Protein 4RDZ (pdb70)

InterPro domains:
  IPR001559 Phosphotriesterase [PF02126] (11-312)
  IPR001559 Phosphotriesterase [PS51347] (3-315)
  IPR001559 Phosphotriesterase [PTHR10819] (11-313)
  IPR017947 Aryldialkylphosphatase, zinc-binding site [PS01322] (18-26)
  IPR032466 Metal-dependent hydrolase [SSF51556] (11-313)

Structure (mmCIF, N/CA/C/O backbone):
data_4RDZ
#
_entry.id   4RDZ
#
_cell.length_a   174.960
_cell.length_b   174.960
_cell.length_c   62.070
_cell.angle_alpha   90.00
_cell.angle_beta   90.00
_cell.angle_gamma   120.00
#
_symmetry.space_group_name_H-M   'P 64'
#
loop_
_entity.id
_entity.type
_entity.pdbx_description
1 polymer 'Parathion hydrolase'
2 non-polymer 'COBALT (II) ION'
3 non-polymer GLYCEROL
4 non-polymer 'MYRISTIC ACID'
5 water water
#
loop_
_atom_site.group_PDB
_atom_site.id
_atom_site.type_symbol
_atom_site.label_atom_id
_atom_site.label_alt_id
_atom_site.label_comp_id
_atom_site.label_asym_id
_atom_site.label_entity_id
_atom_site.label_seq_id
_atom_site.pdbx_PDB_ins_code
_atom_site.Cartn_x
_atom_site.Cartn_y
_atom_site.Cartn_z
_atom_site.occupancy
_atom_site.B_iso_or_equiv
_atom_site.auth_seq_id
_atom_site.auth_comp_id
_atom_site.auth_asym_id
_atom_site.auth_atom_id
_atom_site.pdbx_PDB_model_num
ATOM 1 N N . GLY A 1 1 ? 226.919 100.318 4.881 1.00 38.18 0 GLY A N 1
ATOM 2 C CA . GLY A 1 1 ? 226.054 99.216 4.322 1.00 37.16 0 GLY A CA 1
ATOM 3 C C . GLY A 1 1 ? 226.759 98.168 3.430 1.00 42.72 0 GLY A C 1
ATOM 4 O O . GLY A 1 1 ? 226.185 97.127 3.072 1.00 39.75 0 GLY A O 1
ATOM 5 N N . MET A 1 2 ? 228.021 98.439 3.077 1.00 35.03 1 MET A N 1
ATOM 6 C CA . MET A 1 2 ? 228.767 97.574 2.195 1.00 31.31 1 MET A CA 1
ATOM 7 C C . MET A 1 2 ? 230.127 97.291 2.857 1.00 28.85 1 MET A C 1
ATOM 8 O O . MET A 1 2 ? 230.596 98.090 3.698 1.00 26.37 1 MET A O 1
ATOM 13 N N . VAL A 1 3 ? 230.810 96.289 2.325 1.00 25.91 2 VAL A N 1
ATOM 14 C CA . VAL A 1 3 ? 232.185 96.038 2.712 1.00 25.41 2 VAL A CA 1
ATOM 15 C C . VAL A 1 3 ? 233.014 97.234 2.374 1.00 24.11 2 VAL A C 1
ATOM 16 O O . VAL A 1 3 ? 232.832 97.930 1.339 1.00 25.87 2 VAL A O 1
ATOM 20 N N . ARG A 1 4 ? 233.942 97.557 3.269 1.00 22.82 3 ARG A N 1
ATOM 21 C CA A ARG A 1 4 ? 234.854 98.659 3.066 0.50 23.74 3 ARG A CA 1
ATOM 22 C CA B ARG A 1 4 ? 234.841 98.665 3.024 0.50 22.95 3 ARG A CA 1
ATOM 23 C C . ARG A 1 4 ? 236.228 98.074 2.849 1.00 23.52 3 ARG A C 1
ATOM 24 O O . ARG A 1 4 ? 236.685 97.329 3.706 1.00 21.07 3 ARG A O 1
ATOM 39 N N . ILE A 1 5 ? 236.883 98.432 1.758 1.00 22.12 4 ILE A N 1
ATOM 40 C CA . ILE A 1 5 ? 238.217 97.929 1.440 1.00 22.42 4 ILE A CA 1
ATOM 41 C C . ILE A 1 5 ? 239.165 99.066 1.486 1.00 20.47 4 ILE A C 1
ATOM 42 O O . ILE A 1 5 ? 239.143 99.982 0.650 1.00 19.30 4 ILE A O 1
ATOM 47 N N . SER A 1 6 ? 240.135 99.092 2.467 1.00 20.27 5 SER A N 1
ATOM 48 C CA . SER A 1 6 ? 241.173 100.130 2.295 1.00 19.99 5 SER A CA 1
ATOM 49 C C . SER A 1 6 ? 242.039 99.929 1.142 1.00 19.56 5 SER A C 1
ATOM 50 O O . SER A 1 6 ? 242.350 98.770 0.820 1.00 19.72 5 SER A O 1
ATOM 53 N N . ILE A 1 7 ? 242.543 100.993 0.582 1.00 20.74 6 ILE A N 1
ATOM 54 C CA . ILE A 1 7 ? 243.484 100.977 -0.499 1.00 19.69 6 ILE A CA 1
ATOM 55 C C . ILE A 1 7 ? 244.680 101.848 -0.088 1.00 25.22 6 ILE A C 1
ATOM 56 O O . ILE A 1 7 ? 244.540 102.730 0.781 1.00 27.97 6 ILE A O 1
ATOM 61 N N . ALA A 1 8 ? 245.842 101.536 -0.645 1.00 21.37 7 ALA A N 1
ATOM 62 C CA . ALA A 1 8 ? 247.055 102.297 -0.353 1.00 24.40 7 ALA A CA 1
ATOM 63 C C . ALA A 1 8 ? 246.818 103.781 -0.570 1.00 26.30 7 ALA A C 1
ATOM 64 O O . ALA A 1 8 ? 246.275 104.212 -1.608 1.00 27.73 7 ALA A O 1
ATOM 66 N N . GLY A 1 9 ? 247.237 104.575 0.434 1.00 31.49 8 GLY A N 1
ATOM 67 C CA . GLY A 1 9 ? 247.176 106.014 0.327 1.00 34.75 8 GLY A CA 1
ATOM 68 C C . GLY A 1 9 ? 246.077 106.623 1.198 1.00 38.99 8 GLY A C 1
ATOM 69 O O . GLY A 1 9 ? 245.857 107.858 1.093 1.00 43.63 8 GLY A O 1
ATOM 70 N N . GLY A 1 10 ? 245.416 105.804 2.031 1.00 34.88 9 GLY A N 1
ATOM 71 C CA . GLY A 1 10 ? 244.448 106.301 3.001 1.00 37.68 9 GLY A CA 1
ATOM 72 C C . GLY A 1 10 ? 242.941 106.057 2.712 1.00 39.37 9 GLY A C 1
ATOM 73 O O . GLY A 1 10 ? 242.132 105.965 3.619 1.00 42.49 9 GLY A O 1
ATOM 74 N N . ASN A 1 11 ? 242.568 105.900 1.455 1.00 34.34 10 ASN A N 1
ATOM 75 C CA . ASN A 1 11 ? 241.125 105.843 1.098 1.00 32.49 10 ASN A CA 1
ATOM 76 C C . ASN A 1 11 ? 240.532 104.475 1.275 1.00 31.33 10 ASN A C 1
ATOM 77 O O . ASN A 1 11 ? 241.245 103.533 1.627 1.00 27.92 10 ASN A O 1
ATOM 82 N N . GLU A 1 12 ? 239.203 104.365 1.157 1.00 27.36 11 GLU A N 1
ATOM 83 C CA . GLU A 1 12 ? 238.464 103.091 1.180 1.00 25.57 11 GLU A CA 1
ATOM 84 C C . GLU A 1 12 ? 237.604 103.019 -0.108 1.00 28.40 11 GLU A C 1
ATOM 85 O O . GLU A 1 12 ? 237.194 104.051 -0.587 1.00 24.30 11 GLU A O 1
ATOM 91 N N . ILE A 1 13 ? 237.409 101.846 -0.664 1.00 21.79 12 ILE A N 1
ATOM 92 C CA . ILE A 1 13 ? 236.475 101.646 -1.772 1.00 21.46 12 ILE A CA 1
ATOM 93 C C . ILE A 1 13 ? 235.505 100.590 -1.388 1.00 22.02 12 ILE A C 1
ATOM 94 O O . ILE A 1 13 ? 235.718 99.866 -0.402 1.00 21.72 12 ILE A O 1
ATOM 99 N N . ASP A 1 14 ? 234.371 100.467 -2.121 1.00 22.69 13 ASP A N 1
ATOM 100 C CA . ASP A 1 14 ? 233.495 99.304 -1.949 1.00 24.62 13 ASP A CA 1
ATOM 101 C C . ASP A 1 14 ? 233.839 98.284 -3.062 1.00 21.33 13 ASP A C 1
ATOM 102 O O . ASP A 1 14 ? 234.408 98.657 -4.066 1.00 22.19 13 ASP A O 1
ATOM 107 N N . PRO A 1 15 ? 233.519 97.019 -2.889 1.00 21.71 14 PRO A N 1
ATOM 108 C CA . PRO A 1 15 ? 233.824 95.939 -3.867 1.00 21.91 14 PRO A CA 1
ATOM 109 C C . PRO A 1 15 ? 233.291 96.235 -5.286 1.00 21.68 14 PRO A C 1
ATOM 110 O O . PRO A 1 15 ? 234.001 96.050 -6.247 1.00 19.39 14 PRO A O 1
ATOM 114 N N . GLY A 1 16 ? 232.131 96.888 -5.352 1.00 22.51 15 GLY A N 1
ATOM 115 C CA . GLY A 1 16 ? 231.595 97.257 -6.640 1.00 22.83 15 GLY A CA 1
ATOM 116 C C . GLY A 1 16 ? 232.401 98.223 -7.400 1.00 21.93 15 GLY A C 1
ATOM 117 O O . GLY A 1 16 ? 232.232 98.325 -8.605 1.00 23.24 15 GLY A O 1
ATOM 118 N N . SER A 1 17 ? 233.264 99.023 -6.730 1.00 19.22 16 SER A N 1
ATOM 119 C CA . SER A 1 17 ? 234.138 99.928 -7.447 1.00 19.09 16 SER A CA 1
ATOM 120 C C . SER A 1 17 ? 235.574 99.395 -7.785 1.00 19.07 16 SER A C 1
ATOM 121 O O . SER A 1 17 ? 236.368 100.085 -8.364 1.00 17.99 16 SER A O 1
ATOM 124 N N . MET A 1 18 ? 235.839 98.140 -7.484 1.00 17.90 17 MET A N 1
ATOM 125 C CA . MET A 1 18 ? 237.139 97.535 -7.909 1.00 18.30 17 MET A CA 1
ATOM 126 C C . MET A 1 18 ? 237.313 97.520 -9.375 1.00 17.03 17 MET A C 1
ATOM 127 O O . MET A 1 18 ? 238.398 97.745 -9.892 1.00 17.76 17 MET A O 1
ATOM 132 N N . GLY A 1 19 ? 236.216 97.216 -10.117 1.00 18.17 18 GLY A N 1
ATOM 133 C CA . GLY A 1 19 ? 236.370 97.165 -11.558 1.00 16.57 18 GLY A CA 1
ATOM 134 C C . GLY A 1 19 ? 237.278 96.027 -12.033 1.00 15.36 18 GLY A C 1
ATOM 135 O O . GLY A 1 19 ? 237.442 95.049 -11.272 1.00 16.20 18 GLY A O 1
ATOM 136 N N . LEU A 1 20 ? 237.870 96.194 -13.193 1.00 16.72 19 LEU A N 1
ATOM 137 C CA . LEU A 1 20 ? 238.755 95.213 -13.791 1.00 16.77 19 LEU A CA 1
ATOM 138 C C . LEU A 1 20 ? 239.974 95.105 -12.841 1.00 16.53 19 LEU A C 1
ATOM 139 O O . LEU A 1 20 ? 240.617 96.129 -12.542 1.00 14.51 19 LEU A O 1
ATOM 144 N N . THR A 1 21 ? 240.193 93.912 -12.313 1.00 16.04 20 THR A N 1
ATOM 145 C CA . THR A 1 21 ? 241.125 93.701 -11.143 1.00 15.34 20 THR A CA 1
ATOM 146 C C . THR A 1 21 ? 242.145 92.631 -11.555 1.00 14.16 20 THR A C 1
ATOM 147 O O . THR A 1 21 ? 241.778 91.606 -12.136 1.00 14.66 20 THR A O 1
ATOM 151 N N . LEU A 1 22 ? 243.439 92.884 -11.258 1.00 13.06 21 LEU A N 1
ATOM 152 C CA . LEU A 1 22 ? 244.458 91.812 -11.255 1.00 13.42 21 LEU A CA 1
ATOM 153 C C . LEU A 1 22 ? 244.602 91.344 -9.770 1.00 15.39 21 LEU A C 1
ATOM 154 O O . LEU A 1 22 ? 245.086 92.130 -8.912 1.00 12.61 21 LEU A O 1
ATOM 159 N N . PHE A 1 23 ? 244.081 90.156 -9.445 1.00 12.42 22 PHE A N 1
ATOM 160 C CA . PHE A 1 23 ? 243.962 89.758 -8.070 1.00 12.30 22 PHE A CA 1
ATOM 161 C C . PHE A 1 23 ? 245.263 89.257 -7.383 1.00 12.40 22 PHE A C 1
ATOM 162 O O . PHE A 1 23 ? 245.240 89.108 -6.126 1.00 12.18 22 PHE A O 1
ATOM 170 N N . HIS A 1 24 ? 246.285 89.033 -8.166 1.00 12.55 23 HIS A N 1
ATOM 171 C CA . HIS A 1 24 ? 247.554 88.487 -7.547 1.00 11.60 23 HIS A CA 1
ATOM 172 C C . HIS A 1 24 ? 248.736 89.037 -8.365 1.00 11.69 23 HIS A C 1
ATOM 173 O O . HIS A 1 24 ? 249.178 88.455 -9.378 1.00 12.99 23 HIS A O 1
ATOM 180 N N . GLU A 1 25 ? 249.242 90.170 -7.878 1.00 12.34 24 GLU A N 1
ATOM 181 C CA . GLU A 1 25 ? 250.418 90.783 -8.396 1.00 12.69 24 GLU A CA 1
ATOM 182 C C . GLU A 1 25 ? 251.321 91.228 -7.222 1.00 12.36 24 GLU A C 1
ATOM 183 O O . GLU A 1 25 ? 250.921 91.163 -6.087 1.00 13.15 24 GLU A O 1
ATOM 189 N N . HIS A 1 26 ? 252.492 91.748 -7.561 1.00 13.18 25 HIS A N 1
ATOM 190 C CA . HIS A 1 26 ? 253.422 92.327 -6.580 1.00 12.80 25 HIS A CA 1
ATOM 191 C C . HIS A 1 26 ? 253.886 93.673 -7.107 1.00 14.60 25 HIS A C 1
ATOM 192 O O . HIS A 1 26 ? 253.871 93.908 -8.340 1.00 15.74 25 HIS A O 1
ATOM 199 N N . LEU A 1 27 ? 254.230 94.592 -6.198 1.00 15.15 26 LEU A N 1
ATOM 200 C CA . LEU A 1 27 ? 254.905 95.835 -6.613 1.00 14.13 26 LEU A CA 1
ATOM 201 C C . LEU A 1 27 ? 256.459 95.806 -6.384 1.00 14.58 26 LEU A C 1
ATOM 202 O O . LEU A 1 27 ? 257.238 96.266 -7.226 1.00 16.09 26 LEU A O 1
ATOM 207 N N . ARG A 1 28 ? 256.896 95.188 -5.276 1.00 14.60 27 ARG A N 1
ATOM 208 C CA . ARG A 1 28 ? 258.293 94.945 -5.013 1.00 14.08 27 ARG A CA 1
ATOM 209 C C . ARG A 1 28 ? 258.365 93.700 -4.104 1.00 15.27 27 ARG A C 1
ATOM 210 O O . ARG A 1 28 ? 257.704 93.703 -3.051 1.00 16.86 27 ARG A O 1
ATOM 218 N N . LEU A 1 29 ? 259.161 92.719 -4.494 1.00 13.56 28 LEU A N 1
ATOM 219 C CA . LEU A 1 29 ? 259.257 91.518 -3.674 1.00 15.58 28 LEU A CA 1
ATOM 220 C C . LEU A 1 29 ? 260.694 91.492 -3.154 1.00 16.13 28 LEU A C 1
ATOM 221 O O . LEU A 1 29 ? 261.617 91.416 -3.940 1.00 15.31 28 LEU A O 1
ATOM 226 N N . ILE A 1 30 ? 260.847 91.748 -1.842 1.00 16.09 29 ILE A N 1
ATOM 227 C CA . ILE A 1 30 ? 262.190 91.895 -1.248 1.00 17.04 29 ILE A CA 1
ATOM 228 C C . ILE A 1 30 ? 262.243 91.200 0.135 1.00 17.89 29 ILE A C 1
ATOM 229 O O . ILE A 1 30 ? 261.213 90.954 0.737 1.00 19.07 29 ILE A O 1
ATOM 234 N N . THR A 1 31 ? 263.448 90.874 0.582 1.00 14.24 30 THR A N 1
ATOM 235 C CA . THR A 1 31 ? 263.636 90.082 1.758 1.00 14.07 30 THR A CA 1
ATOM 236 C C . THR A 1 31 ? 264.063 90.960 2.896 1.00 13.12 30 THR A C 1
ATOM 237 O O . THR A 1 31 ? 265.120 91.591 2.821 1.00 14.66 30 THR A O 1
ATOM 241 N N . GLU A 1 32 ? 263.230 91.051 3.948 1.00 13.31 31 GLU A N 1
ATOM 242 C CA . GLU A 1 32 ? 263.379 92.069 5.038 1.00 12.69 31 GLU A CA 1
ATOM 243 C C . GLU A 1 32 ? 264.802 91.969 5.601 1.00 13.45 31 GLU A C 1
ATOM 244 O O . GLU A 1 32 ? 265.447 92.988 5.782 1.00 14.28 31 GLU A O 1
ATOM 250 N N . VAL A 1 33 ? 265.209 90.766 5.935 1.00 13.15 32 VAL A N 1
ATOM 251 C CA . VAL A 1 33 ? 266.512 90.665 6.668 1.00 14.60 32 VAL A CA 1
ATOM 252 C C . VAL A 1 33 ? 267.670 91.148 5.788 1.00 16.25 32 VAL A C 1
ATOM 253 O O . VAL A 1 33 ? 268.659 91.734 6.266 1.00 15.29 32 VAL A O 1
ATOM 257 N N . VAL A 1 34 ? 267.593 90.914 4.491 1.00 13.95 33 VAL A N 1
ATOM 258 C CA . VAL A 1 34 ? 268.633 91.371 3.601 1.00 13.65 33 VAL A CA 1
ATOM 259 C C . VAL A 1 34 ? 268.626 92.874 3.415 1.00 15.40 33 VAL A C 1
ATOM 260 O O . VAL A 1 34 ? 269.659 93.594 3.432 1.00 16.02 33 VAL A O 1
ATOM 264 N N . ARG A 1 35 ? 267.434 93.462 3.133 1.00 14.49 34 ARG A N 1
ATOM 265 C CA A ARG A 1 35 ? 267.356 94.895 2.901 0.50 15.40 34 ARG A CA 1
ATOM 266 C CA B ARG A 1 35 ? 267.331 94.899 2.919 0.50 16.35 34 ARG A CA 1
ATOM 267 C C . ARG A 1 35 ? 267.702 95.683 4.171 1.00 16.21 34 ARG A C 1
ATOM 268 O O . ARG A 1 35 ? 268.294 96.788 4.089 1.00 16.26 34 ARG A O 1
ATOM 283 N N . TRP A 1 36 ? 267.359 95.141 5.329 1.00 15.04 35 TRP A N 1
ATOM 284 C CA . TRP A 1 36 ? 267.627 95.825 6.590 1.00 14.98 35 TRP A CA 1
ATOM 285 C C . TRP A 1 36 ? 269.148 95.913 6.734 1.00 15.03 35 TRP A C 1
ATOM 286 O O . TRP A 1 36 ? 269.675 96.956 7.186 1.00 15.84 35 TRP A O 1
ATOM 297 N N . ASN A 1 37 ? 269.796 94.782 6.551 1.00 15.55 36 ASN A N 1
ATOM 298 C CA . ASN A 1 37 ? 271.234 94.689 6.896 1.00 14.90 36 ASN A CA 1
ATOM 299 C C . ASN A 1 37 ? 272.173 95.161 5.833 1.00 17.02 36 ASN A C 1
ATOM 300 O O . ASN A 1 37 ? 273.299 95.598 6.169 1.00 16.40 36 ASN A O 1
ATOM 305 N N . TRP A 1 38 ? 271.778 95.003 4.561 1.00 15.95 37 TRP A N 1
ATOM 306 C CA . TRP A 1 38 ? 272.586 95.304 3.380 1.00 14.37 37 TRP A CA 1
ATOM 307 C C . TRP A 1 38 ? 271.868 96.254 2.365 1.00 14.05 37 TRP A C 1
ATOM 308 O O . TRP A 1 38 ? 271.598 95.839 1.226 1.00 14.61 37 TRP A O 1
ATOM 319 N N . PRO A 1 39 ? 271.638 97.460 2.757 1.00 15.91 38 PRO A N 1
ATOM 320 C CA . PRO A 1 39 ? 270.976 98.441 1.883 1.00 17.13 38 PRO A CA 1
ATOM 321 C C . PRO A 1 39 ? 271.743 98.754 0.625 1.00 19.64 38 PRO A C 1
ATOM 322 O O . PRO A 1 39 ? 271.147 99.133 -0.393 1.00 19.06 38 PRO A O 1
ATOM 326 N N . HIS A 1 40 ? 273.038 98.500 0.629 1.00 17.01 39 HIS A N 1
ATOM 327 C CA . HIS A 1 40 ? 273.820 98.715 -0.562 1.00 18.13 39 HIS A CA 1
ATOM 328 C C . HIS A 1 40 ? 273.458 97.829 -1.708 1.00 18.64 39 HIS A C 1
ATOM 329 O O . HIS A 1 40 ? 273.818 98.124 -2.865 1.00 17.87 39 HIS A O 1
ATOM 336 N N . LEU A 1 41 ? 272.782 96.716 -1.459 1.00 15.04 40 LEU A N 1
ATOM 337 C CA . LEU A 1 41 ? 272.340 95.844 -2.486 1.00 16.00 40 LEU A CA 1
ATOM 338 C C . LEU A 1 41 ? 271.019 96.273 -3.248 1.00 16.93 40 LEU A C 1
ATOM 339 O O . LEU A 1 41 ? 270.548 95.488 -4.090 1.00 19.55 40 LEU A O 1
ATOM 344 N N . TYR A 1 42 ? 270.462 97.390 -2.860 1.00 17.74 41 TYR A N 1
ATOM 345 C CA . TYR A 1 42 ? 269.202 97.849 -3.345 1.00 19.16 41 TYR A CA 1
ATOM 346 C C . TYR A 1 42 ? 269.241 99.247 -3.869 1.00 23.07 41 TYR A C 1
ATOM 347 O O . TYR A 1 42 ? 270.151 100.006 -3.555 1.00 21.50 41 TYR A O 1
ATOM 356 N N . ASN A 1 43 ? 268.192 99.618 -4.619 1.00 21.47 42 ASN A N 1
ATOM 357 C CA . ASN A 1 43 ? 268.042 101.008 -5.148 1.00 22.10 42 ASN A CA 1
ATOM 358 C C . ASN A 1 43 ? 266.578 101.343 -5.192 1.00 22.40 42 ASN A C 1
ATOM 359 O O . ASN A 1 43 ? 265.849 100.852 -6.097 1.00 20.88 42 ASN A O 1
ATOM 364 N N . GLU A 1 44 ? 266.144 102.061 -4.167 1.00 20.36 43 GLU A N 1
ATOM 365 C CA . GLU A 1 44 ? 264.759 102.367 -4.017 1.00 26.57 43 GLU A CA 1
ATOM 366 C C . GLU A 1 44 ? 264.219 103.142 -5.241 1.00 24.32 43 GLU A C 1
ATOM 367 O O . GLU A 1 44 ? 263.100 102.899 -5.651 1.00 20.56 43 GLU A O 1
ATOM 373 N N . ASP A 1 45 ? 264.984 104.072 -5.813 1.00 23.37 44 ASP A N 1
ATOM 374 C CA . ASP A 1 45 ? 264.449 104.795 -6.974 1.00 25.30 44 ASP A CA 1
ATOM 375 C C . ASP A 1 45 ? 264.177 103.905 -8.157 1.00 21.81 44 ASP A C 1
ATOM 376 O O . ASP A 1 45 ? 263.156 104.088 -8.800 1.00 23.01 44 ASP A O 1
ATOM 381 N N . GLU A 1 46 ? 265.025 102.962 -8.463 1.00 18.89 45 GLU A N 1
ATOM 382 C CA . GLU A 1 46 ? 264.841 102.050 -9.506 1.00 23.91 45 GLU A CA 1
ATOM 383 C C . GLU A 1 46 ? 263.631 101.082 -9.225 1.00 22.94 45 GLU A C 1
ATOM 384 O O . GLU A 1 46 ? 262.853 100.767 -10.126 1.00 20.19 45 GLU A O 1
ATOM 390 N N . GLU A 1 47 ? 263.517 100.618 -7.980 1.00 20.09 46 GLU A N 1
ATOM 391 C CA . GLU A 1 47 ? 262.408 99.747 -7.560 1.00 18.17 46 GLU A CA 1
ATOM 392 C C . GLU A 1 47 ? 261.084 100.479 -7.778 1.00 18.69 46 GLU A C 1
ATOM 393 O O . GLU A 1 47 ? 260.143 99.897 -8.368 1.00 19.53 46 GLU A O 1
ATOM 399 N N . LEU A 1 48 ? 261.021 101.722 -7.373 1.00 18.21 47 LEU A N 1
ATOM 400 C CA A LEU A 1 48 ? 259.816 102.522 -7.547 0.50 20.26 47 LEU A CA 1
ATOM 401 C CA B LEU A 1 48 ? 259.800 102.550 -7.565 0.50 22.19 47 LEU A CA 1
ATOM 402 C C . LEU A 1 48 ? 259.478 102.728 -9.026 1.00 21.36 47 LEU A C 1
ATOM 403 O O . LEU A 1 48 ? 258.307 102.542 -9.453 1.00 19.80 47 LEU A O 1
ATOM 412 N N . LYS A 1 49 ? 260.470 103.058 -9.832 1.00 21.45 48 LYS A N 1
ATOM 413 C CA . LYS A 1 49 ? 260.237 103.276 -11.268 1.00 22.40 48 LYS A CA 1
ATOM 414 C C . LYS A 1 49 ? 259.705 102.018 -11.919 1.00 23.22 48 LYS A C 1
ATOM 415 O O . LYS A 1 49 ? 258.764 102.092 -12.734 1.00 22.59 48 LYS A O 1
ATOM 421 N N . ARG A 1 50 ? 260.299 100.849 -11.619 1.00 21.19 49 ARG A N 1
ATOM 422 C CA . ARG A 1 50 ? 259.852 99.597 -12.190 1.00 20.21 49 ARG A CA 1
ATOM 423 C C . ARG A 1 50 ? 258.405 99.278 -11.773 1.00 18.18 49 ARG A C 1
ATOM 424 O O . ARG A 1 50 ? 257.662 98.765 -12.637 1.00 19.95 49 ARG A O 1
ATOM 432 N N . ALA A 1 51 ? 258.045 99.550 -10.533 1.00 18.43 50 ALA A N 1
ATOM 433 C CA . ALA A 1 51 ? 256.677 99.229 -10.039 1.00 17.59 50 ALA A CA 1
ATOM 434 C C . ALA A 1 51 ? 255.687 100.177 -10.757 1.00 20.51 50 ALA A C 1
ATOM 435 O O . ALA A 1 51 ? 254.647 99.747 -11.304 1.00 18.95 50 ALA A O 1
ATOM 437 N N . ILE A 1 52 ? 256.070 101.450 -10.829 1.00 18.23 51 ILE A N 1
ATOM 438 C CA . ILE A 1 52 ? 255.183 102.449 -11.503 1.00 18.77 51 ILE A CA 1
ATOM 439 C C . ILE A 1 52 ? 254.991 102.082 -12.967 1.00 16.76 51 ILE A C 1
ATOM 440 O O . ILE A 1 52 ? 253.822 102.175 -13.497 1.00 20.64 51 ILE A O 1
ATOM 445 N N . ASP A 1 53 ? 256.043 101.749 -13.674 1.00 19.36 52 ASP A N 1
ATOM 446 C CA . ASP A 1 53 ? 256.002 101.422 -15.044 1.00 22.14 52 ASP A CA 1
ATOM 447 C C . ASP A 1 53 ? 255.101 100.204 -15.278 1.00 24.68 52 ASP A C 1
ATOM 448 O O . ASP A 1 53 ? 254.265 100.176 -16.205 1.00 20.01 52 ASP A O 1
ATOM 453 N N . ALA A 1 54 ? 255.215 99.182 -14.423 1.00 20.36 53 ALA A N 1
ATOM 454 C CA . ALA A 1 54 ? 254.405 98.021 -14.640 1.00 19.26 53 ALA A CA 1
ATOM 455 C C . ALA A 1 54 ? 252.927 98.318 -14.388 1.00 17.65 53 ALA A C 1
ATOM 456 O O . ALA A 1 54 ? 252.057 97.864 -15.181 1.00 20.22 53 ALA A O 1
ATOM 458 N N . VAL A 1 55 ? 252.626 99.042 -13.335 1.00 17.13 54 VAL A N 1
ATOM 459 C CA . VAL A 1 55 ? 251.255 99.337 -12.968 1.00 18.95 54 VAL A CA 1
ATOM 460 C C . VAL A 1 55 ? 250.680 100.231 -14.064 1.00 20.11 54 VAL A C 1
ATOM 461 O O . VAL A 1 55 ? 249.504 100.027 -14.491 1.00 20.13 54 VAL A O 1
ATOM 465 N N . ASN A 1 56 ? 251.450 101.192 -14.497 1.00 18.86 55 ASN A N 1
ATOM 466 C CA . ASN A 1 56 ? 250.930 102.054 -15.661 1.00 21.02 55 ASN A CA 1
ATOM 467 C C . ASN A 1 56 ? 250.646 101.255 -16.922 1.00 23.35 55 ASN A C 1
ATOM 468 O O . ASN A 1 56 ? 249.671 101.577 -17.658 1.00 22.78 55 ASN A O 1
ATOM 473 N N . ALA A 1 57 ? 251.474 100.234 -17.212 1.00 18.87 56 ALA A N 1
ATOM 474 C CA . ALA A 1 57 ? 251.288 99.387 -18.330 1.00 19.79 56 ALA A CA 1
ATOM 475 C C . ALA A 1 57 ? 249.926 98.671 -18.225 1.00 22.69 56 ALA A C 1
ATOM 476 O O . ALA A 1 57 ? 249.218 98.543 -19.228 1.00 20.42 56 ALA A O 1
ATOM 478 N N . ALA A 1 58 ? 249.607 98.177 -17.044 1.00 18.70 57 ALA A N 1
ATOM 479 C CA . ALA A 1 58 ? 248.347 97.433 -16.829 1.00 20.97 57 ALA A CA 1
ATOM 480 C C . ALA A 1 58 ? 247.183 98.405 -16.977 1.00 20.17 57 ALA A C 1
ATOM 481 O O . ALA A 1 58 ? 246.089 98.032 -17.528 1.00 20.37 57 ALA A O 1
ATOM 483 N N . LYS A 1 59 ? 247.390 99.608 -16.456 1.00 21.79 58 LYS A N 1
ATOM 484 C CA . LYS A 1 59 ? 246.356 100.680 -16.458 1.00 20.96 58 LYS A CA 1
ATOM 485 C C . LYS A 1 59 ? 245.938 101.034 -17.893 1.00 20.96 58 LYS A C 1
ATOM 486 O O . LYS A 1 59 ? 244.749 101.201 -18.138 1.00 21.97 58 LYS A O 1
ATOM 492 N N . LYS A 1 60 ? 246.855 100.944 -18.820 1.00 21.86 59 LYS A N 1
ATOM 493 C CA . LYS A 1 60 ? 246.562 101.136 -20.263 1.00 27.87 59 LYS A CA 1
ATOM 494 C C . LYS A 1 60 ? 245.580 100.136 -20.841 1.00 29.88 59 LYS A C 1
ATOM 495 O O . LYS A 1 60 ? 244.868 100.486 -21.771 1.00 25.63 59 LYS A O 1
ATOM 501 N N . TYR A 1 61 ? 245.483 98.937 -20.254 1.00 22.48 60 TYR A N 1
ATOM 502 C CA . TYR A 1 61 ? 244.495 97.924 -20.637 1.00 21.44 60 TYR A CA 1
ATOM 503 C C . TYR A 1 61 ? 243.221 97.971 -19.887 1.00 23.86 60 TYR A C 1
ATOM 504 O O . TYR A 1 61 ? 242.394 97.065 -20.042 1.00 27.22 60 TYR A O 1
ATOM 513 N N . GLY A 1 62 ? 243.025 98.987 -19.080 1.00 20.57 61 GLY A N 1
ATOM 514 C CA . GLY A 1 62 ? 241.818 99.213 -18.342 1.00 21.34 61 GLY A CA 1
ATOM 515 C C . GLY A 1 62 ? 241.813 98.670 -16.908 1.00 22.05 61 GLY A C 1
ATOM 516 O O . GLY A 1 62 ? 240.816 98.719 -16.208 1.00 20.44 61 GLY A O 1
ATOM 517 N N . VAL A 1 63 ? 242.982 98.206 -16.437 1.00 20.95 62 VAL A N 1
ATOM 518 C CA . VAL A 1 63 ? 243.013 97.754 -15.004 1.00 19.07 62 VAL A CA 1
ATOM 519 C C . VAL A 1 63 ? 242.775 98.904 -14.057 1.00 17.59 62 VAL A C 1
ATOM 520 O O . VAL A 1 63 ? 243.432 99.949 -14.128 1.00 19.65 62 VAL A O 1
ATOM 524 N N . LYS A 1 64 ? 241.856 98.718 -13.136 1.00 17.41 63 LYS A N 1
ATOM 525 C CA . LYS A 1 64 ? 241.467 99.695 -12.166 1.00 18.15 63 LYS A CA 1
ATOM 526 C C . LYS A 1 64 ? 242.030 99.444 -10.768 1.00 16.78 63 LYS A C 1
ATOM 527 O O . LYS A 1 64 ? 242.261 100.394 -9.984 1.00 16.91 63 LYS A O 1
ATOM 533 N N . THR A 1 65 ? 242.225 98.145 -10.487 1.00 16.78 64 THR A N 1
ATOM 534 C CA . THR A 1 65 ? 242.569 97.694 -9.150 1.00 14.99 64 THR A CA 1
ATOM 535 C C . THR A 1 65 ? 243.579 96.539 -9.229 1.00 14.99 64 THR A C 1
ATOM 536 O O . THR A 1 65 ? 243.457 95.625 -10.067 1.00 13.05 64 THR A O 1
ATOM 540 N N . ILE A 1 66 ? 244.629 96.619 -8.381 1.00 14.37 65 ILE A N 1
ATOM 541 C CA . ILE A 1 66 ? 245.607 95.492 -8.281 1.00 14.21 65 ILE A CA 1
ATOM 542 C C . ILE A 1 66 ? 245.640 95.100 -6.833 1.00 12.59 65 ILE A C 1
ATOM 543 O O . ILE A 1 66 ? 245.697 96.000 -5.950 1.00 14.02 65 ILE A O 1
ATOM 548 N N . ILE A 1 67 ? 245.646 93.776 -6.550 1.00 13.23 66 ILE A N 1
ATOM 549 C CA . ILE A 1 67 ? 245.774 93.288 -5.222 1.00 13.03 66 ILE A CA 1
ATOM 550 C C . ILE A 1 67 ? 247.272 92.858 -5.085 1.00 12.81 66 ILE A C 1
ATOM 551 O O . ILE A 1 67 ? 247.771 91.997 -5.828 1.00 13.83 66 ILE A O 1
ATOM 556 N N . ASP A 1 68 ? 247.954 93.516 -4.163 1.00 14.64 67 ASP A N 1
ATOM 557 C CA . ASP A 1 68 ? 249.392 93.210 -3.904 1.00 14.06 67 ASP A CA 1
ATOM 558 C C . ASP A 1 68 ? 249.472 92.086 -2.894 1.00 12.44 67 ASP A C 1
ATOM 559 O O . ASP A 1 68 ? 249.000 92.207 -1.753 1.00 13.98 67 ASP A O 1
ATOM 564 N N . LEU A 1 69 ? 250.002 90.967 -3.327 1.00 11.85 68 LEU A N 1
ATOM 565 C CA . LEU A 1 69 ? 250.091 89.757 -2.497 1.00 11.38 68 LEU A CA 1
ATOM 566 C C . LEU A 1 69 ? 251.391 89.697 -1.667 1.00 13.37 68 LEU A C 1
ATOM 567 O O . LEU A 1 69 ? 251.719 88.663 -1.093 1.00 13.87 68 LEU A O 1
ATOM 572 N N . THR A 1 70 ? 252.064 90.832 -1.607 1.00 12.23 69 THR A N 1
ATOM 573 C CA . THR A 1 70 ? 253.277 90.989 -0.786 1.00 13.52 69 THR A CA 1
ATOM 574 C C . THR A 1 70 ? 252.896 91.183 0.663 1.00 13.46 69 THR A C 1
ATOM 575 O O . THR A 1 70 ? 252.256 92.159 1.035 1.00 14.62 69 THR A O 1
ATOM 579 N N . VAL A 1 71 ? 253.274 90.232 1.503 1.00 12.36 70 VAL A N 1
ATOM 580 C CA . VAL A 1 71 ? 253.019 90.247 2.935 1.00 13.44 70 VAL A CA 1
ATOM 581 C C . VAL A 1 71 ? 254.348 90.030 3.702 1.00 14.22 70 VAL A C 1
ATOM 582 O O . VAL A 1 71 ? 255.400 90.031 3.111 1.00 12.51 70 VAL A O 1
ATOM 586 N N . ALA A 1 72 ? 254.264 89.994 5.009 1.00 13.50 71 ALA A N 1
ATOM 587 C CA . ALA A 1 72 ? 255.495 89.762 5.819 1.00 13.26 71 ALA A CA 1
ATOM 588 C C . ALA A 1 72 ? 256.178 88.529 5.336 1.00 14.39 71 ALA A C 1
ATOM 589 O O . ALA A 1 72 ? 255.571 87.484 5.140 1.00 16.01 71 ALA A O 1
ATOM 591 N N . GLY A 1 73 ? 257.509 88.613 5.222 1.00 15.42 72 GLY A N 1
ATOM 592 C CA . GLY A 1 73 ? 258.323 87.562 4.661 1.00 13.76 72 GLY A CA 1
ATOM 593 C C . GLY A 1 73 ? 258.791 87.771 3.271 1.00 15.73 72 GLY A C 1
ATOM 594 O O . GLY A 1 73 ? 259.851 87.268 2.850 1.00 14.51 72 GLY A O 1
ATOM 595 N N . ILE A 1 74 ? 258.062 88.619 2.570 1.00 13.11 73 ILE A N 1
ATOM 596 C CA . ILE A 1 74 ? 258.437 89.023 1.193 1.00 12.30 73 ILE A CA 1
ATOM 597 C C . ILE A 1 74 ? 258.398 90.505 0.988 1.00 14.07 73 ILE A C 1
ATOM 598 O O . ILE A 1 74 ? 258.375 91.008 -0.136 1.00 14.41 73 ILE A O 1
ATOM 603 N N . GLY A 1 75 ? 258.432 91.237 2.063 1.00 13.63 74 GLY A N 1
ATOM 604 C CA . GLY A 1 75 ? 258.808 92.612 2.064 1.00 14.79 74 GLY A CA 1
ATOM 605 C C . GLY A 1 75 ? 257.780 93.713 1.923 1.00 15.03 74 GLY A C 1
ATOM 606 O O . GLY A 1 75 ? 258.111 94.834 1.510 1.00 17.16 74 GLY A O 1
ATOM 607 N N . CYS A 1 76 ? 256.572 93.388 2.382 1.00 16.38 75 CYS A N 1
ATOM 608 C CA . CYS A 1 76 ? 255.467 94.344 2.373 1.00 15.86 75 CYS A CA 1
ATOM 609 C C . CYS A 1 76 ? 255.896 95.720 2.915 1.00 18.08 75 CYS A C 1
ATOM 610 O O . CYS A 1 76 ? 256.453 95.828 4.015 1.00 16.38 75 CYS A O 1
ATOM 613 N N . ASP A 1 77 ? 255.551 96.795 2.178 1.00 15.76 76 ASP A N 1
ATOM 614 C CA . ASP A 1 77 ? 255.919 98.175 2.584 1.00 16.83 76 ASP A CA 1
ATOM 615 C C . ASP A 1 77 ? 254.787 99.108 2.148 1.00 15.83 76 ASP A C 1
ATOM 616 O O . ASP A 1 77 ? 254.687 99.462 0.974 1.00 17.87 76 ASP A O 1
ATOM 621 N N . VAL A 1 78 ? 253.928 99.482 3.099 1.00 17.16 77 VAL A N 1
ATOM 622 C CA . VAL A 1 78 ? 252.751 100.334 2.780 1.00 18.22 77 VAL A CA 1
ATOM 623 C C . VAL A 1 78 ? 253.202 101.654 2.188 1.00 18.39 77 VAL A C 1
ATOM 624 O O . VAL A 1 78 ? 252.589 102.124 1.232 1.00 19.17 77 VAL A O 1
ATOM 628 N N . ARG A 1 79 ? 254.241 102.272 2.736 1.00 18.52 78 ARG A N 1
ATOM 629 C CA . ARG A 1 79 ? 254.743 103.566 2.235 1.00 20.62 78 ARG A CA 1
ATOM 630 C C . ARG A 1 79 ? 255.240 103.550 0.822 1.00 21.15 78 ARG A C 1
ATOM 631 O O . ARG A 1 79 ? 255.012 104.490 0.044 1.00 20.23 78 ARG A O 1
ATOM 639 N N . PHE A 1 80 ? 255.905 102.478 0.449 1.00 18.01 79 PHE A N 1
ATOM 640 C CA . PHE A 1 80 ? 256.285 102.263 -0.884 1.00 16.91 79 PHE A CA 1
ATOM 641 C C . PHE A 1 80 ? 255.028 102.215 -1.810 1.00 17.26 79 PHE A C 1
ATOM 642 O O . PHE A 1 80 ? 254.990 102.813 -2.896 1.00 19.51 79 PHE A O 1
ATOM 650 N N . ASN A 1 81 ? 254.072 101.386 -1.402 1.00 17.69 80 ASN A N 1
ATOM 651 C CA . ASN A 1 81 ? 252.882 101.198 -2.247 1.00 16.34 80 ASN A CA 1
ATOM 652 C C . ASN A 1 81 ? 252.071 102.494 -2.353 1.00 19.18 80 ASN A C 1
ATOM 653 O O . ASN A 1 81 ? 251.497 102.737 -3.413 1.00 20.33 80 ASN A O 1
ATOM 658 N N . GLU A 1 82 ? 252.065 103.324 -1.312 1.00 20.89 81 GLU A N 1
ATOM 659 C CA . GLU A 1 82 ? 251.462 104.673 -1.407 1.00 21.66 81 GLU A CA 1
ATOM 660 C C . GLU A 1 82 ? 252.060 105.480 -2.518 1.00 21.91 81 GLU A C 1
ATOM 661 O O . GLU A 1 82 ? 251.309 106.173 -3.218 1.00 23.07 81 GLU A O 1
ATOM 667 N N . LYS A 1 83 ? 253.390 105.405 -2.739 1.00 21.93 82 LYS A N 1
ATOM 668 C CA . LYS A 1 83 ? 254.043 106.160 -3.804 1.00 21.44 82 LYS A CA 1
ATOM 669 C C . LYS A 1 83 ? 253.574 105.669 -5.137 1.00 23.72 82 LYS A C 1
ATOM 670 O O . LYS A 1 83 ? 253.320 106.427 -6.074 1.00 21.24 82 LYS A O 1
ATOM 676 N N . VAL A 1 84 ? 253.508 104.343 -5.268 1.00 20.38 83 VAL A N 1
ATOM 677 C CA . VAL A 1 84 ? 253.057 103.741 -6.525 1.00 20.72 83 VAL A CA 1
ATOM 678 C C . VAL A 1 84 ? 251.595 104.158 -6.790 1.00 19.83 83 VAL A C 1
ATOM 679 O O . VAL A 1 84 ? 251.278 104.548 -7.939 1.00 22.28 83 VAL A O 1
ATOM 683 N N . ALA A 1 85 ? 250.736 104.027 -5.805 1.00 18.38 84 ALA A N 1
ATOM 684 C CA . ALA A 1 85 ? 249.320 104.391 -5.928 1.00 21.14 84 ALA A CA 1
ATOM 685 C C . ALA A 1 85 ? 249.165 105.866 -6.374 1.00 25.72 84 ALA A C 1
ATOM 686 O O . ALA A 1 85 ? 248.370 106.175 -7.250 1.00 23.72 84 ALA A O 1
ATOM 688 N N . LYS A 1 86 ? 249.895 106.750 -5.725 1.00 25.38 85 LYS A N 1
ATOM 689 C CA . LYS A 1 86 ? 249.843 108.203 -6.083 1.00 27.13 85 LYS A CA 1
ATOM 690 C C . LYS A 1 86 ? 250.296 108.469 -7.481 1.00 26.40 85 LYS A C 1
ATOM 691 O O . LYS A 1 86 ? 249.671 109.279 -8.180 1.00 29.10 85 LYS A O 1
ATOM 697 N N . ALA A 1 87 ? 251.340 107.812 -7.966 1.00 23.63 86 ALA A N 1
ATOM 698 C CA . ALA A 1 87 ? 251.846 108.047 -9.261 1.00 24.09 86 ALA A CA 1
ATOM 699 C C . ALA A 1 87 ? 250.907 107.561 -10.379 1.00 28.69 86 ALA A C 1
ATOM 700 O O . ALA A 1 87 ? 250.916 108.059 -11.500 1.00 25.95 86 ALA A O 1
ATOM 702 N N . THR A 1 88 ? 250.156 106.498 -10.090 1.00 23.49 87 THR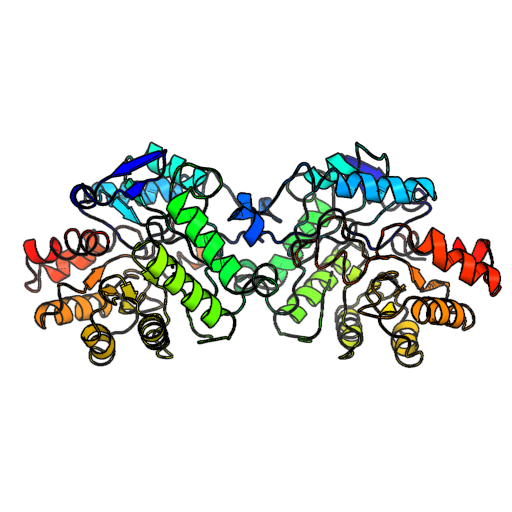 A N 1
ATOM 703 C CA . THR A 1 88 ? 249.431 105.753 -11.156 1.00 22.08 87 THR A CA 1
ATOM 704 C C . THR A 1 88 ? 247.948 105.946 -11.084 1.00 19.55 87 THR A C 1
ATOM 705 O O . THR A 1 88 ? 247.285 105.747 -12.095 1.00 24.72 87 THR A O 1
ATOM 709 N N . GLY A 1 89 ? 247.400 106.218 -9.927 1.00 20.52 88 GLY A N 1
ATOM 710 C CA . GLY A 1 89 ? 245.947 106.283 -9.733 1.00 25.19 88 GLY A CA 1
ATOM 711 C C . GLY A 1 89 ? 245.239 104.957 -9.773 1.00 26.63 88 GLY A C 1
ATOM 712 O O . GLY A 1 89 ? 244.049 104.923 -9.819 1.00 26.56 88 GLY A O 1
ATOM 713 N N . VAL A 1 90 ? 245.977 103.865 -9.679 1.00 21.95 89 VAL A N 1
ATOM 714 C CA . VAL A 1 90 ? 245.371 102.512 -9.633 1.00 20.23 89 VAL A CA 1
ATOM 715 C C . VAL A 1 90 ? 245.139 102.174 -8.162 1.00 20.31 89 VAL A C 1
ATOM 716 O O . VAL A 1 90 ? 245.987 102.481 -7.319 1.00 19.94 89 VAL A O 1
ATOM 720 N N . ASN A 1 91 ? 244.002 101.580 -7.817 1.00 18.18 90 ASN A N 1
ATOM 721 C CA . ASN A 1 91 ? 243.700 101.176 -6.503 1.00 17.90 90 ASN A CA 1
ATOM 722 C C . ASN A 1 91 ? 244.606 99.957 -6.108 1.00 18.27 90 ASN A C 1
ATOM 723 O O . ASN A 1 91 ? 244.627 98.979 -6.838 1.00 16.79 90 ASN A O 1
ATOM 728 N N . ILE A 1 92 ? 245.344 100.118 -5.015 1.00 16.86 91 ILE A N 1
ATOM 729 C CA . ILE A 1 92 ? 246.195 98.981 -4.535 1.00 16.15 91 ILE A CA 1
ATOM 730 C C . ILE A 1 92 ? 245.655 98.446 -3.249 1.00 14.10 91 ILE A C 1
ATOM 731 O O . ILE A 1 92 ? 245.631 99.155 -2.226 1.00 16.80 91 ILE A O 1
ATOM 736 N N . ILE A 1 93 ? 245.198 97.180 -3.209 1.00 13.56 92 ILE A N 1
ATOM 737 C CA . ILE A 1 93 ? 244.658 96.510 -2.054 1.00 13.26 92 ILE A CA 1
ATOM 738 C C . ILE A 1 93 ? 245.833 95.745 -1.421 1.00 13.81 92 ILE A C 1
ATOM 739 O O . ILE A 1 93 ? 246.543 95.048 -2.158 1.00 14.67 92 ILE A O 1
ATOM 744 N N . MET A 1 94 ? 245.908 95.784 -0.119 1.00 14.40 93 MET A N 1
ATOM 745 C CA . MET A 1 94 ? 246.973 95.064 0.622 1.00 15.07 93 MET A CA 1
ATOM 746 C C . MET A 1 94 ? 246.368 94.092 1.593 1.00 16.39 93 MET A C 1
ATOM 747 O O . MET A 1 94 ? 245.180 94.155 1.951 1.00 15.49 93 MET A O 1
ATOM 752 N N . GLY A 1 95 ? 247.233 93.162 2.049 1.00 15.25 94 GLY A N 1
ATOM 753 C CA . GLY A 1 95 ? 246.832 92.151 2.987 1.00 13.01 94 GLY A CA 1
ATOM 754 C C . GLY A 1 95 ? 247.823 91.898 4.132 1.00 12.95 94 GLY A C 1
ATOM 755 O O . GLY A 1 95 ? 248.742 92.679 4.332 1.00 13.23 94 GLY A O 1
ATOM 756 N N . THR A 1 96 ? 247.621 90.815 4.811 1.00 14.56 95 THR A N 1
ATOM 757 C CA . THR A 1 96 ? 248.472 90.403 5.914 1.00 14.61 95 THR A CA 1
ATOM 758 C C . THR A 1 96 ? 248.630 88.939 5.842 1.00 15.47 95 THR A C 1
ATOM 759 O O . THR A 1 96 ? 248.033 88.221 5.069 1.00 14.59 95 THR A O 1
ATOM 763 N N . GLY A 1 97 ? 249.515 88.395 6.674 1.00 15.72 96 GLY A N 1
ATOM 764 C CA . GLY A 1 97 ? 249.851 86.959 6.651 1.00 14.12 96 GLY A CA 1
ATOM 765 C C . GLY A 1 97 ? 251.341 86.809 6.927 1.00 15.04 96 GLY A C 1
ATOM 766 O O . GLY A 1 97 ? 252.046 87.819 7.129 1.00 16.36 96 GLY A O 1
ATOM 767 N N . PHE A 1 98 ? 251.823 85.591 6.885 1.00 13.87 97 PHE A N 1
ATOM 768 C CA . PHE A 1 98 ? 253.254 85.311 7.032 1.00 15.18 97 PHE A CA 1
ATOM 769 C C . PHE A 1 98 ? 253.713 84.369 5.927 1.00 13.88 97 PHE A C 1
ATOM 770 O O . PHE A 1 98 ? 253.281 83.220 5.880 1.00 15.21 97 PHE A O 1
ATOM 778 N N . TYR A 1 99 ? 254.556 84.858 5.026 1.00 12.73 98 TYR A N 1
ATOM 779 C CA . TYR A 1 99 ? 255.016 84.097 3.898 1.00 13.44 98 TYR A CA 1
ATOM 780 C C . TYR A 1 99 ? 256.253 83.290 4.312 1.00 13.80 98 TYR A C 1
ATOM 781 O O . TYR A 1 99 ? 257.330 83.868 4.585 1.00 13.93 98 TYR A O 1
ATOM 790 N N . THR A 1 100 ? 256.070 81.993 4.281 1.00 14.73 99 THR A N 1
ATOM 791 C CA . THR A 1 100 ? 257.151 81.026 4.532 1.00 15.61 99 THR A CA 1
ATOM 792 C C . THR A 1 100 ? 256.854 79.703 3.917 1.00 16.41 99 THR A C 1
ATOM 793 O O . THR A 1 100 ? 255.672 79.295 3.849 1.00 14.62 99 THR A O 1
ATOM 797 N N . TYR A 1 101 ? 257.906 79.017 3.523 1.00 15.11 100 TYR A N 1
ATOM 798 C CA . TYR A 1 101 ? 257.762 77.617 3.090 1.00 14.84 100 TYR A CA 1
ATOM 799 C C . TYR A 1 101 ? 258.212 76.571 4.144 1.00 15.07 100 TYR A 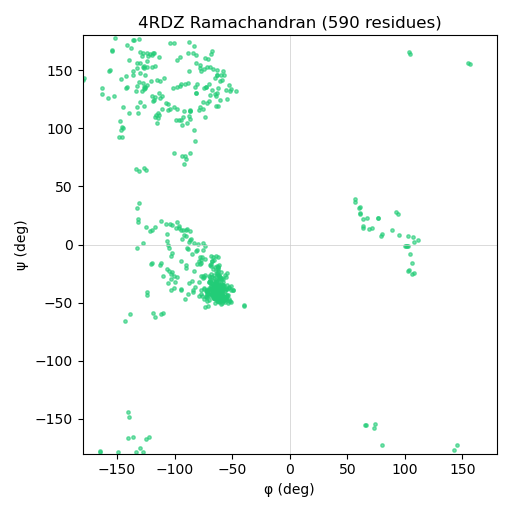C 1
ATOM 800 O O . TYR A 1 101 ? 257.969 75.379 3.952 1.00 14.94 100 TYR A O 1
ATOM 809 N N . THR A 1 102 ? 258.804 77.024 5.254 1.00 16.06 101 THR A N 1
ATOM 810 C CA . THR A 1 102 ? 259.409 76.128 6.221 1.00 14.74 101 THR A CA 1
ATOM 811 C C . THR A 1 102 ? 259.235 76.545 7.648 1.00 15.54 101 THR A C 1
ATOM 812 O O . THR A 1 102 ? 258.581 75.829 8.391 1.00 16.33 101 THR A O 1
ATOM 816 N N . GLU A 1 103 ? 259.826 77.673 8.064 1.00 15.52 102 GLU A N 1
ATOM 817 C CA . GLU A 1 103 ? 259.891 78.131 9.464 1.00 16.37 102 GLU A CA 1
ATOM 818 C C . GLU A 1 103 ? 259.186 79.429 9.675 1.00 16.22 102 GLU A C 1
ATOM 819 O O . GLU A 1 103 ? 259.154 80.294 8.783 1.00 16.85 102 GLU A O 1
ATOM 825 N N . ILE A 1 104 ? 258.726 79.629 10.903 1.00 15.34 103 ILE A N 1
ATOM 826 C CA A ILE A 1 104 ? 258.318 80.956 11.301 0.50 15.55 103 ILE A CA 1
ATOM 827 C CA B ILE A 1 104 ? 258.172 80.871 11.414 0.50 17.46 103 ILE A CA 1
ATOM 828 C C . ILE A 1 104 ? 259.183 81.467 12.454 1.00 16.76 103 ILE A C 1
ATOM 829 O O . ILE A 1 104 ? 259.882 80.680 13.112 1.00 18.03 103 ILE A O 1
ATOM 838 N N . PRO A 1 105 ? 259.138 82.760 12.702 1.00 16.58 104 PRO A N 1
ATOM 839 C CA . PRO A 1 105 ? 260.098 83.344 13.688 1.00 17.54 104 PRO A CA 1
ATOM 840 C C . PRO A 1 105 ? 259.885 82.786 15.115 1.00 16.67 104 PRO A C 1
ATOM 841 O O . PRO A 1 105 ? 258.763 82.510 15.565 1.00 15.80 104 PRO A O 1
ATOM 845 N N . PHE A 1 106 ? 260.988 82.658 15.840 1.00 16.32 105 PHE A N 1
ATOM 846 C CA . PHE A 1 106 ? 260.917 82.325 17.260 1.00 15.22 105 PHE A CA 1
ATOM 847 C C . PHE A 1 106 ? 259.936 83.218 18.015 1.00 14.48 105 PHE A C 1
ATOM 848 O O . PHE A 1 106 ? 259.310 82.741 18.957 1.00 15.42 105 PHE A O 1
ATOM 856 N N . TYR A 1 107 ? 259.886 84.510 17.681 1.00 14.83 106 TYR A N 1
ATOM 857 C CA . TYR A 1 107 ? 258.990 85.468 18.234 1.00 14.21 106 TYR A CA 1
ATOM 858 C C . TYR A 1 107 ? 257.571 84.850 18.444 1.00 16.24 106 TYR A C 1
ATOM 859 O O . TYR A 1 107 ? 256.944 84.919 19.542 1.00 15.96 106 TYR A O 1
ATOM 868 N N . PHE A 1 108 ? 257.060 84.266 17.375 1.00 17.32 107 PHE A N 1
ATOM 869 C CA . PHE A 1 108 ? 255.726 83.702 17.414 1.00 17.67 107 PHE A CA 1
ATOM 870 C C . PHE A 1 108 ? 255.688 82.268 17.984 1.00 18.12 107 PHE A C 1
ATOM 871 O O . PHE A 1 108 ? 254.784 81.939 18.718 1.00 20.33 107 PHE A O 1
ATOM 879 N N . LYS A 1 109 ? 256.630 81.432 17.628 1.00 18.48 108 LYS A N 1
ATOM 880 C CA A LYS A 1 109 ? 256.712 80.059 18.120 0.50 21.12 108 LYS A CA 1
ATOM 881 C CA B LYS A 1 109 ? 256.632 80.072 18.139 0.50 21.72 108 LYS A CA 1
ATOM 882 C C . LYS A 1 109 ? 256.707 80.045 19.642 1.00 22.64 108 LYS A C 1
ATOM 883 O O . LYS A 1 109 ? 256.077 79.204 20.263 1.00 21.61 108 LYS A O 1
ATOM 894 N N . ASN A 1 110 ? 257.435 80.975 20.244 1.00 22.21 109 ASN A N 1
ATOM 895 C CA . ASN A 1 110 ? 257.567 81.021 21.724 1.00 20.62 109 ASN A CA 1
ATOM 896 C C . ASN A 1 110 ? 256.380 81.598 22.446 1.00 24.06 109 ASN A C 1
ATOM 897 O O . ASN A 1 110 ? 256.276 81.516 23.658 1.00 25.66 109 ASN A O 1
ATOM 902 N N . ARG A 1 111 ? 255.515 82.301 21.710 1.00 20.07 110 ARG A N 1
ATOM 903 C CA . ARG A 1 111 ? 254.337 82.924 22.263 1.00 21.32 110 ARG A CA 1
ATOM 904 C C . ARG A 1 111 ? 253.061 82.134 21.939 1.00 23.57 110 ARG A C 1
ATOM 905 O O . ARG A 1 111 ? 252.138 82.226 22.673 1.00 26.39 110 ARG A O 1
ATOM 913 N N . GLY A 1 112 ? 253.064 81.376 20.870 1.00 19.85 111 GLY A N 1
ATOM 914 C CA . GLY A 1 112 ? 251.883 80.544 20.499 1.00 20.67 111 GLY A CA 1
ATOM 915 C C . GLY A 1 112 ? 251.105 81.151 19.345 1.00 17.68 111 GLY A C 1
ATOM 916 O O . GLY A 1 112 ? 251.247 82.319 19.010 1.00 19.27 111 GLY A O 1
ATOM 917 N N . ILE A 1 113 ? 250.267 80.313 18.751 1.00 17.89 112 ILE A N 1
ATOM 918 C CA . ILE A 1 113 ? 249.486 80.723 17.583 1.00 18.19 112 ILE A CA 1
ATOM 919 C C . ILE A 1 113 ? 248.707 81.969 17.781 1.00 16.30 112 ILE A C 1
ATOM 920 O O . ILE A 1 113 ? 248.592 82.800 16.859 1.00 15.99 112 ILE A O 1
ATOM 925 N N . ASP A 1 114 ? 248.145 82.199 18.967 1.00 17.34 113 ASP A N 1
ATOM 926 C CA . ASP A 1 114 ? 247.359 83.372 19.135 1.00 21.25 113 ASP A CA 1
ATOM 927 C C . ASP A 1 114 ? 248.106 84.680 18.958 1.00 19.24 113 ASP A C 1
ATOM 928 O O . ASP A 1 114 ? 247.544 85.680 18.544 1.00 17.50 113 ASP A O 1
ATOM 933 N N . SER A 1 115 ? 249.406 84.673 19.203 1.00 19.07 114 SER A N 1
ATOM 934 C CA . SER A 1 115 ? 250.204 85.869 18.905 1.00 18.39 114 SER A CA 1
ATOM 935 C C . SER A 1 115 ? 250.270 86.221 17.449 1.00 15.89 114 SER A C 1
ATOM 936 O O . SER A 1 115 ? 250.338 87.408 17.124 1.00 16.59 114 SER A O 1
ATOM 939 N N . LEU A 1 116 ? 250.297 85.222 16.598 1.00 16.87 115 LEU A N 1
ATOM 940 C CA . LEU A 1 116 ? 250.365 85.421 15.147 1.00 15.85 115 LEU A CA 1
ATOM 941 C C . LEU A 1 116 ? 248.946 85.902 14.660 1.00 15.43 115 LEU A C 1
ATOM 942 O O . LEU A 1 116 ? 248.817 86.870 13.900 1.00 16.19 115 LEU A O 1
ATOM 947 N N . VAL A 1 117 ? 247.925 85.207 15.138 1.00 15.72 116 VAL A N 1
ATOM 948 C CA . VAL A 1 117 ? 246.498 85.629 14.862 1.00 16.11 116 VAL A CA 1
ATOM 949 C C . VAL A 1 117 ? 246.270 87.036 15.218 1.00 15.89 116 VAL A C 1
ATOM 950 O O . VAL A 1 117 ? 245.828 87.889 14.433 1.00 15.56 116 VAL A O 1
ATOM 954 N N . ASP A 1 118 ? 246.731 87.440 16.412 1.00 15.98 117 ASP A N 1
ATOM 955 C CA . ASP A 1 118 ? 246.532 88.782 16.836 1.00 16.02 117 ASP A CA 1
ATOM 956 C C . ASP A 1 118 ? 247.251 89.818 15.997 1.00 16.27 117 ASP A C 1
ATOM 957 O O . ASP A 1 118 ? 246.752 90.929 15.823 1.00 16.22 117 ASP A O 1
ATOM 962 N N . ALA A 1 119 ? 248.475 89.508 15.505 1.00 15.01 118 ALA A N 1
ATOM 963 C CA . ALA A 1 119 ? 249.157 90.415 14.667 1.00 13.03 118 ALA A CA 1
ATOM 964 C C . ALA A 1 119 ? 248.375 90.623 13.317 1.00 13.13 118 ALA A C 1
ATOM 965 O O . ALA A 1 119 ? 248.230 91.766 12.838 1.00 13.52 118 ALA A O 1
ATOM 967 N N . PHE A 1 120 ? 247.868 89.535 12.793 1.00 15.46 119 PHE A N 1
ATOM 968 C CA . PHE A 1 120 ? 247.086 89.629 11.520 1.00 14.76 119 PHE A CA 1
ATOM 969 C C . PHE A 1 120 ? 245.811 90.503 11.791 1.00 15.63 119 PHE A C 1
ATOM 970 O O . PHE A 1 120 ? 245.449 91.363 11.003 1.00 15.02 119 PHE A O 1
ATOM 978 N N . VAL A 1 121 ? 245.154 90.185 12.892 1.00 16.79 120 VAL A N 1
ATOM 979 C CA . VAL A 1 121 ? 243.916 90.938 13.281 1.00 16.97 120 VAL A CA 1
ATOM 980 C C . VAL A 1 121 ? 244.179 92.391 13.484 1.00 17.36 120 VAL A C 1
ATOM 981 O O . VAL A 1 121 ? 243.404 93.282 13.081 1.00 15.51 120 VAL A O 1
ATOM 985 N N . HIS A 1 122 ? 245.312 92.745 14.114 1.00 16.07 121 HIS A N 1
ATOM 986 C CA . HIS A 1 122 ? 245.739 94.116 14.135 1.00 17.73 121 HIS A CA 1
ATOM 987 C C . HIS A 1 122 ? 245.806 94.774 12.772 1.00 17.35 121 HIS A C 1
ATOM 988 O O . HIS A 1 122 ? 245.366 95.896 12.588 1.00 16.86 121 HIS A O 1
ATOM 995 N N . ASP A 1 123 ? 246.439 94.107 11.801 1.00 14.76 122 ASP A N 1
ATOM 996 C CA . ASP A 1 123 ? 246.563 94.703 10.501 1.00 14.63 122 ASP A CA 1
ATOM 997 C C . ASP A 1 123 ? 245.180 94.923 9.804 1.00 14.99 122 ASP A C 1
ATOM 998 O O . ASP A 1 123 ? 245.035 95.890 9.082 1.00 15.98 122 ASP A O 1
ATOM 1003 N N . ILE A 1 124 ? 244.307 93.974 10.024 1.00 14.90 123 ILE A N 1
ATOM 1004 C CA . ILE A 1 124 ? 242.931 93.955 9.401 1.00 16.21 123 ILE A CA 1
ATOM 1005 C C . ILE A 1 124 ? 242.031 95.015 10.030 1.00 19.74 123 ILE A C 1
ATOM 1006 O O . ILE A 1 124 ? 241.317 95.696 9.320 1.00 20.00 123 ILE A O 1
ATOM 1011 N N . THR A 1 125 ? 242.131 95.174 11.357 1.00 18.69 124 THR A N 1
ATOM 1012 C CA . THR A 1 125 ? 241.205 96.061 12.130 1.00 21.56 124 THR A CA 1
ATOM 1013 C C . THR A 1 125 ? 241.710 97.456 12.457 1.00 24.39 124 THR A C 1
ATOM 1014 O O . THR A 1 125 ? 240.922 98.375 12.581 1.00 22.35 124 THR A O 1
ATOM 1018 N N . ILE A 1 126 ? 243.016 97.658 12.582 1.00 19.49 125 ILE A N 1
ATOM 1019 C CA . ILE A 1 126 ? 243.635 98.924 12.905 1.00 21.33 125 ILE A CA 1
ATOM 1020 C C . ILE A 1 126 ? 244.374 99.503 11.745 1.00 20.11 125 ILE A C 1
ATOM 1021 O O . ILE A 1 126 ? 244.046 100.593 11.184 1.00 21.28 125 ILE A O 1
ATOM 1026 N N . GLY A 1 127 ? 245.361 98.771 11.226 1.00 17.70 126 GLY A N 1
ATOM 1027 C CA . GLY A 1 127 ? 246.074 99.183 10.114 1.00 16.01 126 GLY A CA 1
ATOM 1028 C C . GLY A 1 127 ? 247.505 98.578 10.034 1.00 18.97 126 GLY A C 1
ATOM 1029 O O . GLY A 1 127 ? 248.016 98.124 11.014 1.00 19.08 126 GLY A O 1
ATOM 1030 N N . ILE A 1 128 ? 248.022 98.520 8.841 1.00 19.83 127 ILE A N 1
ATOM 1031 C CA . ILE A 1 128 ? 249.380 97.980 8.552 1.00 18.56 127 ILE A CA 1
ATOM 1032 C C . ILE A 1 128 ? 250.449 99.029 8.823 1.00 17.69 127 ILE A C 1
ATOM 1033 O O . ILE A 1 128 ? 250.417 100.158 8.336 1.00 19.86 127 ILE A O 1
ATOM 1038 N N . GLN A 1 129 ? 251.476 98.607 9.584 1.00 18.45 128 GLN A N 1
ATOM 1039 C CA . GLN A 1 129 ? 252.739 99.364 9.693 1.00 18.65 128 GLN A CA 1
ATOM 1040 C C . GLN A 1 129 ? 252.578 100.807 10.180 1.00 18.81 128 GLN A C 1
ATOM 1041 O O . GLN A 1 129 ? 253.162 101.703 9.673 1.00 22.41 128 GLN A O 1
ATOM 1047 N N . GLY A 1 130 ? 251.642 100.960 11.097 1.00 22.47 129 GLY A N 1
ATOM 1048 C CA . GLY A 1 130 ? 251.407 102.237 11.736 1.00 25.02 129 GLY A CA 1
ATOM 1049 C C . GLY A 1 130 ? 250.583 103.179 10.880 1.00 26.98 129 GLY A C 1
ATOM 1050 O O . GLY A 1 130 ? 250.443 104.362 11.227 1.00 24.20 129 GLY A O 1
ATOM 1051 N N . THR A 1 131 ? 250.028 102.671 9.770 1.00 22.57 130 THR A N 1
ATOM 1052 C CA . THR A 1 131 ? 249.151 103.448 8.887 1.00 21.07 130 THR A CA 1
ATOM 1053 C C . THR A 1 131 ? 247.680 103.148 9.114 1.00 20.50 130 THR A C 1
ATOM 1054 O O . THR A 1 131 ? 247.299 102.289 9.895 1.00 20.16 130 THR A O 1
ATOM 1058 N N . ASN A 1 132 ? 246.811 103.948 8.419 1.00 22.53 131 ASN A N 1
ATOM 1059 C CA . ASN A 1 132 ? 245.369 103.697 8.501 1.00 25.96 131 ASN A CA 1
ATOM 1060 C C . ASN A 1 132 ? 244.983 102.844 7.266 1.00 24.81 131 ASN A C 1
ATOM 1061 O O . ASN A 1 132 ? 243.803 102.677 6.994 1.00 28.97 131 ASN A O 1
ATOM 1066 N N . THR A 1 133 ? 245.958 102.247 6.597 1.00 22.70 132 THR A N 1
ATOM 1067 C CA . THR A 1 133 ? 245.643 101.277 5.502 1.00 18.06 132 THR A CA 1
ATOM 1068 C C . THR A 1 133 ? 245.481 99.866 6.117 1.00 18.01 132 THR A C 1
ATOM 1069 O O . THR A 1 133 ? 246.458 99.247 6.586 1.00 21.65 132 THR A O 1
ATOM 1073 N N . ARG A 1 134 ? 244.264 99.329 6.126 1.00 18.26 133 ARG A N 1
ATOM 1074 C CA A ARG A 1 134 ? 244.020 98.051 6.710 0.50 17.20 133 ARG A CA 1
ATOM 1075 C CA B ARG A 1 134 ? 243.911 98.045 6.723 0.50 18.41 133 ARG A CA 1
ATOM 1076 C C . ARG A 1 134 ? 244.111 96.899 5.723 1.00 17.64 133 ARG A C 1
ATOM 1077 O O . ARG A 1 134 ? 243.803 97.049 4.546 1.00 19.37 133 ARG A O 1
ATOM 1092 N N . ALA A 1 135 ? 244.596 95.773 6.208 1.00 14.99 134 ALA A N 1
ATOM 1093 C CA . ALA A 1 135 ? 244.669 94.563 5.440 1.00 14.49 134 ALA A CA 1
ATOM 1094 C C . ALA A 1 135 ? 243.223 94.134 5.075 1.00 14.07 134 ALA A C 1
ATOM 1095 O O . ALA A 1 135 ? 242.340 94.041 5.981 1.00 14.98 134 ALA A O 1
ATOM 1097 N N . ALA A 1 136 ? 243.026 93.853 3.791 1.00 15.46 135 ALA A N 1
ATOM 1098 C CA . ALA A 1 136 ? 241.685 93.507 3.237 1.00 16.36 135 ALA A CA 1
ATOM 1099 C C . ALA A 1 136 ? 241.562 92.039 2.953 1.00 15.93 135 ALA A C 1
ATOM 1100 O O . ALA A 1 136 ? 240.474 91.560 2.617 1.00 15.82 135 ALA A O 1
ATOM 1102 N N . PHE A 1 137 ? 242.651 91.274 3.167 1.00 13.77 136 PHE A N 1
ATOM 1103 C CA . PHE A 1 137 ? 242.687 89.839 3.008 1.00 12.89 136 PHE A CA 1
ATOM 1104 C C . PHE A 1 137 ? 243.800 89.306 3.910 1.00 12.64 136 PHE A C 1
ATOM 1105 O O . PHE A 1 137 ? 244.646 90.074 4.329 1.00 13.30 136 PHE A O 1
ATOM 1113 N N . VAL A 1 138 ? 243.783 88.020 4.060 1.00 13.87 137 VAL A N 1
ATOM 1114 C CA . VAL A 1 138 ? 244.866 87.300 4.774 1.00 14.04 137 VAL A CA 1
ATOM 1115 C C . VAL A 1 138 ? 245.413 86.226 3.874 1.00 15.64 137 VAL A C 1
ATOM 1116 O O . VAL A 1 138 ? 244.692 85.622 3.112 1.00 13.35 137 VAL A O 1
ATOM 1132 N N . ALA A 1 140 ? 247.822 82.663 3.293 1.00 13.45 139 ALA A N 1
ATOM 1133 C CA . ALA A 1 140 ? 248.363 81.406 3.823 1.00 13.93 139 ALA A CA 1
ATOM 1134 C C . ALA A 1 140 ? 249.216 80.794 2.705 1.00 13.42 139 ALA A C 1
ATOM 1135 O O . ALA A 1 140 ? 248.863 80.859 1.520 1.00 13.68 139 ALA A O 1
ATOM 1137 N N . VAL A 1 141 ? 250.364 80.195 3.104 1.00 13.22 140 VAL A N 1
ATOM 1138 C CA . VAL A 1 141 ? 251.388 79.786 2.199 1.00 13.63 140 VAL A CA 1
ATOM 1139 C C . VAL A 1 141 ? 251.856 78.378 2.502 1.00 14.19 140 VAL A C 1
ATOM 1140 O O . VAL A 1 141 ? 252.054 78.022 3.693 1.00 14.68 140 VAL A O 1
ATOM 1144 N N . ILE A 1 142 ? 251.947 77.544 1.466 1.00 13.66 141 ILE A N 1
ATOM 1145 C CA . ILE A 1 142 ? 252.614 76.219 1.524 1.00 13.80 141 ILE A CA 1
ATOM 1146 C C . ILE A 1 142 ? 253.347 75.964 0.239 1.00 14.50 141 ILE A C 1
ATOM 1147 O O . ILE A 1 142 ? 252.888 76.341 -0.866 1.00 12.76 141 ILE A O 1
ATOM 1152 N N . ASP A 1 143 ? 254.514 75.275 0.283 1.00 14.94 142 ASP A N 1
ATOM 1153 C CA . ASP A 1 143 ? 255.210 75.017 -0.972 1.00 15.23 142 ASP A CA 1
ATOM 1154 C C . ASP A 1 143 ? 255.820 73.601 -0.977 1.00 14.22 142 ASP A C 1
ATOM 1155 O O . ASP A 1 143 ? 255.228 72.701 -0.447 1.00 14.50 142 ASP A O 1
ATOM 1160 N N . SER A 1 144 ? 256.977 73.477 -1.594 1.00 17.68 143 SER A N 1
ATOM 1161 C CA . SER A 1 144 ? 257.582 72.138 -1.871 1.00 17.78 143 SER A CA 1
ATOM 1162 C C . SER A 1 144 ? 258.048 71.438 -0.642 1.00 21.41 143 SER A C 1
ATOM 1163 O O . SER A 1 144 ? 258.215 70.223 -0.723 1.00 21.85 143 SER A O 1
ATOM 1166 N N . SER A 1 145 ? 258.236 72.122 0.506 1.00 18.58 144 SER A N 1
ATOM 1167 C CA . SER A 1 145 ? 258.559 71.439 1.728 1.00 19.80 144 SER A CA 1
ATOM 1168 C C . SER A 1 145 ? 257.376 70.837 2.426 1.00 21.63 144 SER A C 1
ATOM 1169 O O . SER A 1 145 ? 257.471 70.090 3.406 1.00 19.98 144 SER A O 1
ATOM 1172 N N . GLY A 1 146 ? 256.213 71.098 1.886 1.00 17.00 145 GLY A N 1
ATOM 1173 C CA . GLY A 1 146 ? 255.009 70.518 2.422 1.00 18.19 145 GLY A CA 1
ATOM 1174 C C . GLY A 1 146 ? 254.580 71.122 3.736 1.00 18.00 145 GLY A C 1
ATOM 1175 O O . GLY A 1 146 ? 254.917 72.241 4.146 1.00 16.18 145 GLY A O 1
ATOM 1176 N N . LEU A 1 147 ? 253.788 70.348 4.476 1.00 16.87 146 LEU A N 1
ATOM 1177 C CA . LEU A 1 147 ? 253.203 70.877 5.702 1.00 16.82 146 LEU A CA 1
ATOM 1178 C C . LEU A 1 147 ? 254.099 70.720 6.927 1.00 20.14 146 LEU A C 1
ATOM 1179 O O . LEU A 1 147 ? 253.899 69.839 7.778 1.00 19.38 146 LEU A O 1
ATOM 1184 N N . THR A 1 148 ? 255.071 71.592 7.052 1.00 16.84 147 THR A N 1
ATOM 1185 C CA . THR A 1 148 ? 255.911 71.614 8.226 1.00 19.26 147 THR A CA 1
ATOM 1186 C C . THR A 1 148 ? 255.100 72.064 9.407 1.00 18.34 147 THR A C 1
ATOM 1187 O O . THR A 1 148 ? 253.999 72.707 9.286 1.00 16.66 147 THR A O 1
ATOM 1191 N N . LYS A 1 149 ? 255.599 71.845 10.637 1.00 17.84 148 LYS A N 1
ATOM 1192 C CA A LYS A 1 149 ? 254.804 72.290 11.785 0.50 19.91 148 LYS A CA 1
ATOM 1193 C CA B LYS A 1 149 ? 254.880 72.290 11.809 0.50 19.23 148 LYS A CA 1
ATOM 1194 C C . LYS A 1 149 ? 254.567 73.810 11.791 1.00 18.17 148 LYS A C 1
ATOM 1195 O O . LYS A 1 149 ? 253.503 74.289 12.166 1.00 18.15 148 LYS A O 1
ATOM 1206 N N . ASP A 1 150 ? 255.576 74.576 11.422 1.00 17.28 149 ASP A N 1
ATOM 1207 C CA . ASP A 1 150 ? 255.464 76.002 11.431 1.00 16.53 149 ASP A CA 1
ATOM 1208 C C . ASP A 1 150 ? 254.528 76.490 10.281 1.00 15.29 149 ASP A C 1
ATOM 1209 O O . ASP A 1 150 ? 253.767 77.435 10.458 1.00 14.68 149 ASP A O 1
ATOM 1214 N N . VAL A 1 151 ? 254.635 75.870 9.118 1.00 15.43 150 VAL A N 1
ATOM 1215 C CA . VAL A 1 151 ? 253.737 76.190 7.985 1.00 14.87 150 VAL A CA 1
ATOM 1216 C C . VAL A 1 151 ? 252.306 75.930 8.421 1.00 14.75 150 VAL A C 1
ATOM 1217 O O . VAL A 1 151 ? 251.379 76.729 8.175 1.00 13.88 150 VAL A O 1
ATOM 1221 N N . GLU A 1 152 ? 252.089 74.793 9.036 1.00 14.44 151 GLU A N 1
ATOM 1222 C CA . GLU A 1 152 ? 250.758 74.481 9.583 1.00 15.93 151 GLU A CA 1
ATOM 1223 C C . GLU A 1 152 ? 250.243 75.533 10.544 1.00 18.18 151 GLU A C 1
ATOM 1224 O O . GLU A 1 152 ? 249.097 75.990 10.444 1.00 17.22 151 GLU A O 1
ATOM 1230 N N . MET A 1 153 ? 251.065 75.995 11.498 1.00 16.66 152 MET A N 1
ATOM 1231 C CA . MET A 1 153 ? 250.652 77.015 12.380 1.00 16.32 152 MET A CA 1
ATOM 1232 C C . MET A 1 153 ? 250.232 78.302 11.680 1.00 16.08 152 MET A C 1
ATOM 1233 O O . MET A 1 153 ? 249.285 78.980 12.068 1.00 16.98 152 MET A O 1
ATOM 1238 N N . ALA A 1 154 ? 251.032 78.727 10.677 1.00 14.90 153 ALA A N 1
ATOM 1239 C CA . ALA A 1 154 ? 250.726 79.961 9.966 1.00 14.18 153 ALA A CA 1
ATOM 1240 C C . ALA A 1 154 ? 249.410 79.814 9.108 1.00 14.47 153 ALA A C 1
ATOM 1241 O O . ALA A 1 154 ? 248.681 80.769 9.024 1.00 15.44 153 ALA A O 1
ATOM 1243 N N . ILE A 1 155 ? 249.181 78.666 8.547 1.00 15.45 154 ILE A N 1
ATOM 1244 C CA . ILE A 1 155 ? 247.931 78.420 7.785 1.00 15.07 154 ILE A CA 1
ATOM 1245 C C . ILE A 1 155 ? 246.742 78.476 8.760 1.00 16.61 154 ILE A C 1
ATOM 1246 O O . ILE A 1 155 ? 245.729 79.183 8.487 1.00 15.54 154 ILE A O 1
ATOM 1251 N N . ARG A 1 156 ? 246.882 77.833 9.918 1.00 15.37 155 ARG A N 1
ATOM 1252 C CA . ARG A 1 156 ? 245.838 77.881 10.887 1.00 15.72 155 ARG A CA 1
ATOM 1253 C C . ARG A 1 156 ? 245.613 79.280 11.409 1.00 15.36 155 ARG A C 1
ATOM 1254 O O . ARG A 1 156 ? 244.454 79.701 11.667 1.00 16.85 155 ARG A O 1
ATOM 1262 N N . ALA A 1 157 ? 246.663 80.086 11.614 1.00 14.00 156 ALA A N 1
ATOM 1263 C CA . ALA A 1 157 ? 246.518 81.432 12.082 1.00 15.24 156 ALA A CA 1
ATOM 1264 C C . ALA A 1 157 ? 245.766 82.287 11.090 1.00 16.05 156 ALA A C 1
ATOM 1265 O O . ALA A 1 157 ? 244.953 83.127 11.483 1.00 15.18 156 ALA A O 1
ATOM 1267 N N . ALA A 1 158 ? 246.079 82.114 9.801 1.00 14.45 157 ALA A N 1
ATOM 1268 C CA . ALA A 1 158 ? 245.345 82.801 8.718 1.00 14.67 157 ALA A CA 1
ATOM 1269 C C . ALA A 1 158 ? 243.839 82.497 8.765 1.00 13.81 157 ALA A C 1
ATOM 1270 O O . ALA A 1 158 ? 242.997 83.424 8.764 1.00 15.54 157 ALA A O 1
ATOM 1272 N N . ALA A 1 159 ? 243.568 81.221 8.902 1.00 14.12 158 ALA A N 1
ATOM 1273 C CA . ALA A 1 159 ? 242.153 80.746 9.039 1.00 13.90 158 ALA A CA 1
ATOM 1274 C C . ALA A 1 159 ? 241.461 81.377 10.200 1.00 14.23 158 ALA A C 1
ATOM 1275 O O . ALA A 1 159 ? 240.315 81.840 10.102 1.00 14.76 158 ALA A O 1
ATOM 1277 N N . LYS A 1 160 ? 242.115 81.409 11.373 1.00 16.04 159 LYS A N 1
ATOM 1278 C CA . LYS A 1 160 ? 241.519 81.995 12.584 1.00 17.41 159 LYS A CA 1
ATOM 1279 C C . LYS A 1 160 ? 241.328 83.488 12.487 1.00 17.96 159 LYS A C 1
ATOM 1280 O O . LYS A 1 160 ? 240.316 84.028 12.947 1.00 17.97 159 LYS A O 1
ATOM 1286 N N . ALA A 1 161 ? 242.233 84.212 11.796 1.00 15.61 160 ALA A N 1
ATOM 1287 C CA . ALA A 1 161 ? 242.068 85.590 11.574 1.00 14.75 160 ALA A CA 1
ATOM 1288 C C . ALA A 1 161 ? 240.877 85.854 10.627 1.00 15.67 160 ALA A C 1
ATOM 1289 O O . ALA A 1 161 ? 240.147 86.806 10.837 1.00 18.47 160 ALA A O 1
ATOM 1291 N N . HIS A 1 162 ? 240.698 85.023 9.627 1.00 14.98 161 HIS A N 1
ATOM 1292 C CA . HIS A 1 162 ? 239.508 85.097 8.722 1.00 16.49 161 HIS A CA 1
ATOM 1293 C C . HIS A 1 162 ? 238.213 84.882 9.551 1.00 16.98 161 HIS A C 1
ATOM 1294 O O . HIS A 1 162 ? 237.237 85.600 9.347 1.00 19.92 161 HIS A O 1
ATOM 1301 N N . ILE A 1 163 ? 238.212 83.907 10.432 1.00 17.86 162 ILE A N 1
ATOM 1302 C CA . ILE A 1 163 ? 237.013 83.638 11.244 1.00 21.24 162 ILE A CA 1
ATOM 1303 C C . ILE A 1 163 ? 236.666 84.861 12.073 1.00 22.72 162 ILE A C 1
ATOM 1304 O O . ILE A 1 163 ? 235.481 85.258 12.173 1.00 21.49 162 ILE A O 1
ATOM 1309 N N . LYS A 1 164 ? 237.662 85.561 12.595 1.00 21.08 163 LYS A N 1
ATOM 1310 C CA . LYS A 1 164 ? 237.415 86.774 13.400 1.00 21.31 163 LYS A CA 1
ATOM 1311 C C . LYS A 1 164 ? 237.032 88.000 12.642 1.00 23.61 163 LYS A C 1
ATOM 1312 O O . LYS A 1 164 ? 236.314 88.870 13.192 1.00 22.64 163 LYS A O 1
ATOM 1318 N N . THR A 1 165 ? 237.463 88.157 11.378 1.00 18.15 164 THR A N 1
ATOM 1319 C CA . THR A 1 165 ? 237.294 89.397 10.691 1.00 19.12 164 THR A CA 1
ATOM 1320 C C . THR A 1 165 ? 236.460 89.309 9.425 1.00 19.65 164 THR A C 1
ATOM 1321 O O . THR A 1 165 ? 236.184 90.337 8.844 1.00 21.37 164 THR A O 1
ATOM 1325 N N . ASP A 1 166 ? 236.257 88.117 8.924 1.00 19.19 165 ASP A N 1
ATOM 1326 C CA . ASP A 1 166 ? 235.633 87.822 7.636 1.00 20.77 165 ASP A CA 1
ATOM 1327 C C . ASP A 1 166 ? 236.306 88.281 6.338 1.00 24.02 165 ASP A C 1
ATOM 1328 O O . ASP A 1 166 ? 235.685 88.321 5.316 1.00 23.59 165 ASP A O 1
ATOM 1333 N N . VAL A 1 167 ? 237.582 88.696 6.351 1.00 17.89 166 VAL A N 1
ATOM 1334 C CA . VAL A 1 167 ? 238.285 88.998 5.135 1.00 16.09 166 VAL A CA 1
ATOM 1335 C C . VAL A 1 167 ? 238.571 87.689 4.409 1.00 15.16 166 VAL A C 1
ATOM 1336 O O . VAL A 1 167 ? 238.736 86.603 5.023 1.00 16.93 166 VAL A O 1
ATOM 1340 N N . PRO A 1 168 ? 238.697 87.766 3.058 1.00 13.78 167 PRO A N 1
ATOM 1341 C CA . PRO A 1 168 ? 238.968 86.551 2.292 1.00 15.07 167 PRO A CA 1
ATOM 1342 C C . PRO A 1 168 ? 240.423 86.052 2.536 1.00 15.32 167 PRO A C 1
ATOM 1343 O O . PRO A 1 168 ? 241.263 86.823 3.019 1.00 14.97 167 PRO A O 1
ATOM 1347 N N . ILE A 1 169 ? 240.616 84.785 2.252 1.00 14.66 168 ILE A N 1
ATOM 1348 C CA . ILE A 1 169 ? 241.931 84.158 2.330 1.00 14.00 168 ILE A CA 1
ATOM 1349 C C . ILE A 1 169 ? 242.459 83.938 0.960 1.00 13.54 168 ILE A C 1
ATOM 1350 O O . ILE A 1 169 ? 241.766 83.250 0.149 1.00 14.72 168 ILE A O 1
ATOM 1355 N N . ILE A 1 170 ? 243.603 84.509 0.630 1.00 12.14 169 ILE A N 1
ATOM 1356 C CA . ILE A 1 170 ? 244.237 84.297 -0.682 1.00 12.31 169 ILE A CA 1
ATOM 1357 C C . ILE A 1 170 ? 245.538 83.516 -0.447 1.00 14.79 169 ILE A C 1
ATOM 1358 O O . ILE A 1 170 ? 246.280 83.894 0.443 1.00 16.25 169 ILE A O 1
ATOM 1363 N N . THR A 1 171 ? 245.724 82.384 -1.132 1.00 12.50 170 THR A N 1
ATOM 1364 C CA . THR A 1 171 ? 246.805 81.473 -0.763 1.00 13.57 170 THR A CA 1
ATOM 1365 C C . THR A 1 171 ? 247.820 81.306 -1.887 1.00 13.60 170 THR A C 1
ATOM 1366 O O . THR A 1 171 ? 247.637 81.642 -3.056 1.00 11.92 170 THR A O 1
ATOM 1370 N N . HIS A 1 172 ? 248.969 80.751 -1.463 1.00 13.51 171 HIS A N 1
ATOM 1371 C CA . HIS A 1 172 ? 250.057 80.282 -2.313 1.00 12.81 171 HIS A CA 1
ATOM 1372 C C . HIS A 1 172 ? 250.145 78.800 -2.063 1.00 13.72 171 HIS A C 1
ATOM 1373 O O . HIS A 1 172 ? 250.204 78.384 -0.889 1.00 13.14 171 HIS A O 1
ATOM 1380 N N . SER A 1 173 ? 250.115 77.963 -3.102 1.00 13.54 172 SER A N 1
ATOM 1381 C CA . SER A 1 173 ? 250.447 76.550 -2.912 1.00 15.18 172 SER A CA 1
ATOM 1382 C C . SER A 1 173 ? 251.415 76.075 -3.998 1.00 15.11 172 SER A C 1
ATOM 1383 O O . SER A 1 173 ? 251.814 76.822 -4.851 1.00 14.64 172 SER A O 1
ATOM 1386 N N . PHE A 1 174 ? 251.778 74.800 -3.962 1.00 16.71 173 PHE A N 1
ATOM 1387 C CA . PHE A 1 174 ? 252.711 74.197 -4.876 1.00 17.52 173 PHE A CA 1
ATOM 1388 C C . PHE A 1 174 ? 252.114 72.916 -5.436 1.00 18.46 173 PHE A C 1
ATOM 1389 O O . PHE A 1 174 ? 251.721 72.022 -4.709 1.00 16.31 173 PHE A O 1
ATOM 1397 N N . VAL A 1 175 ? 252.004 72.817 -6.749 1.00 23.46 174 VAL A N 1
ATOM 1398 C CA . VAL A 1 175 ? 251.129 71.710 -7.255 1.00 26.68 174 VAL A CA 1
ATOM 1399 C C . VAL A 1 175 ? 251.741 70.273 -7.211 1.00 28.78 174 VAL A C 1
ATOM 1400 O O . VAL A 1 175 ? 250.952 69.224 -7.076 1.00 31.45 174 VAL A O 1
ATOM 1404 N N . GLY A 1 176 ? 253.078 70.250 -7.291 1.00 25.05 175 GLY A N 1
ATOM 1405 C CA . GLY A 1 176 ? 253.844 68.963 -7.334 1.00 25.40 175 GLY A CA 1
ATOM 1406 C C . GLY A 1 176 ? 253.721 68.023 -6.143 1.00 27.28 175 GLY A C 1
ATOM 1407 O O . GLY A 1 176 ? 253.979 66.829 -6.293 1.00 31.18 175 GLY A O 1
ATOM 1408 N N . ASN A 1 177 ? 253.251 68.471 -4.969 1.00 19.06 176 ASN A N 1
ATOM 1409 C CA . ASN A 1 177 ? 253.085 67.603 -3.827 1.00 20.78 176 ASN A CA 1
ATOM 1410 C C . ASN A 1 177 ? 251.678 67.661 -3.320 1.00 19.06 176 ASN A C 1
ATOM 1411 O O . ASN A 1 177 ? 251.404 67.231 -2.202 1.00 20.69 176 ASN A O 1
ATOM 1416 N N . LYS A 1 178 ? 250.763 68.213 -4.122 1.00 21.67 177 LYS A N 1
ATOM 1417 C CA . LYS A 1 178 ? 249.378 68.267 -3.728 1.00 24.07 177 LYS A CA 1
ATOM 1418 C C . LYS A 1 178 ? 249.172 69.082 -2.428 1.00 22.14 177 LYS A C 1
ATOM 1419 O O . LYS A 1 178 ? 248.250 68.881 -1.617 1.00 22.02 177 LYS A O 1
ATOM 1425 N N . SER A 1 179 ? 250.097 70.029 -2.165 1.00 17.82 178 SER A N 1
ATOM 1426 C CA . SER A 1 179 ? 249.947 70.867 -0.972 1.00 17.64 178 SER A CA 1
ATOM 1427 C C . SER A 1 179 ? 248.635 71.697 -0.930 1.00 18.41 178 SER A C 1
ATOM 1428 O O . SER A 1 179 ? 248.149 72.131 0.108 1.00 18.35 178 SER A O 1
ATOM 1431 N N . SER A 1 180 ? 248.096 71.926 -2.120 1.00 17.78 179 SER A N 1
ATOM 1432 C CA A SER A 1 180 ? 246.823 72.637 -2.250 0.50 16.25 179 SER A CA 1
ATOM 1433 C CA B SER A 1 180 ? 246.818 72.648 -2.196 0.50 18.63 179 SER A CA 1
ATOM 1434 C C . SER A 1 180 ? 245.746 71.952 -1.407 1.00 18.67 179 SER A C 1
ATOM 1435 O O . SER A 1 180 ? 244.901 72.573 -0.815 1.00 18.27 179 SER A O 1
ATOM 1440 N N . LEU A 1 181 ? 245.785 70.623 -1.356 1.00 17.97 180 LEU A N 1
ATOM 1441 C CA . LEU A 1 181 ? 244.814 69.870 -0.612 1.00 20.63 180 LEU A CA 1
ATOM 1442 C C . LEU A 1 181 ? 244.985 69.935 0.903 1.00 19.56 180 LEU A C 1
ATOM 1443 O O . LEU A 1 181 ? 244.002 69.851 1.650 1.00 20.44 180 LEU A O 1
ATOM 1448 N N . ASP A 1 182 ? 246.224 70.184 1.388 1.00 20.53 181 ASP A N 1
ATOM 1449 C CA . ASP A 1 182 ? 246.424 70.493 2.795 1.00 20.38 181 ASP A CA 1
ATOM 1450 C C . ASP A 1 182 ? 245.786 71.797 3.186 1.00 17.74 181 ASP A C 1
ATOM 1451 O O . ASP A 1 182 ? 245.225 71.926 4.302 1.00 18.40 181 ASP A O 1
ATOM 1456 N N . LEU A 1 183 ? 245.828 72.826 2.345 1.00 16.39 182 LEU A N 1
ATOM 1457 C CA . LEU A 1 183 ? 245.114 74.017 2.660 1.00 16.80 182 LEU A CA 1
ATOM 1458 C C . LEU A 1 183 ? 243.627 73.761 2.842 1.00 17.42 182 LEU A C 1
ATOM 1459 O O . LEU A 1 183 ? 242.970 74.234 3.843 1.00 18.13 182 LEU A O 1
ATOM 1464 N N . ILE A 1 184 ? 243.044 73.073 1.868 1.00 17.32 183 ILE A N 1
ATOM 1465 C CA . ILE A 1 184 ? 241.602 72.789 1.979 1.00 17.08 183 ILE A CA 1
ATOM 1466 C C . ILE A 1 184 ? 241.271 72.062 3.273 1.00 18.54 183 ILE A C 1
ATOM 1467 O O . ILE A 1 184 ? 240.267 72.396 3.966 1.00 19.83 183 ILE A O 1
ATOM 1472 N N . ARG A 1 185 ? 242.021 71.009 3.555 1.00 19.38 184 ARG A N 1
ATOM 1473 C CA A ARG A 1 185 ? 241.749 70.209 4.760 0.50 21.09 184 ARG A CA 1
ATOM 1474 C CA B ARG A 1 185 ? 241.780 70.176 4.755 0.50 21.29 184 ARG A CA 1
ATOM 1475 C C . ARG A 1 185 ? 241.785 71.038 6.026 1.00 22.68 184 ARG A C 1
ATOM 1476 O O . ARG A 1 185 ? 240.880 70.935 6.861 1.00 21.28 184 ARG A O 1
ATOM 1491 N N . ILE A 1 186 ? 242.831 71.880 6.197 1.00 19.58 185 ILE A N 1
ATOM 1492 C CA . ILE A 1 186 ? 242.918 72.723 7.349 1.00 19.91 185 ILE A CA 1
ATOM 1493 C C . ILE A 1 186 ? 241.850 73.773 7.436 1.00 18.92 185 ILE A C 1
ATOM 1494 O O . ILE A 1 186 ? 241.297 74.047 8.497 1.00 20.91 185 ILE A O 1
ATOM 1499 N N . PHE A 1 187 ? 241.521 74.376 6.318 1.00 18.64 186 PHE A N 1
ATOM 1500 C CA . PHE A 1 187 ? 240.486 75.393 6.306 1.00 17.65 186 PHE A CA 1
ATOM 1501 C C . PHE A 1 187 ? 239.146 74.712 6.744 1.00 18.84 186 PHE A C 1
ATOM 1502 O O . PHE A 1 187 ? 238.389 75.297 7.480 1.00 20.30 186 PHE A O 1
ATOM 1510 N N . LYS A 1 188 ? 238.892 73.526 6.251 1.00 19.25 187 LYS A N 1
ATOM 1511 C CA . LYS A 1 188 ? 237.650 72.857 6.696 1.00 21.92 187 LYS A CA 1
ATOM 1512 C C . LYS A 1 188 ? 237.664 72.590 8.214 1.00 22.07 187 LYS A C 1
ATOM 1513 O O . LYS A 1 188 ? 236.674 72.918 8.929 1.00 23.05 187 LYS A O 1
ATOM 1519 N N . GLU A 1 189 ? 238.788 72.120 8.729 1.00 19.27 188 GLU A N 1
ATOM 1520 C CA . GLU A 1 189 ? 238.914 71.973 10.175 1.00 22.09 188 GLU A CA 1
ATOM 1521 C C . GLU A 1 189 ? 238.696 73.206 10.961 1.00 24.99 188 GLU A C 1
ATOM 1522 O O . GLU A 1 189 ? 238.111 73.165 12.029 1.00 24.34 188 GLU A O 1
ATOM 1528 N N . GLU A 1 190 ? 239.102 74.366 10.455 1.00 19.66 189 GLU A N 1
ATOM 1529 C CA . GLU A 1 190 ? 238.942 75.594 11.131 1.00 18.82 189 GLU A CA 1
ATOM 1530 C C . GLU A 1 190 ? 237.581 76.284 10.881 1.00 21.98 189 GLU A C 1
ATOM 1531 O O . GLU A 1 190 ? 237.376 77.382 11.361 1.00 22.61 189 GLU A O 1
ATOM 1537 N N . GLY A 1 191 ? 236.680 75.631 10.135 1.00 21.93 190 GLY A N 1
ATOM 1538 C CA . GLY A 1 191 ? 235.349 76.194 9.852 1.00 22.21 190 GLY A CA 1
ATOM 1539 C C . GLY A 1 191 ? 235.239 77.283 8.823 1.00 21.94 190 GLY A C 1
ATOM 1540 O O . GLY A 1 191 ? 234.307 78.082 8.854 1.00 21.93 190 GLY A O 1
ATOM 1541 N N . VAL A 1 192 ? 236.233 77.359 7.900 1.00 18.63 191 VAL A N 1
ATOM 1542 C CA . VAL A 1 192 ? 236.245 78.414 6.928 1.00 18.75 191 VAL A CA 1
ATOM 1543 C C . VAL A 1 192 ? 235.263 78.022 5.782 1.00 17.77 191 VAL A C 1
ATOM 1544 O O . VAL A 1 192 ? 235.319 76.911 5.283 1.00 20.06 191 VAL A O 1
ATOM 1548 N N . ASP A 1 193 ? 234.507 78.985 5.335 1.00 21.14 192 ASP A N 1
ATOM 1549 C CA . ASP A 1 193 ? 233.703 78.889 4.076 1.00 20.97 192 ASP A CA 1
ATOM 1550 C C . ASP A 1 193 ? 234.655 78.984 2.901 1.00 18.08 192 ASP A C 1
ATOM 1551 O O . ASP A 1 193 ? 235.211 80.031 2.676 1.00 19.21 192 ASP A O 1
ATOM 1556 N N . LEU A 1 194 ? 234.834 77.883 2.195 1.00 19.68 193 LEU A N 1
ATOM 1557 C CA . LEU A 1 194 ? 235.817 77.839 1.097 1.00 20.30 193 LEU A CA 1
ATOM 1558 C C . LEU A 1 194 ? 235.504 78.777 -0.050 1.00 17.83 193 LEU A C 1
ATOM 1559 O O . LEU A 1 194 ? 236.411 79.179 -0.825 1.00 18.09 193 LEU A O 1
ATOM 1564 N N . ALA A 1 195 ? 234.258 79.245 -0.157 1.00 18.34 194 ALA A N 1
ATOM 1565 C CA . ALA A 1 195 ? 233.938 80.272 -1.108 1.00 19.54 194 ALA A CA 1
ATOM 1566 C C . ALA A 1 195 ? 234.547 81.599 -0.859 1.00 17.27 194 ALA A C 1
ATOM 1567 O O . ALA A 1 195 ? 234.469 82.525 -1.713 1.00 20.44 194 ALA A O 1
ATOM 1569 N N . ARG A 1 196 ? 235.143 81.765 0.344 1.00 16.27 195 ARG A N 1
ATOM 1570 C CA . ARG A 1 196 ? 235.801 82.978 0.705 1.00 17.53 195 ARG A CA 1
ATOM 1571 C C . ARG A 1 196 ? 237.359 82.811 0.591 1.00 15.29 195 ARG A C 1
ATOM 1572 O O . ARG A 1 196 ? 238.068 83.630 1.123 1.00 14.82 195 ARG A O 1
ATOM 1580 N N . THR A 1 197 ? 237.751 81.782 -0.104 1.00 15.64 196 THR A N 1
ATOM 1581 C CA . THR A 1 197 ? 239.162 81.441 -0.267 1.00 15.08 196 THR A CA 1
ATOM 1582 C C . THR A 1 197 ? 239.563 81.278 -1.728 1.00 14.71 196 THR A C 1
ATOM 1583 O O . THR A 1 197 ? 238.810 80.761 -2.558 1.00 14.78 196 THR A O 1
ATOM 1587 N N . VAL A 1 198 ? 240.852 81.555 -1.963 1.00 12.89 197 VAL A N 1
ATOM 1588 C CA . VAL A 1 198 ? 241.480 81.252 -3.252 1.00 11.50 197 VAL A CA 1
ATOM 1589 C C . VAL A 1 198 ? 242.606 80.266 -3.019 1.00 13.84 197 VAL A C 1
ATOM 1590 O O . VAL A 1 198 ? 243.490 80.534 -2.211 1.00 13.97 197 VAL A O 1
ATOM 1594 N N . ILE A 1 199 ? 242.549 79.120 -3.703 1.00 11.78 198 ILE A N 1
ATOM 1595 C CA . ILE A 1 199 ? 243.684 78.121 -3.704 1.00 12.49 198 ILE A CA 1
ATOM 1596 C C . ILE A 1 199 ? 244.611 78.574 -4.826 1.00 12.05 198 ILE A C 1
ATOM 1597 O O . ILE A 1 199 ? 244.335 78.525 -6.036 1.00 12.20 198 ILE A O 1
ATOM 1602 N N . GLY A 1 200 ? 245.759 79.118 -4.425 1.00 12.64 199 GLY A N 1
ATOM 1603 C CA . GLY A 1 200 ? 246.694 79.733 -5.365 1.00 12.86 199 GLY A CA 1
ATOM 1604 C C . GLY A 1 200 ? 247.608 78.785 -6.089 1.00 12.68 199 GLY A C 1
ATOM 1605 O O . GLY A 1 200 ? 247.908 77.671 -5.641 1.00 12.97 199 GLY A O 1
ATOM 1606 N N . HIS A 1 201 ? 248.056 79.272 -7.242 1.00 12.54 200 HIS A N 1
ATOM 1607 C CA . HIS A 1 201 ? 249.032 78.619 -8.134 1.00 13.49 200 HIS A CA 1
ATOM 1608 C C . HIS A 1 201 ? 248.581 77.322 -8.724 1.00 13.70 200 HIS A C 1
ATOM 1609 O O . HIS A 1 201 ? 249.367 76.511 -9.173 1.00 14.43 200 HIS A O 1
ATOM 1616 N N . VAL A 1 202 ? 247.263 77.131 -8.774 1.00 14.18 201 VAL A N 1
ATOM 1617 C CA . VAL A 1 202 ? 246.658 76.001 -9.403 1.00 14.56 201 VAL A CA 1
ATOM 1618 C C . VAL A 1 202 ? 246.895 76.019 -10.924 1.00 14.14 201 VAL A C 1
ATOM 1619 O O . VAL A 1 202 ? 246.955 74.928 -11.541 1.00 14.47 201 VAL A O 1
ATOM 1623 N N . GLY A 1 203 ? 247.040 77.193 -11.542 1.00 12.87 202 GLY A N 1
ATOM 1624 C CA . GLY A 1 203 ? 247.391 77.294 -12.924 1.00 15.09 202 GLY A CA 1
ATOM 1625 C C . GLY A 1 203 ? 248.765 76.698 -13.282 1.00 13.87 202 GLY A C 1
ATOM 1626 O O . GLY A 1 203 ? 249.122 76.613 -14.437 1.00 14.17 202 GLY A O 1
ATOM 1627 N N . ASP A 1 204 ? 249.580 76.357 -12.247 1.00 13.24 203 ASP A N 1
ATOM 1628 C CA . ASP A 1 204 ? 250.886 75.732 -12.570 1.00 13.79 203 ASP A CA 1
ATOM 1629 C C . ASP A 1 204 ? 250.757 74.311 -13.019 1.00 16.11 203 ASP A C 1
ATOM 1630 O O . ASP A 1 204 ? 251.774 73.633 -13.301 1.00 15.32 203 ASP A O 1
ATOM 1635 N N . THR A 1 205 ? 249.569 73.741 -13.064 1.00 15.89 204 THR A N 1
ATOM 1636 C CA . THR A 1 205 ? 249.337 72.423 -13.661 1.00 16.16 204 THR A CA 1
ATOM 1637 C C . THR A 1 205 ? 248.263 72.458 -14.761 1.00 16.73 204 THR A C 1
ATOM 1638 O O . THR A 1 205 ? 247.355 73.321 -14.728 1.00 16.26 204 THR A O 1
ATOM 1642 N N . ASP A 1 206 ? 248.379 71.526 -15.698 1.00 15.40 205 ASP A N 1
ATOM 1643 C CA . ASP A 1 206 ? 247.309 71.278 -16.652 1.00 17.35 205 ASP A CA 1
ATOM 1644 C C . ASP A 1 206 ? 246.563 69.977 -16.421 1.00 17.84 205 ASP A C 1
ATOM 1645 O O . ASP A 1 206 ? 245.821 69.576 -17.323 1.00 17.93 205 ASP A O 1
ATOM 1650 N N . ASP A 1 207 ? 246.704 69.410 -15.231 1.00 17.77 206 ASP A N 1
ATOM 1651 C CA . ASP A 1 207 ? 246.080 68.120 -14.837 1.00 19.50 206 ASP A CA 1
ATOM 1652 C C . ASP A 1 207 ? 244.629 68.500 -14.419 1.00 18.76 206 ASP A C 1
ATOM 1653 O O . ASP A 1 207 ? 244.400 68.907 -13.306 1.00 17.06 206 ASP A O 1
ATOM 1658 N N . ILE A 1 208 ? 243.746 68.480 -15.402 1.00 19.14 207 ILE A N 1
ATOM 1659 C CA . ILE A 1 208 ? 242.362 68.991 -15.214 1.00 18.98 207 ILE A CA 1
ATOM 1660 C C . ILE A 1 208 ? 241.635 68.203 -14.119 1.00 16.70 207 ILE A C 1
ATOM 1661 O O . ILE A 1 208 ? 240.868 68.749 -13.325 1.00 18.07 207 ILE A O 1
ATOM 1666 N N . SER A 1 209 ? 241.874 66.904 -13.978 1.00 18.49 208 SER A N 1
ATOM 1667 C CA A SER A 1 209 ? 241.174 66.160 -12.926 0.50 18.59 208 SER A CA 1
ATOM 1668 C CA B SER A 1 209 ? 241.238 66.100 -12.935 0.50 18.48 208 SER A CA 1
ATOM 1669 C C . SER A 1 209 ? 241.657 66.581 -11.551 1.00 18.59 208 SER A C 1
ATOM 1670 O O . SER A 1 209 ? 240.863 66.701 -10.625 1.00 18.18 208 SER A O 1
ATOM 1675 N N . PHE A 1 210 ? 242.945 66.911 -11.402 1.00 16.71 209 PHE A N 1
ATOM 1676 C CA . PHE A 1 210 ? 243.411 67.385 -10.112 1.00 16.51 209 PHE A CA 1
ATOM 1677 C C . PHE A 1 210 ? 242.794 68.751 -9.805 1.00 15.30 209 PHE A C 1
ATOM 1678 O O . PHE A 1 210 ? 242.333 69.007 -8.706 1.00 17.16 209 PHE A O 1
ATOM 1686 N N . ILE A 1 211 ? 242.732 69.601 -10.816 1.00 15.16 210 ILE A N 1
ATOM 1687 C CA . ILE A 1 211 ? 242.211 70.964 -10.651 1.00 14.84 210 ILE A CA 1
ATOM 1688 C C . ILE A 1 211 ? 240.716 70.832 -10.193 1.00 14.58 210 ILE A C 1
ATOM 1689 O O . ILE A 1 211 ? 240.256 71.554 -9.329 1.00 14.60 210 ILE A O 1
ATOM 1694 N N . GLU A 1 212 ? 239.997 69.897 -10.804 1.00 13.92 211 GLU A N 1
ATOM 1695 C CA . GLU A 1 212 ? 238.581 69.671 -10.458 1.00 14.19 211 GLU A CA 1
ATOM 1696 C C . GLU A 1 212 ? 238.388 69.126 -9.095 1.00 15.49 211 GLU A C 1
ATOM 1697 O O . GLU A 1 212 ? 237.380 69.418 -8.462 1.00 14.14 211 GLU A O 1
ATOM 1703 N N . GLN A 1 213 ? 239.350 68.380 -8.550 1.00 15.08 212 GLN A N 1
ATOM 1704 C CA . GLN A 1 213 ? 239.251 67.942 -7.142 1.00 16.00 212 GLN A CA 1
ATOM 1705 C C . GLN A 1 213 ? 239.181 69.134 -6.216 1.00 13.86 212 GLN A C 1
ATOM 1706 O O . GLN A 1 213 ? 238.413 69.193 -5.248 1.00 14.79 212 GLN A O 1
ATOM 1712 N N . ILE A 1 214 ? 239.956 70.171 -6.541 1.00 13.72 213 ILE A N 1
ATOM 1713 C CA . ILE A 1 214 ? 239.918 71.423 -5.789 1.00 14.05 213 ILE A CA 1
ATOM 1714 C C . ILE A 1 214 ? 238.630 72.218 -6.047 1.00 14.47 213 ILE A C 1
ATOM 1715 O O . ILE A 1 214 ? 237.924 72.665 -5.097 1.00 14.43 213 ILE A O 1
ATOM 1720 N N . LEU A 1 215 ? 238.245 72.325 -7.320 1.00 13.78 214 LEU A N 1
ATOM 1721 C CA . LEU A 1 215 ? 237.034 73.037 -7.677 1.00 15.02 214 LEU A CA 1
ATOM 1722 C C . LEU A 1 215 ? 235.809 72.468 -7.032 1.00 15.91 214 LEU A C 1
ATOM 1723 O O . LEU A 1 215 ? 234.895 73.256 -6.628 1.00 14.46 214 LEU A O 1
ATOM 1728 N N . ARG A 1 216 ? 235.707 71.145 -6.949 1.00 15.42 215 ARG A N 1
ATOM 1729 C CA . ARG A 1 216 ? 234.501 70.573 -6.334 1.00 15.25 215 ARG A CA 1
ATOM 1730 C C . ARG A 1 216 ? 234.366 70.894 -4.875 1.00 19.27 215 ARG A C 1
ATOM 1731 O O . ARG A 1 216 ? 233.295 70.788 -4.321 1.00 18.16 215 ARG A O 1
ATOM 1739 N N . GLU A 1 217 ? 235.410 71.397 -4.223 1.00 17.52 216 GLU A N 1
ATOM 1740 C CA . GLU A 1 217 ? 235.288 71.861 -2.849 1.00 18.16 216 GLU A CA 1
ATOM 1741 C C . GLU A 1 217 ? 234.678 73.210 -2.711 1.00 15.89 216 GLU A C 1
ATOM 1742 O O . GLU A 1 217 ? 234.314 73.591 -1.589 1.00 18.68 216 GLU A O 1
ATOM 1748 N N . GLY A 1 218 ? 234.573 73.974 -3.776 1.00 16.57 217 GLY A N 1
ATOM 1749 C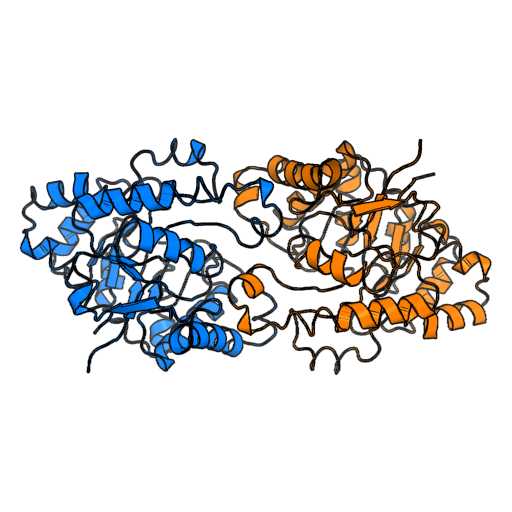 CA . GLY A 1 218 ? 233.879 75.249 -3.744 1.00 16.78 217 GLY A CA 1
ATOM 1750 C C . GLY A 1 218 ? 234.722 76.501 -3.687 1.00 17.24 217 GLY A C 1
ATOM 1751 O O . GLY A 1 218 ? 234.198 77.620 -3.674 1.00 17.16 217 GLY A O 1
ATOM 1752 N N . ALA A 1 219 ? 236.063 76.332 -3.639 1.00 16.60 218 ALA A N 1
ATOM 1753 C CA . ALA A 1 219 ? 236.946 77.474 -3.563 1.00 14.53 218 ALA A CA 1
ATOM 1754 C C . ALA A 1 219 ? 237.183 78.105 -4.899 1.00 12.68 218 ALA A C 1
ATOM 1755 O O . ALA A 1 219 ? 237.030 77.456 -5.953 1.00 13.74 218 ALA A O 1
ATOM 1757 N N . PHE A 1 220 ? 237.679 79.318 -4.899 1.00 12.23 219 PHE A N 1
ATOM 1758 C CA . PHE A 1 220 ? 238.219 79.933 -6.087 1.00 11.87 219 PHE A CA 1
ATOM 1759 C C . PHE A 1 220 ? 239.621 79.309 -6.315 1.00 13.20 219 PHE A C 1
ATOM 1760 O O . PHE A 1 220 ? 240.229 78.835 -5.329 1.00 13.10 219 PHE A O 1
ATOM 1768 N N . ILE A 1 221 ? 240.017 79.222 -7.548 1.00 12.74 220 ILE A N 1
ATOM 1769 C CA . ILE A 1 221 ? 241.388 78.793 -7.956 1.00 13.32 220 ILE A CA 1
ATOM 1770 C C . ILE A 1 221 ? 242.119 79.921 -8.634 1.00 13.20 220 ILE A C 1
ATOM 1771 O O . ILE A 1 221 ? 241.589 80.723 -9.425 1.00 13.24 220 ILE A O 1
ATOM 1776 N N . GLY A 1 222 ? 243.428 79.981 -8.322 1.00 11.24 221 GLY A N 1
ATOM 1777 C CA . GLY A 1 222 ? 244.277 80.968 -8.870 1.00 11.98 221 GLY A CA 1
ATOM 1778 C C . GLY A 1 222 ? 244.982 80.457 -10.120 1.00 12.07 221 GLY A C 1
ATOM 1779 O O . GLY A 1 222 ? 245.944 79.649 -10.035 1.00 12.93 221 GLY A O 1
ATOM 1780 N N . LEU A 1 223 ? 244.516 80.883 -11.302 1.00 11.05 222 LEU A N 1
ATOM 1781 C CA . LEU A 1 223 ? 245.239 80.695 -12.571 1.00 12.22 222 LEU A CA 1
ATOM 1782 C C . LEU A 1 223 ? 246.111 81.956 -12.718 1.00 15.37 222 LEU A C 1
ATOM 1783 O O . LEU A 1 223 ? 245.833 82.894 -13.451 1.00 14.24 222 LEU A O 1
ATOM 1788 N N . ASP A 1 224 ? 247.152 81.978 -11.896 1.00 13.16 223 ASP A N 1
ATOM 1789 C CA . ASP A 1 224 ? 247.680 83.201 -11.390 1.00 12.85 223 ASP A CA 1
ATOM 1790 C C . ASP A 1 224 ? 249.147 83.513 -11.694 1.00 12.20 223 ASP A C 1
ATOM 1791 O O . ASP A 1 224 ? 249.689 84.519 -11.154 1.00 14.08 223 ASP A O 1
ATOM 1796 N N . ARG A 1 225 ? 249.747 82.734 -12.613 1.00 11.67 224 ARG A N 1
ATOM 1797 C CA . ARG A 1 225 ? 251.130 82.864 -12.930 1.00 13.38 224 ARG A CA 1
ATOM 1798 C C . ARG A 1 225 ? 251.352 82.900 -14.444 1.00 14.56 224 ARG A C 1
ATOM 1799 O O . ARG A 1 225 ? 252.310 82.408 -14.990 1.00 14.29 224 ARG A O 1
ATOM 1807 N N . PHE A 1 226 ? 250.373 83.445 -15.205 1.00 14.70 225 PHE A N 1
ATOM 1808 C CA . PHE A 1 226 ? 250.617 83.611 -16.648 1.00 14.44 225 PHE A CA 1
ATOM 1809 C C . PHE A 1 226 ? 251.876 84.383 -16.918 1.00 15.05 225 PHE A C 1
ATOM 1810 O O . PHE A 1 226 ? 252.045 85.443 -16.395 1.00 15.32 225 PHE A O 1
ATOM 1818 N N . GLY A 1 227 ? 252.754 83.797 -17.705 1.00 16.02 226 GLY A N 1
ATOM 1819 C CA . GLY A 1 227 ? 254.083 84.368 -18.011 1.00 16.53 226 GLY A CA 1
ATOM 1820 C C . GLY A 1 227 ? 255.253 83.657 -17.315 1.00 19.51 226 GLY A C 1
ATOM 1821 O O . GLY A 1 227 ? 256.401 83.852 -17.704 1.00 18.56 226 GLY A O 1
ATOM 1822 N N . LEU A 1 228 ? 254.975 82.843 -16.285 1.00 16.39 227 LEU A N 1
ATOM 1823 C CA . LEU A 1 228 ? 255.999 82.034 -15.579 1.00 17.37 227 LEU A CA 1
ATOM 1824 C C . LEU A 1 228 ? 256.057 80.684 -16.192 1.00 16.47 227 LEU A C 1
ATOM 1825 O O . LEU A 1 228 ? 255.561 79.662 -15.703 1.00 16.57 227 LEU A O 1
ATOM 1830 N N . ASP A 1 229 ? 256.689 80.642 -17.359 1.00 17.97 228 ASP A N 1
ATOM 1831 C CA . ASP A 1 229 ? 256.787 79.407 -18.108 1.00 21.37 228 ASP A CA 1
ATOM 1832 C C . ASP A 1 229 ? 257.555 78.261 -17.373 1.00 20.77 228 ASP A C 1
ATOM 1833 O O . ASP A 1 229 ? 257.220 77.062 -17.561 1.00 21.85 228 ASP A O 1
ATOM 1838 N N . ILE A 1 230 ? 258.471 78.638 -16.489 1.00 21.16 229 ILE A N 1
ATOM 1839 C CA . ILE A 1 230 ? 259.198 77.710 -15.640 1.00 21.57 229 ILE A CA 1
ATOM 1840 C C . ILE A 1 230 ? 258.277 76.911 -14.773 1.00 23.86 229 ILE A C 1
ATOM 1841 O O . ILE A 1 230 ? 258.586 75.814 -14.375 1.00 22.95 229 ILE A O 1
ATOM 1846 N N . TYR A 1 231 ? 257.126 77.487 -14.423 1.00 19.93 230 TYR A N 1
ATOM 1847 C CA . TYR A 1 231 ? 256.119 76.692 -13.707 1.00 18.49 230 TYR A CA 1
ATOM 1848 C C . TYR A 1 231 ? 255.163 75.953 -14.658 1.00 20.82 230 TYR A C 1
ATOM 1849 O O . TYR A 1 231 ? 254.866 74.781 -14.471 1.00 22.71 230 TYR A O 1
ATOM 1858 N N . LEU A 1 232 ? 254.708 76.631 -15.710 1.00 18.50 231 LEU A N 1
ATOM 1859 C CA . LEU A 1 232 ? 253.898 75.959 -16.769 1.00 17.87 231 LEU A CA 1
ATOM 1860 C C . LEU A 1 232 ? 253.908 76.851 -17.968 1.00 17.45 231 LEU A C 1
ATOM 1861 O O . LEU A 1 232 ? 253.669 78.048 -17.855 1.00 18.48 231 LEU A O 1
ATOM 1866 N N . PRO A 1 233 ? 254.129 76.279 -19.148 1.00 18.62 232 PRO A N 1
ATOM 1867 C CA . PRO A 1 233 ? 254.153 77.119 -20.366 1.00 19.98 232 PRO A CA 1
ATOM 1868 C C . PRO A 1 233 ? 252.846 77.799 -20.690 1.00 17.66 232 PRO A C 1
ATOM 1869 O O . PRO A 1 233 ? 251.784 77.257 -20.326 1.00 17.86 232 PRO A O 1
ATOM 1873 N N . LEU A 1 234 ? 252.936 78.956 -21.318 1.00 17.88 233 LEU A N 1
ATOM 1874 C CA . LEU A 1 234 ? 251.758 79.774 -21.616 1.00 19.67 233 LEU A CA 1
ATOM 1875 C C . LEU A 1 234 ? 250.664 79.009 -22.361 1.00 20.45 233 LEU A C 1
ATOM 1876 O O . LEU A 1 234 ? 249.483 79.088 -22.049 1.00 17.86 233 LEU A O 1
ATOM 1881 N N . ASP A 1 235 ? 251.045 78.214 -23.351 1.00 19.40 234 ASP A N 1
ATOM 1882 C CA A ASP A 1 235 ? 250.029 77.611 -24.199 0.50 20.89 234 ASP A CA 1
ATOM 1883 C CA B ASP A 1 235 ? 250.048 77.560 -24.211 0.50 22.10 234 ASP A CA 1
ATOM 1884 C C . ASP A 1 235 ? 249.214 76.625 -23.371 1.00 19.72 234 ASP A C 1
ATOM 1885 O O . ASP A 1 235 ? 247.971 76.546 -23.537 1.00 18.77 234 ASP A O 1
ATOM 1894 N N . LYS A 1 236 ? 249.864 75.920 -22.428 1.00 17.62 235 LYS A N 1
ATOM 1895 C CA . LYS A 1 236 ? 249.175 74.993 -21.576 1.00 17.38 235 LYS A CA 1
ATOM 1896 C C . LYS A 1 236 ? 248.244 75.731 -20.576 1.00 14.35 235 LYS A C 1
ATOM 1897 O O . LYS A 1 236 ? 247.144 75.238 -20.300 1.00 15.33 235 LYS A O 1
ATOM 1903 N N . ARG A 1 237 ? 248.698 76.875 -20.069 1.00 15.46 236 ARG A N 1
ATOM 1904 C CA . ARG A 1 237 ? 247.875 77.693 -19.145 1.00 14.77 236 ARG A CA 1
ATOM 1905 C C . ARG A 1 237 ? 246.606 78.181 -19.832 1.00 16.54 236 ARG A C 1
ATOM 1906 O O . ARG A 1 237 ? 245.499 78.104 -19.304 1.00 15.44 236 ARG A O 1
ATOM 1914 N N . VAL A 1 238 ? 246.761 78.647 -21.072 1.00 15.35 237 VAL A N 1
ATOM 1915 C CA . VAL A 1 238 ? 245.613 79.188 -21.776 1.00 15.03 237 VAL A CA 1
ATOM 1916 C C . VAL A 1 238 ? 244.651 78.076 -22.179 1.00 15.56 237 VAL A C 1
ATOM 1917 O O . VAL A 1 238 ? 243.408 78.193 -22.025 1.00 15.83 237 VAL A O 1
ATOM 1921 N N . LYS A 1 239 ? 245.178 76.946 -22.684 1.00 16.89 238 LYS A N 1
ATOM 1922 C CA . LYS A 1 239 ? 244.331 75.807 -22.953 1.00 17.42 238 LYS A CA 1
ATOM 1923 C C . LYS A 1 239 ? 243.524 75.360 -21.736 1.00 17.86 238 LYS A C 1
ATOM 1924 O O . LYS A 1 239 ? 242.361 75.052 -21.859 1.00 17.03 238 LYS A O 1
ATOM 1930 N N . THR A 1 240 ? 244.174 75.320 -20.563 1.00 15.62 239 THR A N 1
ATOM 1931 C CA . THR A 1 240 ? 243.503 74.921 -19.329 1.00 14.83 239 THR A CA 1
ATOM 1932 C C . THR A 1 240 ? 242.387 75.914 -18.966 1.00 14.28 239 THR A C 1
ATOM 1933 O O . THR A 1 240 ? 241.286 75.476 -18.627 1.00 16.30 239 THR A O 1
ATOM 1937 N N . ALA A 1 241 ? 242.650 77.218 -19.058 1.00 13.82 240 ALA A N 1
ATOM 1938 C CA . ALA A 1 241 ? 241.674 78.220 -18.694 1.00 15.21 240 ALA A CA 1
ATOM 1939 C C . ALA A 1 241 ? 240.428 78.152 -19.569 1.00 15.67 240 ALA A C 1
ATOM 1940 O O . ALA A 1 241 ? 239.278 78.155 -19.118 1.00 14.30 240 ALA A O 1
ATOM 1942 N N . ILE A 1 242 ? 240.665 77.963 -20.858 1.00 15.65 241 ILE A N 1
ATOM 1943 C CA . ILE A 1 242 ? 239.549 77.822 -21.841 1.00 17.31 241 ILE A CA 1
ATOM 1944 C C . ILE A 1 242 ? 238.716 76.603 -21.529 1.00 15.66 241 ILE A C 1
ATOM 1945 O O . ILE A 1 242 ? 237.492 76.643 -21.449 1.00 16.94 241 ILE A O 1
ATOM 1950 N N . GLU A 1 243 ? 239.381 75.486 -21.313 1.00 14.61 242 GLU A N 1
ATOM 1951 C CA . GLU A 1 243 ? 238.706 74.197 -21.016 1.00 16.08 242 GLU A CA 1
ATOM 1952 C C . GLU A 1 243 ? 237.852 74.322 -19.739 1.00 16.29 242 GLU A C 1
ATOM 1953 O O . GLU A 1 243 ? 236.722 73.827 -19.669 1.00 16.14 242 GLU A O 1
ATOM 1959 N N . LEU A 1 244 ? 238.384 74.989 -18.689 1.00 14.46 243 LEU A N 1
ATOM 1960 C CA . LEU A 1 244 ? 237.661 75.043 -17.467 1.00 13.24 243 LEU A CA 1
ATOM 1961 C C . LEU A 1 244 ? 236.398 75.931 -17.642 1.00 14.50 243 LEU A C 1
ATOM 1962 O O . LEU A 1 244 ? 235.348 75.595 -17.023 1.00 15.70 243 LEU A O 1
ATOM 1967 N N . ILE A 1 245 ? 236.471 76.938 -18.468 1.00 14.97 244 ILE A N 1
ATOM 1968 C CA . ILE A 1 245 ? 235.258 77.782 -18.730 1.00 15.55 244 ILE A CA 1
ATOM 1969 C C . ILE A 1 245 ? 234.288 76.933 -19.544 1.00 15.62 244 ILE A C 1
ATOM 1970 O O . ILE A 1 245 ? 233.092 76.890 -19.230 1.00 16.69 244 ILE A O 1
ATOM 1975 N N . LYS A 1 246 ? 234.805 76.184 -20.514 1.00 16.21 245 LYS A N 1
ATOM 1976 C CA . LYS A 1 246 ? 233.886 75.318 -21.294 1.00 18.71 245 LYS A CA 1
ATOM 1977 C C . LYS A 1 246 ? 233.206 74.254 -20.509 1.00 20.12 245 LYS A C 1
ATOM 1978 O O . LYS A 1 246 ? 232.071 73.882 -20.828 1.00 19.47 245 LYS A O 1
ATOM 1984 N N . ARG A 1 247 ? 233.812 73.821 -19.418 1.00 16.33 246 ARG A N 1
ATOM 1985 C CA . ARG A 1 247 ? 233.246 72.822 -18.571 1.00 15.21 246 ARG A CA 1
ATOM 1986 C C . ARG A 1 247 ? 232.271 73.359 -17.548 1.00 17.89 246 ARG A C 1
ATOM 1987 O O . ARG A 1 247 ? 231.695 72.577 -16.801 1.00 21.59 246 ARG A O 1
ATOM 1995 N N . GLY A 1 248 ? 232.182 74.663 -17.431 1.00 15.70 247 GLY A N 1
ATOM 1996 C CA . GLY A 1 248 ? 231.208 75.237 -16.483 1.00 14.36 247 GLY A CA 1
ATOM 1997 C C . GLY A 1 248 ? 231.708 75.882 -15.200 1.00 15.06 247 GLY A C 1
ATOM 1998 O O . GLY A 1 248 ? 230.938 76.301 -14.352 1.00 15.37 247 GLY A O 1
ATOM 1999 N N . TRP A 1 249 ? 233.035 75.913 -15.049 1.00 14.34 248 TRP A N 1
ATOM 2000 C CA . TRP A 1 249 ? 233.642 76.421 -13.841 1.00 13.11 248 TRP A CA 1
ATOM 2001 C C . TRP A 1 249 ? 233.918 77.905 -13.725 1.00 13.23 248 TRP A C 1
ATOM 2002 O O . TRP A 1 249 ? 234.604 78.331 -12.776 1.00 13.75 248 TRP A O 1
ATOM 2013 N N . ILE A 1 250 ? 233.400 78.736 -14.610 1.00 12.33 249 ILE A N 1
ATOM 2014 C CA . ILE A 1 250 ? 233.802 80.103 -14.649 1.00 13.27 249 ILE A CA 1
ATOM 2015 C C . ILE A 1 250 ? 233.722 80.870 -13.350 1.00 13.81 249 ILE A C 1
ATOM 2016 O O . ILE A 1 250 ? 234.562 81.752 -13.126 1.00 13.86 249 ILE A O 1
ATOM 2021 N N . ASP A 1 251 ? 232.715 80.605 -12.532 1.00 14.06 250 ASP A N 1
ATOM 2022 C CA . ASP A 1 251 ? 232.487 81.405 -11.358 1.00 14.87 250 ASP A CA 1
ATOM 2023 C C . ASP A 1 251 ? 233.650 81.201 -10.302 1.00 15.78 250 ASP A C 1
ATOM 2024 O O . ASP A 1 251 ? 233.679 81.859 -9.337 1.00 15.01 250 ASP A O 1
ATOM 2029 N N . GLN A 1 252 ? 234.467 80.185 -10.468 1.00 13.93 251 GLN A N 1
ATOM 2030 C CA . GLN A 1 252 ? 235.555 79.910 -9.537 1.00 13.69 251 GLN A CA 1
ATOM 2031 C C . GLN A 1 252 ? 236.967 80.244 -10.045 1.00 13.88 251 GLN A C 1
ATOM 2032 O O . GLN A 1 252 ? 237.944 79.919 -9.345 1.00 14.73 251 GLN A O 1
ATOM 2038 N N . LEU A 1 253 ? 237.074 80.903 -11.177 1.00 13.23 252 LEU A N 1
ATOM 2039 C CA . LEU A 1 253 ? 238.342 81.155 -11.828 1.00 12.26 252 LEU A CA 1
ATOM 2040 C C . LEU A 1 253 ? 238.777 82.564 -11.570 1.00 12.95 252 LEU A C 1
ATOM 2041 O O . LEU A 1 253 ? 238.031 83.554 -11.752 1.00 13.99 252 LEU A O 1
ATOM 2046 N N . LEU A 1 254 ? 240.069 82.712 -11.225 1.00 12.58 253 LEU A N 1
ATOM 2047 C CA . LEU A 1 254 ? 240.742 83.995 -11.119 1.00 12.57 253 LEU A CA 1
ATOM 2048 C C . LEU A 1 254 ? 242.024 83.994 -11.961 1.00 13.75 253 LEU A C 1
ATOM 2049 O O . LEU A 1 254 ? 242.783 83.013 -11.873 1.00 17.00 253 LEU A O 1
ATOM 2054 N N . LEU A 1 255 ? 242.276 85.055 -12.713 1.00 12.26 254 LEU A N 1
ATOM 2055 C CA . LEU A 1 255 ? 243.500 85.143 -13.571 1.00 13.24 254 LEU A CA 1
ATOM 2056 C C . LEU A 1 255 ? 244.465 86.236 -13.060 1.00 13.46 254 LEU A C 1
ATOM 2057 O O . LEU A 1 255 ? 244.044 87.325 -12.663 1.00 14.27 254 LEU A O 1
ATOM 2062 N N . SER A 1 256 ? 245.781 85.972 -13.099 1.00 12.60 255 SER A N 1
ATOM 2063 C CA . SER A 1 256 ? 246.745 87.036 -12.842 1.00 12.42 255 SER A CA 1
ATOM 2064 C C . SER A 1 256 ? 248.123 86.558 -13.319 1.00 13.85 255 SER A C 1
ATOM 2065 O O . SER A 1 256 ? 248.249 85.450 -13.873 1.00 12.85 255 SER A O 1
ATOM 2068 N N . HIS A 1 257 ? 249.136 87.417 -13.115 1.00 13.04 256 HIS A N 1
ATOM 2069 C CA . HIS A 1 257 ? 250.450 87.140 -13.560 1.00 13.59 256 HIS A CA 1
ATOM 2070 C C . HIS A 1 257 ? 251.494 86.885 -12.443 1.00 12.99 256 HIS A C 1
ATOM 2071 O O . HIS A 1 257 ? 252.579 86.355 -12.775 1.00 14.05 256 HIS A O 1
ATOM 2078 N N . ASP A 1 258 ? 251.173 87.249 -11.231 1.00 13.34 257 ASP A N 1
ATOM 2079 C CA . ASP A 1 258 ? 252.133 87.159 -10.089 1.00 13.11 257 ASP A CA 1
ATOM 2080 C C . ASP A 1 258 ? 253.345 88.007 -10.390 1.00 13.82 257 ASP A C 1
ATOM 2081 O O . ASP A 1 258 ? 254.454 87.696 -9.953 1.00 13.68 257 ASP A O 1
ATOM 2086 N N . TYR A 1 259 ? 253.185 89.086 -11.110 1.00 13.03 258 TYR A N 1
ATOM 2087 C CA . TYR A 1 259 ? 254.377 89.786 -11.660 1.00 13.18 258 TYR A CA 1
ATOM 2088 C C . TYR A 1 259 ? 255.110 90.537 -10.604 1.00 14.38 258 TYR A C 1
ATOM 2089 O O . TYR A 1 259 ? 254.499 91.186 -9.772 1.00 14.95 258 TYR A O 1
ATOM 2098 N N . CYS A 1 260 ? 256.446 90.412 -10.600 1.00 14.85 259 CYS A N 1
ATOM 2099 C CA . CYS A 1 260 ? 257.233 91.152 -9.626 1.00 13.21 259 CYS A CA 1
ATOM 2100 C C . CYS A 1 260 ? 258.152 92.142 -10.387 1.00 13.73 259 CYS A C 1
ATOM 2101 O O . CYS A 1 260 ? 259.179 91.704 -10.996 1.00 15.77 259 CYS A O 1
ATOM 2104 N N . PRO A 1 261 ? 257.850 93.433 -10.275 1.00 14.85 260 PRO A N 1
ATOM 2105 C CA . PRO A 1 261 ? 258.656 94.416 -11.006 1.00 15.82 260 PRO A CA 1
ATOM 2106 C C . PRO A 1 261 ? 260.118 94.443 -10.546 1.00 18.96 260 PRO A C 1
ATOM 2107 O O . PRO A 1 261 ? 260.998 94.615 -11.393 1.00 17.99 260 PRO A O 1
ATOM 2111 N N . THR A 1 262 ? 260.281 94.150 -9.253 1.00 16.40 261 THR A N 1
ATOM 2112 C CA . THR A 1 262 ? 261.584 93.802 -8.614 1.00 19.90 261 THR A CA 1
ATOM 2113 C C . THR A 1 262 ? 261.353 92.547 -7.817 1.00 17.11 261 THR A C 1
ATOM 2114 O O . THR A 1 262 ? 260.309 92.438 -7.168 1.00 17.81 261 THR A O 1
ATOM 2118 N N . ILE A 1 263 ? 262.325 91.625 -7.858 1.00 16.33 262 ILE A N 1
ATOM 2119 C CA . ILE A 1 263 ? 262.287 90.443 -6.979 1.00 14.93 262 ILE A CA 1
ATOM 2120 C C . ILE A 1 263 ? 263.741 90.132 -6.601 1.00 15.60 262 ILE A C 1
ATOM 2121 O O . ILE A 1 263 ? 264.591 89.848 -7.474 1.00 17.43 262 ILE A O 1
ATOM 2126 N N . ASP A 1 264 ? 264.020 90.198 -5.288 1.00 15.46 263 ASP A N 1
ATOM 2127 C CA . ASP A 1 264 ? 265.434 90.061 -4.864 1.00 14.27 263 ASP A CA 1
ATOM 2128 C C . ASP A 1 264 ? 265.899 88.664 -4.780 1.00 15.05 263 ASP A C 1
ATOM 2129 O O . ASP A 1 264 ? 267.131 88.438 -4.614 1.00 15.72 263 ASP A O 1
ATOM 2134 N N . TRP A 1 265 ? 265.035 87.646 -4.961 1.00 13.52 264 TRP A N 1
ATOM 2135 C CA . TRP A 1 265 ? 265.475 86.262 -4.934 1.00 13.78 264 TRP A CA 1
ATOM 2136 C C . TRP A 1 265 ? 266.483 85.894 -6.016 1.00 14.95 264 TRP A C 1
ATOM 2137 O O . TRP A 1 265 ? 267.242 84.963 -5.843 1.00 16.65 264 TRP A O 1
ATOM 2148 N N . TYR A 1 266 ? 266.407 86.564 -7.141 1.00 15.10 265 TYR A N 1
ATOM 2149 C CA . TYR A 1 266 ? 267.281 86.274 -8.320 1.00 17.48 265 TYR A CA 1
ATOM 2150 C C . TYR A 1 266 ? 267.775 87.581 -8.896 1.00 19.13 265 TYR A C 1
ATOM 2151 O O . TYR A 1 266 ? 267.102 88.595 -8.898 1.00 20.66 265 TYR A O 1
ATOM 2160 N N . PRO A 1 267 ? 269.021 87.596 -9.426 1.00 19.24 266 PRO A N 1
ATOM 2161 C CA . PRO A 1 267 ? 269.450 88.756 -10.168 1.00 21.65 266 PRO A CA 1
ATOM 2162 C C . PRO A 1 267 ? 268.497 89.066 -11.345 1.00 19.71 266 PRO A C 1
ATOM 2163 O O . PRO A 1 267 ? 267.996 88.141 -11.959 1.00 19.30 266 PRO A O 1
ATOM 2167 N N . PRO A 1 268 ? 268.312 90.318 -11.650 1.00 21.78 267 PRO A N 1
ATOM 2168 C CA . PRO A 1 268 ? 267.380 90.673 -12.751 1.00 23.68 267 PRO A CA 1
ATOM 2169 C C . PRO A 1 268 ? 267.768 90.079 -14.086 1.00 25.90 267 PRO A C 1
ATOM 2170 O O . PRO A 1 268 ? 266.862 89.665 -14.864 1.00 21.93 267 PRO A O 1
ATOM 2174 N N . GLU A 1 269 ? 269.065 89.853 -14.330 1.00 25.09 268 GLU A N 1
ATOM 2175 C CA . GLU A 1 269 ? 269.484 89.312 -15.619 1.00 24.84 268 GLU A CA 1
ATOM 2176 C C . GLU A 1 269 ? 269.041 87.898 -15.726 1.00 22.55 268 GLU A C 1
ATOM 2177 O O . GLU A 1 269 ? 268.769 87.362 -16.820 1.00 22.73 268 GLU A O 1
ATOM 2183 N N . VAL A 1 270 ? 268.988 87.171 -14.597 1.00 20.33 269 VAL A N 1
ATOM 2184 C CA . VAL A 1 270 ? 268.593 85.808 -14.606 1.00 18.72 269 VAL A CA 1
ATOM 2185 C C . VAL A 1 270 ? 267.048 85.737 -14.872 1.00 15.66 269 VAL A C 1
ATOM 2186 O O . VAL A 1 270 ? 266.636 84.793 -15.595 1.00 18.42 269 VAL A O 1
ATOM 2190 N N . VAL A 1 271 ? 266.287 86.623 -14.278 1.00 18.38 270 VAL A N 1
ATOM 2191 C CA . VAL A 1 271 ? 264.834 86.635 -14.471 1.00 18.43 270 VAL A CA 1
ATOM 2192 C C . VAL A 1 271 ? 264.568 86.880 -15.990 1.00 20.07 270 VAL A C 1
ATOM 2193 O O . VAL A 1 271 ? 263.827 86.143 -16.616 1.00 19.96 270 VAL A O 1
ATOM 2197 N N . ARG A 1 272 ? 265.236 87.876 -16.534 1.00 20.24 271 ARG A N 1
ATOM 2198 C CA A ARG A 1 272 ? 265.021 88.262 -17.948 0.50 23.16 271 ARG A CA 1
ATOM 2199 C CA B ARG A 1 272 ? 265.073 88.249 -17.962 0.50 24.88 271 ARG A CA 1
ATOM 2200 C C . ARG A 1 272 ? 265.378 87.124 -18.895 1.00 22.47 271 ARG A C 1
ATOM 2201 O O . ARG A 1 272 ? 264.688 86.915 -19.914 1.00 23.93 271 ARG A O 1
ATOM 2216 N N . SER A 1 273 ? 266.411 86.370 -18.580 1.00 23.54 272 SER A N 1
ATOM 2217 C CA A SER A 1 273 ? 266.864 85.273 -19.387 0.50 20.04 272 SER A CA 1
ATOM 2218 C CA B SER A 1 273 ? 266.843 85.308 -19.382 0.50 21.29 272 SER A CA 1
ATOM 2219 C C . SER A 1 273 ? 265.940 84.065 -19.342 1.00 22.12 272 SER A C 1
ATOM 2220 O O . SER A 1 273 ? 265.854 83.341 -20.314 1.00 22.36 272 SER A O 1
ATOM 2225 N N . THR A 1 274 ? 265.311 83.801 -18.193 1.00 17.04 273 THR A N 1
ATOM 2226 C CA . THR A 1 274 ? 264.578 82.629 -17.956 1.00 17.07 273 THR A CA 1
ATOM 2227 C C . THR A 1 274 ? 263.060 82.815 -18.257 1.00 15.80 273 THR A C 1
ATOM 2228 O O . THR A 1 274 ? 262.485 81.859 -18.766 1.00 17.51 273 THR A O 1
ATOM 2232 N N . VAL A 1 275 ? 262.499 83.966 -17.932 1.00 15.39 274 VAL A N 1
ATOM 2233 C CA . VAL A 1 275 ? 261.057 84.262 -18.152 1.00 17.32 274 VAL A CA 1
ATOM 2234 C C . VAL A 1 275 ? 260.862 85.563 -18.832 1.00 14.49 274 VAL A C 1
ATOM 2235 O O . VAL A 1 275 ? 260.324 86.558 -18.336 1.00 16.13 274 VAL A O 1
ATOM 2239 N N . PRO A 1 276 ? 261.385 85.674 -20.108 1.00 16.39 275 PRO A N 1
ATOM 2240 C CA . PRO A 1 276 ? 261.454 86.984 -20.745 1.00 16.62 275 PRO A CA 1
ATOM 2241 C C . PRO A 1 276 ? 260.061 87.591 -21.107 1.00 17.77 275 PRO A C 1
ATOM 2242 O O . PRO A 1 276 ? 259.971 88.781 -21.337 1.00 17.36 275 PRO A O 1
ATOM 2246 N N . ASP A 1 277 ? 259.056 86.723 -21.148 1.00 17.42 276 ASP A N 1
ATOM 2247 C CA . ASP A 1 277 ? 257.664 87.165 -21.437 1.00 18.58 276 ASP A CA 1
ATOM 2248 C C . ASP A 1 277 ? 256.839 87.556 -20.216 1.00 20.25 276 ASP A C 1
ATOM 2249 O O . ASP A 1 277 ? 255.699 88.054 -20.373 1.00 19.03 276 ASP A O 1
ATOM 2254 N N . TRP A 1 278 ? 257.424 87.407 -18.999 1.00 17.95 277 TRP A N 1
ATOM 2255 C CA . TRP A 1 278 ? 256.686 87.736 -17.776 1.00 17.49 277 TRP A CA 1
ATOM 2256 C C . TRP A 1 278 ? 256.597 89.236 -17.594 1.00 16.56 277 TRP A C 1
ATOM 2257 O O . TRP A 1 278 ? 257.628 89.981 -17.549 1.00 17.96 277 TRP A O 1
ATOM 2268 N N . THR A 1 279 ? 255.372 89.759 -17.496 1.00 16.17 278 THR A N 1
ATOM 2269 C CA . THR A 1 279 ? 255.016 91.139 -17.393 1.00 15.97 278 THR A CA 1
ATOM 2270 C C . THR A 1 279 ? 253.685 91.253 -16.616 1.00 15.22 278 THR A C 1
ATOM 2271 O O . THR A 1 279 ? 253.109 90.251 -16.234 1.00 15.78 278 THR A O 1
ATOM 2275 N N . MET A 1 280 ? 253.226 92.467 -16.386 1.00 15.90 279 MET A N 1
ATOM 2276 C CA . MET A 1 280 ? 251.917 92.636 -15.800 1.00 17.94 279 MET A CA 1
ATOM 2277 C C . MET A 1 280 ? 250.797 92.835 -16.842 1.00 17.95 279 MET A C 1
ATOM 2278 O O . MET A 1 280 ? 249.699 93.250 -16.441 1.00 17.40 279 MET A O 1
ATOM 2283 N N . THR A 1 281 ? 251.102 92.575 -18.098 1.00 19.98 280 THR A N 1
ATOM 2284 C CA . THR A 1 281 ? 250.104 92.743 -19.179 1.00 18.40 280 THR A CA 1
ATOM 2285 C C . THR A 1 281 ? 249.891 91.586 -20.076 1.00 19.23 280 THR A C 1
ATOM 2286 O O . THR A 1 281 ? 249.083 91.679 -21.006 1.00 19.28 280 THR A O 1
ATOM 2290 N N . LEU A 1 282 ? 250.566 90.463 -19.875 1.00 17.25 281 LEU A N 1
ATOM 2291 C CA . LEU A 1 282 ? 250.489 89.368 -20.804 1.00 17.71 281 LEU A CA 1
ATOM 2292 C C . LEU A 1 282 ? 249.090 88.835 -20.949 1.00 16.73 281 LEU A C 1
ATOM 2293 O O . LEU A 1 282 ? 248.676 88.333 -22.017 1.00 18.24 281 LEU A O 1
ATOM 2298 N N . ILE A 1 283 ? 248.272 88.941 -19.908 1.00 15.79 282 ILE A N 1
ATOM 2299 C CA . ILE A 1 283 ? 246.936 88.416 -20.031 1.00 17.02 282 ILE A CA 1
ATOM 2300 C C . ILE A 1 283 ? 246.176 89.207 -21.145 1.00 17.40 282 ILE A C 1
ATOM 2301 O O . ILE A 1 283 ? 245.325 88.644 -21.839 1.00 19.36 282 ILE A O 1
ATOM 2306 N N . PHE A 1 284 ? 246.395 90.490 -21.220 1.00 17.84 283 PHE A N 1
ATOM 2307 C CA . PHE A 1 284 ? 245.706 91.355 -22.194 1.00 18.69 283 PHE A CA 1
ATOM 2308 C C . PHE A 1 284 ? 246.315 91.229 -23.542 1.00 20.45 283 PHE A C 1
ATOM 2309 O O . PHE A 1 284 ? 245.626 91.234 -24.594 1.00 21.37 283 PHE A O 1
ATOM 2317 N N . GLU A 1 285 ? 247.599 90.992 -23.606 1.00 20.61 284 GLU A N 1
ATOM 2318 C CA . GLU A 1 285 ? 248.273 90.927 -24.909 1.00 22.76 284 GLU A CA 1
ATOM 2319 C C . GLU A 1 285 ? 248.144 89.632 -25.577 1.00 23.80 284 GLU A C 1
ATOM 2320 O O . GLU A 1 285 ? 248.064 89.599 -26.813 1.00 24.65 284 GLU A O 1
ATOM 2326 N N . LYS A 1 286 ? 248.162 88.533 -24.844 1.00 20.29 285 LYS A N 1
ATOM 2327 C CA . LYS A 1 286 ? 248.168 87.188 -25.416 1.00 21.41 285 LYS A CA 1
ATOM 2328 C C . LYS A 1 286 ? 247.027 86.277 -24.954 1.00 24.40 285 LYS A C 1
ATOM 2329 O O . LYS A 1 286 ? 246.437 85.523 -25.765 1.00 24.06 285 LYS A O 1
ATOM 2335 N N . VAL A 1 287 ? 246.680 86.313 -23.658 1.00 18.93 286 VAL A N 1
ATOM 2336 C CA . VAL A 1 287 ? 245.769 85.324 -23.136 1.00 16.75 286 VAL A CA 1
ATOM 2337 C C . VAL A 1 287 ? 244.305 85.607 -23.624 1.00 17.10 286 VAL A C 1
ATOM 2338 O O . VAL A 1 287 ? 243.647 84.743 -24.218 1.00 19.74 286 VAL A O 1
ATOM 2342 N N . ILE A 1 288 ? 243.850 86.811 -23.393 1.00 17.52 287 ILE A N 1
ATOM 2343 C CA . ILE A 1 288 ? 242.430 87.122 -23.680 1.00 19.75 287 ILE A CA 1
ATOM 2344 C C . ILE A 1 288 ? 242.192 87.014 -25.203 1.00 19.63 287 ILE A C 1
ATOM 2345 O O . ILE A 1 288 ? 241.201 86.419 -25.636 1.00 18.07 287 ILE A O 1
ATOM 2350 N N . PRO A 1 289 ? 243.131 87.458 -26.009 1.00 20.50 288 PRO A N 1
ATOM 2351 C CA . PRO A 1 289 ? 242.813 87.290 -27.478 1.00 20.61 288 PRO A CA 1
ATOM 2352 C C . PRO A 1 289 ? 242.722 85.879 -27.934 1.00 21.02 288 PRO A C 1
ATOM 2353 O O . PRO A 1 289 ? 241.837 85.542 -28.741 1.00 20.78 288 PRO A O 1
ATOM 2357 N N . ARG A 1 290 ? 243.518 84.950 -27.366 1.00 19.40 289 ARG A N 1
ATOM 2358 C CA . ARG A 1 290 ? 243.376 83.565 -27.715 1.00 20.52 289 ARG A CA 1
ATOM 2359 C C . ARG A 1 290 ? 242.088 82.962 -27.184 1.00 19.98 289 ARG A C 1
ATOM 2360 O O . ARG A 1 290 ? 241.394 82.202 -27.912 1.00 20.27 289 ARG A O 1
ATOM 2368 N N . MET A 1 291 ? 241.681 83.361 -25.978 1.00 17.57 290 MET A N 1
ATOM 2369 C CA . MET A 1 291 ? 240.439 82.853 -25.411 1.00 16.36 290 MET A CA 1
ATOM 2370 C C . MET A 1 291 ? 239.277 83.327 -26.301 1.00 16.92 290 MET A C 1
ATOM 2371 O O . MET A 1 291 ? 238.367 82.543 -26.608 1.00 18.12 290 MET A O 1
ATOM 2376 N N . ARG A 1 292 ? 239.287 84.602 -26.681 1.00 17.67 291 ARG A N 1
ATOM 2377 C CA . ARG A 1 292 ? 238.188 85.165 -27.541 1.00 19.63 291 ARG A CA 1
ATOM 2378 C C . ARG A 1 292 ? 238.143 84.416 -28.890 1.00 22.06 291 ARG A C 1
ATOM 2379 O O . ARG A 1 292 ? 237.050 84.086 -29.443 1.00 22.88 291 ARG A O 1
ATOM 2387 N N . SER A 1 293 ? 239.303 84.102 -29.409 1.00 21.24 292 SER A N 1
ATOM 2388 C CA A SER A 1 293 ? 239.417 83.396 -30.692 0.50 25.43 292 SER A CA 1
ATOM 2389 C CA B SER A 1 293 ? 239.378 83.434 -30.706 0.50 24.49 292 SER A CA 1
ATOM 2390 C C . SER A 1 293 ? 238.825 82.032 -30.594 1.00 27.37 292 SER A C 1
ATOM 2391 O O . SER A 1 293 ? 238.301 81.513 -31.560 1.00 26.38 292 SER A O 1
ATOM 2396 N N . GLU A 1 294 ? 238.880 81.439 -29.415 1.00 21.19 293 GLU A N 1
ATOM 2397 C CA . GLU A 1 294 ? 238.380 80.107 -29.237 1.00 20.88 293 GLU A CA 1
ATOM 2398 C C . GLU A 1 294 ? 236.972 80.052 -28.698 1.00 22.90 293 GLU A C 1
ATOM 2399 O O . GLU A 1 294 ? 236.467 79.010 -28.288 1.00 23.53 293 GLU A O 1
ATOM 2405 N N . GLY A 1 295 ? 236.307 81.164 -28.742 1.00 21.22 294 GLY A N 1
ATOM 2406 C CA . GLY A 1 295 ? 234.885 81.153 -28.447 1.00 20.67 294 GLY A CA 1
ATOM 2407 C C . GLY A 1 295 ? 234.468 81.631 -27.085 1.00 22.19 294 GLY A C 1
ATOM 2408 O O . GLY A 1 295 ? 233.268 81.702 -26.754 1.00 22.10 294 GLY A O 1
ATOM 2409 N N . ILE A 1 296 ? 235.449 82.006 -26.257 1.00 17.31 295 ILE A N 1
ATOM 2410 C CA . ILE A 1 296 ? 235.078 82.599 -24.964 1.00 17.32 295 ILE A CA 1
ATOM 2411 C C . ILE A 1 296 ? 234.538 84.011 -25.234 1.00 17.33 295 ILE A C 1
ATOM 2412 O O . ILE A 1 296 ? 235.098 84.781 -26.042 1.00 18.75 295 ILE A O 1
ATOM 2417 N N . THR A 1 297 ? 233.428 84.357 -24.594 1.00 18.81 296 THR A N 1
ATOM 2418 C CA . THR A 1 297 ? 232.826 85.686 -24.868 1.00 19.32 296 THR A CA 1
ATOM 2419 C C . THR A 1 297 ? 233.377 86.879 -24.098 1.00 21.13 296 THR A C 1
ATOM 2420 O O . THR A 1 297 ? 234.000 86.710 -23.021 1.00 16.98 296 THR A O 1
ATOM 2424 N N . GLU A 1 298 ? 233.049 88.068 -24.581 1.00 17.84 297 GLU A N 1
ATOM 2425 C CA . GLU A 1 298 ? 233.384 89.260 -23.902 1.00 19.43 297 GLU A CA 1
ATOM 2426 C C . GLU A 1 298 ? 232.871 89.254 -22.497 1.00 16.98 297 GLU A C 1
ATOM 2427 O O . GLU A 1 298 ? 233.572 89.627 -21.551 1.00 18.29 297 GLU A O 1
ATOM 2433 N N . GLU A 1 299 ? 231.602 88.873 -22.318 1.00 16.84 298 GLU A N 1
ATOM 2434 C CA . GLU A 1 299 ? 231.014 88.847 -21.004 1.00 17.99 298 GLU A CA 1
ATOM 2435 C C . GLU A 1 299 ? 231.666 87.799 -20.085 1.00 15.86 298 GLU A C 1
ATOM 2436 O O . GLU A 1 299 ? 231.767 88.007 -18.867 1.00 16.71 298 GLU A O 1
ATOM 2442 N N . GLN A 1 300 ? 232.060 86.683 -20.636 1.00 15.37 299 GLN A N 1
ATOM 2443 C CA . GLN A 1 300 ? 232.728 85.696 -19.811 1.00 15.29 299 GLN A CA 1
ATOM 2444 C C . GLN A 1 300 ? 234.062 86.246 -19.321 1.00 15.54 299 GLN A C 1
ATOM 2445 O O . GLN A 1 300 ? 234.416 86.025 -18.134 1.00 16.69 299 GLN A O 1
ATOM 2451 N N . ILE A 1 301 ? 234.776 86.973 -20.139 1.00 15.03 300 ILE A N 1
ATOM 2452 C CA . ILE A 1 301 ? 236.043 87.600 -19.655 1.00 16.79 300 ILE A CA 1
ATOM 2453 C C . ILE A 1 301 ? 235.744 88.598 -18.554 1.00 18.04 300 ILE A C 1
ATOM 2454 O O . ILE A 1 301 ? 236.423 88.676 -17.503 1.00 14.49 300 ILE A O 1
ATOM 2459 N N . ASN A 1 302 ? 234.641 89.350 -18.663 1.00 15.85 301 ASN A N 1
ATOM 2460 C CA . ASN A 1 302 ? 234.280 90.248 -17.572 1.00 15.66 301 ASN A CA 1
ATOM 2461 C C . ASN A 1 302 ? 233.881 89.554 -16.296 1.00 14.89 301 ASN A C 1
ATOM 2462 O O . ASN A 1 302 ? 234.076 90.073 -15.207 1.00 15.21 301 ASN A O 1
ATOM 2467 N N . ARG A 1 303 ? 233.208 88.423 -16.388 1.00 12.96 302 ARG A N 1
ATOM 2468 C CA A ARG A 1 303 ? 232.817 87.729 -15.229 0.50 13.16 302 ARG A CA 1
ATOM 2469 C CA B ARG A 1 303 ? 232.818 87.698 -15.251 0.50 15.02 302 ARG A CA 1
ATOM 2470 C C . ARG A 1 303 ? 234.080 87.326 -14.436 1.00 15.36 302 ARG A C 1
ATOM 2471 O O . ARG A 1 303 ? 234.048 87.297 -13.222 1.00 16.50 302 ARG A O 1
ATOM 2486 N N . VAL A 1 304 ? 235.122 86.949 -15.156 1.00 14.80 303 VAL A N 1
ATOM 2487 C CA . VAL A 1 304 ? 236.374 86.436 -14.500 1.00 14.09 303 VAL A CA 1
ATOM 2488 C C . VAL A 1 304 ? 237.185 87.568 -13.935 1.00 14.67 303 VAL A C 1
ATOM 2489 O O . VAL A 1 304 ? 237.666 87.457 -12.842 1.00 14.96 303 VAL A O 1
ATOM 2493 N N . LEU A 1 305 ? 237.330 88.689 -14.661 1.00 14.33 304 LEU A N 1
ATOM 2494 C CA . LEU A 1 305 ? 238.271 89.781 -14.294 1.00 15.88 304 LEU A CA 1
ATOM 2495 C C . LEU A 1 305 ? 237.606 90.911 -13.474 1.00 16.65 304 LEU A C 1
ATOM 2496 O O . LEU A 1 305 ? 238.285 91.646 -12.773 1.00 17.43 304 LEU A O 1
ATOM 2501 N N . ILE A 1 306 ? 236.258 90.941 -13.447 1.00 14.98 305 ILE A N 1
ATOM 2502 C CA . ILE A 1 306 ? 235.542 91.881 -12.651 1.00 15.13 305 ILE A CA 1
ATOM 2503 C C . ILE A 1 306 ? 234.671 91.229 -11.607 1.00 16.05 305 ILE A C 1
ATOM 2504 O O . ILE A 1 306 ? 234.822 91.500 -10.376 1.00 15.55 305 ILE A O 1
ATOM 2509 N N . ASP A 1 307 ? 233.709 90.367 -11.965 1.00 13.18 306 ASP A N 1
ATOM 2510 C CA . ASP A 1 307 ? 232.808 89.802 -11.036 1.00 14.95 306 ASP A CA 1
ATOM 2511 C C . ASP A 1 307 ? 233.460 88.878 -9.966 1.00 15.27 306 ASP A C 1
ATOM 2512 O O . ASP A 1 307 ? 233.144 89.002 -8.769 1.00 15.85 306 ASP A O 1
ATOM 2517 N N . ASN A 1 308 ? 234.421 88.071 -10.393 1.00 13.69 307 ASN A N 1
ATOM 2518 C CA . ASN A 1 308 ? 234.935 87.059 -9.464 1.00 13.98 307 ASN A CA 1
ATOM 2519 C C . ASN A 1 308 ? 235.806 87.749 -8.391 1.00 14.03 307 ASN A C 1
ATOM 2520 O O . ASN A 1 308 ? 235.609 87.408 -7.196 1.00 13.96 307 ASN A O 1
ATOM 2525 N N . PRO A 1 309 ? 236.669 88.665 -8.779 1.00 12.92 308 PRO A N 1
ATOM 2526 C CA . PRO A 1 309 ? 237.473 89.423 -7.685 1.00 14.49 308 PRO A CA 1
ATOM 2527 C C . PRO A 1 309 ? 236.545 90.173 -6.719 1.00 16.21 308 PRO A C 1
ATOM 2528 O O . PRO A 1 309 ? 236.699 90.172 -5.445 1.00 17.14 308 PRO A O 1
ATOM 2532 N N . ARG A 1 310 ? 235.445 90.738 -7.283 1.00 16.16 309 ARG A N 1
ATOM 2533 C CA . ARG A 1 310 ? 234.488 91.388 -6.436 1.00 15.65 309 ARG A CA 1
ATOM 2534 C C . ARG A 1 310 ? 233.811 90.444 -5.488 1.00 14.96 309 ARG A C 1
ATOM 2535 O O . ARG A 1 310 ? 233.706 90.758 -4.261 1.00 17.29 309 ARG A O 1
ATOM 2543 N N . ARG A 1 311 ? 233.337 89.277 -5.970 1.00 15.42 310 ARG A N 1
ATOM 2544 C CA A ARG A 1 311 ? 232.641 88.322 -5.133 0.50 15.59 310 ARG A CA 1
ATOM 2545 C CA B ARG A 1 311 ? 232.637 88.306 -5.138 0.50 17.53 310 ARG A CA 1
ATOM 2546 C C . ARG A 1 311 ? 233.561 87.704 -4.047 1.00 17.12 310 ARG A C 1
ATOM 2547 O O . ARG A 1 311 ? 233.073 87.374 -2.944 1.00 17.98 310 ARG A O 1
ATOM 2562 N N . LEU A 1 312 ? 234.839 87.621 -4.324 1.00 17.89 311 LEU A N 1
ATOM 2563 C CA . LEU A 1 312 ? 235.825 87.182 -3.249 1.00 17.08 311 LEU A CA 1
ATOM 2564 C C . LEU A 1 312 ? 235.710 88.087 -2.026 1.00 16.49 311 LEU A C 1
ATOM 2565 O O . LEU A 1 312 ? 235.767 87.617 -0.880 1.00 16.88 311 LEU A O 1
ATOM 2570 N N . PHE A 1 313 ? 235.495 89.393 -2.272 1.00 15.70 312 PHE A N 1
ATOM 2571 C CA . PHE A 1 313 ? 235.421 90.373 -1.234 1.00 17.33 312 PHE A CA 1
ATOM 2572 C C . PHE A 1 313 ? 234.020 90.609 -0.674 1.00 22.95 312 PHE A C 1
ATOM 2573 O O . PHE A 1 313 ? 233.856 91.071 0.457 1.00 27.33 312 PHE A O 1
ATOM 2581 N N . THR A 1 314 ? 232.997 90.244 -1.393 1.00 23.46 313 THR A N 1
ATOM 2582 C CA . THR A 1 314 ? 231.606 90.418 -0.878 1.00 27.71 313 THR A CA 1
ATOM 2583 C C . THR A 1 314 ? 230.896 89.110 -0.446 1.00 37.69 313 THR A C 1
ATOM 2584 O O . THR A 1 314 ? 229.908 89.151 0.273 1.00 45.14 313 THR A O 1
ATOM 2588 N N . GLY A 1 315 ? 231.340 87.952 -0.925 1.00 33.33 314 GLY A N 1
ATOM 2589 C CA . GLY A 1 315 ? 230.589 86.665 -0.828 1.00 35.76 314 GLY A CA 1
ATOM 2590 C C . GLY A 1 315 ? 229.320 86.577 -1.683 1.00 39.39 314 GLY A C 1
ATOM 2591 O O . GLY A 1 315 ? 229.155 87.410 -2.573 1.00 34.82 314 GLY A O 1
ATOM 2592 N N . GLY B 1 1 ? 299.530 102.211 11.153 1.00 43.85 0 GLY B N 1
ATOM 2593 C CA . GLY B 1 1 ? 300.613 101.374 11.842 1.00 36.23 0 GLY B CA 1
ATOM 2594 C C . GLY B 1 1 ? 300.109 100.220 12.735 1.00 37.96 0 GLY B C 1
ATOM 2595 O O . GLY B 1 1 ? 300.802 99.216 12.959 1.00 37.16 0 GLY B O 1
ATOM 2596 N N . MET B 1 2 ? 298.885 100.403 13.235 1.00 29.01 1 MET B N 1
ATOM 2597 C CA A MET B 1 2 ? 298.190 99.518 14.155 0.50 32.15 1 MET B CA 1
ATOM 2598 C CA B MET B 1 2 ? 298.232 99.444 14.109 0.50 27.44 1 MET B CA 1
ATOM 2599 C C . MET B 1 2 ? 296.864 99.107 13.475 1.00 28.85 1 MET B C 1
ATOM 2600 O O . MET B 1 2 ? 296.341 99.854 12.601 1.00 25.44 1 MET B O 1
ATOM 2609 N N . VAL B 1 3 ? 296.268 98.027 13.938 1.00 25.81 2 VAL B N 1
ATOM 2610 C CA . VAL B 1 3 ? 294.886 97.724 13.537 1.00 22.56 2 VAL B CA 1
ATOM 2611 C C . VAL B 1 3 ? 294.010 98.886 13.942 1.00 22.45 2 VAL B C 1
ATOM 2612 O O . VAL B 1 3 ? 294.161 99.521 15.017 1.00 22.56 2 VAL B O 1
ATOM 2616 N N . ARG B 1 4 ? 293.052 99.203 13.081 1.00 19.39 3 ARG B N 1
ATOM 2617 C CA . ARG B 1 4 ? 292.078 100.200 13.403 1.00 22.80 3 ARG B CA 1
ATOM 2618 C C . ARG B 1 4 ? 290.702 99.567 13.538 1.00 21.61 3 ARG B C 1
ATOM 2619 O O . ARG B 1 4 ? 290.245 98.842 12.605 1.00 21.51 3 ARG B O 1
ATOM 2627 N N . ILE B 1 5 ? 290.063 99.903 14.631 1.00 19.76 4 ILE B N 1
ATOM 2628 C CA . ILE B 1 5 ? 288.769 99.319 15.022 1.00 19.89 4 ILE B CA 1
ATOM 2629 C C . ILE B 1 5 ? 287.772 100.412 15.020 1.00 18.10 4 ILE B C 1
ATOM 2630 O O . ILE B 1 5 ? 287.796 101.338 15.818 1.00 19.47 4 ILE B O 1
ATOM 2635 N N . SER B 1 6 ? 286.803 100.387 14.069 1.00 19.40 5 SER B N 1
ATOM 2636 C CA . SER B 1 6 ? 285.662 101.282 14.220 1.00 18.36 5 SER B CA 1
ATOM 2637 C C . SER B 1 6 ? 284.815 101.023 15.380 1.00 20.13 5 SER B C 1
ATOM 2638 O O . SER B 1 6 ? 284.573 99.872 15.750 1.00 19.80 5 SER B O 1
ATOM 2641 N N . ILE B 1 7 ? 284.321 102.074 15.982 1.00 19.71 6 ILE B N 1
ATOM 2642 C CA . ILE B 1 7 ? 283.333 102.013 17.029 1.00 20.13 6 ILE B CA 1
ATOM 2643 C C . ILE B 1 7 ? 282.100 102.831 16.696 1.00 25.11 6 ILE B C 1
ATOM 2644 O O . ILE B 1 7 ? 282.153 103.761 15.926 1.00 24.21 6 ILE B O 1
ATOM 2649 N N . ALA B 1 8 ? 280.981 102.502 17.327 1.00 22.01 7 ALA B N 1
ATOM 2650 C CA . ALA B 1 8 ? 279.718 103.127 16.951 1.00 23.96 7 ALA B CA 1
ATOM 2651 C C . ALA B 1 8 ? 279.870 104.634 17.234 1.00 24.47 7 ALA B C 1
ATOM 2652 O O . ALA B 1 8 ? 280.386 105.049 18.299 1.00 24.65 7 ALA B O 1
ATOM 2654 N N . GLY B 1 9 ? 279.426 105.433 16.269 1.00 33.35 8 GLY B N 1
ATOM 2655 C CA . GLY B 1 9 ? 279.441 106.877 16.449 1.00 33.11 8 GLY B CA 1
ATOM 2656 C C . GLY B 1 9 ? 280.441 107.553 15.542 1.00 35.37 8 GLY B C 1
ATOM 2657 O O . GLY B 1 9 ? 280.567 108.795 15.642 1.00 38.41 8 GLY B O 1
ATOM 2658 N N . GLY B 1 10 ? 281.123 106.812 14.656 1.00 32.76 9 GLY B N 1
ATOM 2659 C CA . GLY B 1 10 ? 282.028 107.438 13.692 1.00 32.32 9 GLY B CA 1
ATOM 2660 C C . GLY B 1 10 ? 283.571 107.333 13.971 1.00 34.63 9 GLY B C 1
ATOM 2661 O O . GLY B 1 10 ? 284.379 107.355 13.049 1.00 39.02 9 GLY B O 1
ATOM 2662 N N . ASN B 1 11 ? 283.978 107.101 15.208 1.00 29.84 10 ASN B N 1
ATOM 2663 C CA . ASN B 1 11 ? 285.442 107.052 15.521 1.00 30.00 10 ASN B CA 1
ATOM 2664 C C . ASN B 1 11 ? 286.098 105.701 15.347 1.00 28.47 10 ASN B C 1
ATOM 2665 O O . ASN B 1 11 ? 285.402 104.700 15.019 1.00 24.55 10 ASN B O 1
ATOM 2670 N N . GLU B 1 12 ? 287.429 105.647 15.501 1.00 23.32 11 GLU B N 1
ATOM 2671 C CA . GLU B 1 12 ? 288.197 104.415 15.435 1.00 22.83 11 GLU B CA 1
ATOM 2672 C C . GLU B 1 12 ? 289.093 104.394 16.674 1.00 25.67 11 GLU B C 1
ATOM 2673 O O . GLU B 1 12 ? 289.515 105.489 17.166 1.00 23.99 11 GLU B O 1
ATOM 2679 N N . ILE B 1 13 ? 289.350 103.206 17.186 1.00 22.28 12 ILE B N 1
ATOM 2680 C CA . ILE B 1 13 ? 290.352 102.979 18.302 1.00 20.31 12 ILE B CA 1
ATOM 2681 C C . ILE B 1 13 ? 291.370 101.988 17.847 1.00 21.38 12 ILE B C 1
ATOM 2682 O O . ILE B 1 13 ? 291.223 101.336 16.864 1.00 23.99 12 ILE B O 1
ATOM 2687 N N . ASP B 1 14 ? 292.519 101.924 18.537 1.00 23.49 13 ASP B N 1
ATOM 2688 C CA . ASP B 1 14 ? 293.432 100.836 18.361 1.00 23.32 13 ASP B CA 1
ATOM 2689 C C . ASP B 1 14 ? 293.143 99.780 19.455 1.00 20.21 13 ASP B C 1
ATOM 2690 O O . ASP B 1 14 ? 292.537 100.115 20.444 1.00 21.40 13 ASP B O 1
ATOM 2695 N N . PRO B 1 15 ? 293.596 98.556 19.247 1.00 22.40 14 PRO B N 1
ATOM 2696 C CA . PRO B 1 15 ? 293.338 97.462 20.185 1.00 22.74 14 PRO B CA 1
ATOM 2697 C C . PRO B 1 15 ? 293.849 97.748 21.576 1.00 20.81 14 PRO B C 1
ATOM 2698 O O . PRO B 1 15 ? 293.157 97.501 22.559 1.00 20.60 14 PRO B O 1
ATOM 2702 N N . GLY B 1 16 ? 294.995 98.419 21.647 1.00 22.39 15 GLY B N 1
ATOM 2703 C CA . GLY B 1 16 ? 295.478 98.897 22.935 1.00 20.64 15 GLY B CA 1
ATOM 2704 C C . GLY B 1 16 ? 294.633 99.762 23.764 1.00 21.60 15 GLY B C 1
ATOM 2705 O O . GLY B 1 16 ? 294.821 99.802 24.993 1.00 23.44 15 GLY B O 1
ATOM 2706 N N . SER B 1 17 ? 293.690 100.529 23.163 1.00 18.86 16 SER B N 1
ATOM 2707 C CA A SER B 1 17 ? 292.820 101.382 23.887 0.50 18.44 16 SER B CA 1
ATOM 2708 C CA B SER B 1 17 ? 292.815 101.380 23.897 0.50 19.57 16 SER B CA 1
ATOM 2709 C C . SER B 1 17 ? 291.479 100.713 24.244 1.00 19.30 16 SER B C 1
ATOM 2710 O O . SER B 1 17 ? 290.650 101.315 24.849 1.00 20.76 16 SER B O 1
ATOM 2715 N N . MET B 1 18 ? 291.293 99.456 23.884 1.00 18.98 17 MET B N 1
ATOM 2716 C CA . MET B 1 18 ? 290.031 98.767 24.332 1.00 17.83 17 MET B CA 1
ATOM 2717 C C . MET B 1 18 ? 289.859 98.693 25.796 1.00 18.33 17 MET B C 1
ATOM 2718 O O . MET B 1 18 ? 288.777 98.857 26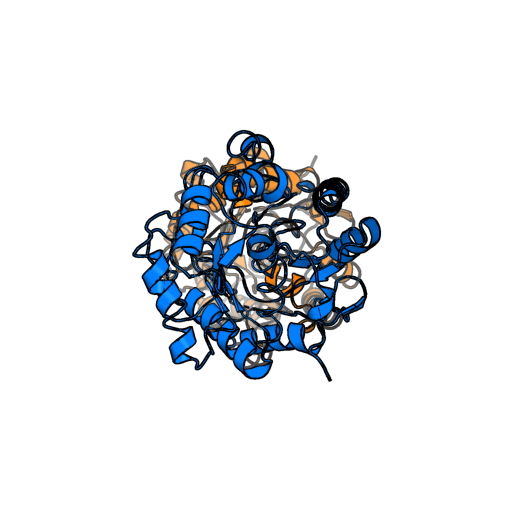.314 1.00 17.19 17 MET B O 1
ATOM 2723 N N . GLY B 1 19 ? 290.952 98.419 26.512 1.00 18.12 18 GLY B N 1
ATOM 2724 C CA . GLY B 1 19 ? 290.850 98.343 27.945 1.00 16.10 18 GLY B CA 1
ATOM 2725 C C . GLY B 1 19 ? 289.964 97.170 28.394 1.00 16.04 18 GLY B C 1
ATOM 2726 O O . GLY B 1 19 ? 289.804 96.224 27.630 1.00 17.26 18 GLY B O 1
ATOM 2727 N N . LEU B 1 20 ? 289.384 97.288 29.586 1.00 17.90 19 LEU B N 1
ATOM 2728 C CA . LEU B 1 20 ? 288.514 96.234 30.122 1.00 16.66 19 LEU B CA 1
ATOM 2729 C C . LEU B 1 20 ? 287.277 96.066 29.182 1.00 15.43 19 LEU B C 1
ATOM 2730 O O . LEU B 1 20 ? 286.567 97.041 28.959 1.00 15.19 19 LEU B O 1
ATOM 2735 N N . THR B 1 21 ? 287.167 94.870 28.638 1.00 14.53 20 THR B N 1
ATOM 2736 C CA . THR B 1 21 ? 286.211 94.614 27.517 1.00 14.22 20 THR B CA 1
ATOM 2737 C C . THR B 1 21 ? 285.290 93.468 27.853 1.00 14.52 20 THR B C 1
ATOM 2738 O O . THR B 1 21 ? 285.743 92.429 28.402 1.00 14.18 20 THR B O 1
ATOM 2742 N N . LEU B 1 22 ? 283.995 93.639 27.564 1.00 13.65 21 LEU B N 1
ATOM 2743 C CA . LEU B 1 22 ? 283.047 92.494 27.537 1.00 13.71 21 LEU B CA 1
ATOM 2744 C C . LEU B 1 22 ? 282.889 92.099 26.050 1.00 14.09 21 LEU B C 1
ATOM 2745 O O . LEU B 1 22 ? 282.345 92.898 25.262 1.00 13.96 21 LEU B O 1
ATOM 2750 N N . PHE B 1 23 ? 283.479 90.962 25.660 1.00 12.78 22 PHE B N 1
ATOM 2751 C CA . PHE B 1 23 ? 283.666 90.568 24.307 1.00 11.83 22 PHE B CA 1
ATOM 2752 C C . PHE B 1 23 ? 282.356 90.021 23.659 1.00 12.36 22 PHE B C 1
ATOM 2753 O O . PHE B 1 23 ? 282.351 89.886 22.440 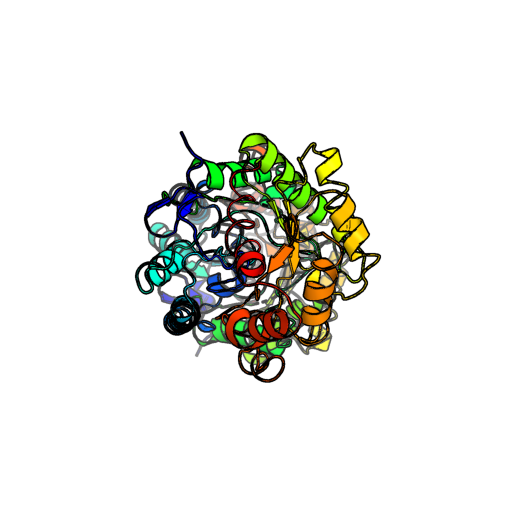1.00 11.98 22 PHE B O 1
ATOM 2761 N N . HIS B 1 24 ? 281.362 89.687 24.469 1.00 13.05 23 HIS B N 1
ATOM 2762 C CA . HIS B 1 24 ? 280.130 89.108 23.826 1.00 12.34 23 HIS B CA 1
ATOM 2763 C C . HIS B 1 24 ? 278.892 89.571 24.613 1.00 12.07 23 HIS B C 1
ATOM 2764 O O . HIS B 1 24 ? 278.492 88.933 25.590 1.00 13.52 23 HIS B O 1
ATOM 2771 N N . GLU B 1 25 ? 278.317 90.699 24.159 1.00 12.70 24 GLU B N 1
ATOM 2772 C CA . GLU B 1 25 ? 277.086 91.226 24.744 1.00 11.42 24 GLU B CA 1
ATOM 2773 C C . GLU B 1 25 ? 276.159 91.653 23.562 1.00 11.73 24 GLU B C 1
ATOM 2774 O O . GLU B 1 25 ? 276.570 91.588 22.400 1.00 13.23 24 GLU B O 1
ATOM 2780 N N . HIS B 1 26 ? 274.972 92.083 23.901 1.00 11.94 25 HIS B N 1
ATOM 2781 C CA . HIS B 1 26 ? 274.044 92.625 22.931 1.00 12.79 25 HIS B CA 1
ATOM 2782 C C . HIS B 1 26 ? 273.460 93.945 23.489 1.00 14.48 25 HIS B C 1
ATOM 2783 O O . HIS B 1 26 ? 273.478 94.183 24.681 1.00 15.99 25 HIS B O 1
ATOM 2790 N N . LEU B 1 27 ? 272.989 94.824 22.595 1.00 14.97 26 LEU B N 1
ATOM 2791 C CA . LEU B 1 27 ? 272.277 96.056 22.993 1.00 14.84 26 LEU B CA 1
ATOM 2792 C C . LEU B 1 27 ? 270.756 95.914 22.800 1.00 14.69 26 LEU B C 1
ATOM 2793 O O . LEU B 1 27 ? 269.965 96.259 23.658 1.00 15.32 26 LEU B O 1
ATOM 2798 N N . ARG B 1 28 ? 270.399 95.262 21.701 1.00 15.30 27 ARG B N 1
ATOM 2799 C CA . ARG B 1 28 ? 269.005 94.971 21.405 1.00 14.79 27 ARG B CA 1
ATOM 2800 C C . ARG B 1 28 ? 269.026 93.766 20.427 1.00 15.85 27 ARG B C 1
ATOM 2801 O O . ARG B 1 28 ? 269.709 93.812 19.391 1.00 18.73 27 ARG B O 1
ATOM 2809 N N . LEU B 1 29 ? 268.298 92.755 20.808 1.00 14.17 28 LEU B N 1
ATOM 2810 C CA . LEU B 1 29 ? 268.244 91.553 19.986 1.00 15.01 28 LEU B CA 1
ATOM 2811 C C . LEU B 1 29 ? 266.772 91.489 19.463 1.00 15.61 28 LEU B C 1
ATOM 2812 O O . LEU B 1 29 ? 265.833 91.247 20.244 1.00 16.91 28 LEU B O 1
ATOM 2817 N N . ILE B 1 30 ? 266.586 91.687 18.154 1.00 15.61 29 ILE B N 1
ATOM 2818 C CA A ILE B 1 30 ? 265.212 91.695 17.641 0.50 14.61 29 ILE B CA 1
ATOM 2819 C CA B ILE B 1 30 ? 265.262 91.934 17.549 0.50 17.50 29 ILE B CA 1
ATOM 2820 C C . ILE B 1 30 ? 265.255 91.095 16.236 1.00 18.34 29 ILE B C 1
ATOM 2821 O O . ILE B 1 30 ? 266.312 90.874 15.651 1.00 18.06 29 ILE B O 1
ATOM 2830 N N . THR B 1 31 ? 264.085 90.716 15.754 1.00 14.86 30 THR B N 1
ATOM 2831 C CA . THR B 1 31 ? 263.945 89.936 14.559 1.00 14.71 30 THR B CA 1
ATOM 2832 C C . THR B 1 31 ? 263.442 90.848 13.446 1.00 15.46 30 THR B C 1
ATOM 2833 O O . THR B 1 31 ? 262.300 91.375 13.512 1.00 13.76 30 THR B O 1
ATOM 2837 N N . GLU B 1 32 ? 264.274 91.018 12.423 1.00 14.74 31 GLU B N 1
ATOM 2838 C CA . GLU B 1 32 ? 264.045 92.006 11.370 1.00 14.56 31 GLU B CA 1
ATOM 2839 C C . GLU B 1 32 ? 262.639 91.848 10.746 1.00 16.08 31 GLU B C 1
ATOM 2840 O O . GLU B 1 32 ? 261.937 92.875 10.579 1.00 13.80 31 GLU B O 1
ATOM 2846 N N . VAL B 1 33 ? 262.300 90.625 10.402 1.00 14.13 32 VAL B N 1
ATOM 2847 C CA . VAL B 1 33 ? 260.979 90.466 9.670 1.00 15.43 32 VAL B CA 1
ATOM 2848 C C . VAL B 1 33 ? 259.796 90.872 10.543 1.00 16.81 32 VAL B C 1
ATOM 2849 O O . VAL B 1 33 ? 258.794 91.398 10.063 1.00 15.32 32 VAL B O 1
ATOM 2853 N N . VAL B 1 34 ? 259.899 90.662 11.856 1.00 13.45 33 VAL B N 1
ATOM 2854 C CA . VAL B 1 34 ? 258.803 91.007 12.773 1.00 14.39 33 VAL B CA 1
ATOM 2855 C C . VAL B 1 34 ? 258.750 92.493 13.015 1.00 15.97 33 VAL B C 1
ATOM 2856 O O . VAL B 1 34 ? 257.691 93.098 12.980 1.00 15.52 33 VAL B O 1
ATOM 2860 N N . ARG B 1 35 ? 259.903 93.114 13.250 1.00 15.13 34 ARG B N 1
ATOM 2861 C CA . ARG B 1 35 ? 259.933 94.518 13.530 1.00 15.40 34 ARG B CA 1
ATOM 2862 C C . ARG B 1 35 ? 259.510 95.342 12.279 1.00 16.25 34 ARG B C 1
ATOM 2863 O O . ARG B 1 35 ? 258.886 96.397 12.410 1.00 17.00 34 ARG B O 1
ATOM 2871 N N . TRP B 1 36 ? 259.928 94.893 11.100 1.00 15.48 35 TRP B N 1
ATOM 2872 C CA . TRP B 1 36 ? 259.597 95.568 9.806 1.00 15.63 35 TRP B CA 1
ATOM 2873 C C . TRP B 1 36 ? 258.049 95.553 9.651 1.00 14.75 35 TRP B C 1
ATOM 2874 O O . TRP B 1 36 ? 257.452 96.590 9.339 1.00 15.20 35 TRP B O 1
ATOM 2885 N N . ASN B 1 37 ? 257.448 94.411 9.872 1.00 15.13 36 ASN B N 1
ATOM 2886 C CA . ASN B 1 37 ? 256.024 94.223 9.540 1.00 15.27 36 ASN B CA 1
ATOM 2887 C C . ASN B 1 37 ? 255.044 94.612 10.619 1.00 15.26 36 ASN B C 1
ATOM 2888 O O . ASN B 1 37 ? 253.886 94.977 10.302 1.00 17.41 36 ASN B O 1
ATOM 2893 N N . TRP B 1 38 ? 255.436 94.429 11.890 1.00 15.37 37 TRP B N 1
ATOM 2894 C CA . TRP B 1 38 ? 254.630 94.705 13.061 1.00 14.12 37 TRP B CA 1
ATOM 2895 C C . TRP B 1 38 ? 255.301 95.657 14.057 1.00 15.45 37 TRP B C 1
ATOM 2896 O O . TRP B 1 38 ? 255.582 95.249 15.162 1.00 15.40 37 TRP B O 1
ATOM 2907 N N . PRO B 1 39 ? 255.538 96.899 13.665 1.00 17.29 38 PRO B N 1
ATOM 2908 C CA . PRO B 1 39 ? 256.055 97.880 14.590 1.00 18.05 38 PRO B CA 1
ATOM 2909 C C . PRO B 1 39 ? 255.280 98.085 15.848 1.00 19.96 38 PRO B C 1
ATOM 2910 O O . PRO B 1 39 ? 255.847 98.480 16.887 1.00 18.89 38 PRO B O 1
ATOM 2914 N N . HIS B 1 40 ? 254.007 97.775 15.825 1.00 17.93 39 HIS B N 1
ATOM 2915 C CA . HIS B 1 40 ? 253.206 97.927 17.043 1.00 19.38 39 HIS B CA 1
ATOM 2916 C C . HIS B 1 40 ? 253.624 97.069 18.229 1.00 21.21 39 HIS B C 1
ATOM 2917 O O . HIS B 1 40 ? 253.249 97.332 19.343 1.00 20.19 39 HIS B O 1
ATOM 2924 N N . LEU B 1 41 ? 254.378 96.001 17.970 1.00 18.47 40 LEU B N 1
ATOM 2925 C CA . LEU B 1 41 ? 254.840 95.084 18.975 1.00 18.64 40 LEU B CA 1
ATOM 2926 C C . LEU B 1 41 ? 256.137 95.562 19.705 1.00 19.31 40 LEU B C 1
ATOM 2927 O O . LEU B 1 41 ? 256.676 94.829 20.545 1.00 21.32 40 LEU B O 1
ATOM 2932 N N . TYR B 1 42 ? 256.622 96.720 19.340 1.00 18.76 41 TYR B N 1
ATOM 2933 C CA . TYR B 1 42 ? 257.919 97.226 19.815 1.00 20.10 41 TYR B CA 1
ATOM 2934 C C . TYR B 1 42 ? 257.777 98.623 20.369 1.00 26.33 41 TYR B C 1
ATOM 2935 O O . TYR B 1 42 ? 256.803 99.323 20.067 1.00 22.49 41 TYR B O 1
ATOM 2944 N N . ASN B 1 43 ? 258.772 99.032 21.156 1.00 23.79 42 ASN B N 1
ATOM 2945 C CA . ASN B 1 43 ? 258.872 100.414 21.697 1.00 24.73 42 ASN B CA 1
ATOM 2946 C C . ASN B 1 43 ? 260.302 100.846 21.774 1.00 22.42 42 ASN B C 1
ATOM 2947 O O . ASN B 1 43 ? 261.042 100.424 22.674 1.00 23.38 42 ASN B O 1
ATOM 2952 N N . GLU B 1 44 ? 260.680 101.617 20.787 1.00 24.35 43 GLU B N 1
ATOM 2953 C CA . GLU B 1 44 ? 262.044 101.991 20.614 1.00 27.61 43 GLU B CA 1
ATOM 2954 C C . GLU B 1 44 ? 262.563 102.768 21.839 1.00 28.06 43 GLU B C 1
ATOM 2955 O O . GLU B 1 44 ? 263.713 102.618 22.255 1.00 23.11 43 GLU B O 1
ATOM 2961 N N . ASP B 1 45 ? 261.723 103.606 22.423 1.00 22.73 44 ASP B N 1
ATOM 2962 C CA . ASP B 1 45 ? 262.208 104.343 23.636 1.00 25.66 44 ASP B CA 1
ATOM 2963 C C . ASP B 1 45 ? 262.573 103.474 24.822 1.00 22.20 44 ASP B C 1
ATOM 2964 O O . ASP B 1 45 ? 263.587 103.702 25.480 1.00 23.34 44 ASP B O 1
ATOM 2969 N N . GLU B 1 46 ? 261.797 102.449 25.067 1.00 19.90 45 GLU B N 1
ATOM 2970 C CA . GLU B 1 46 ? 262.046 101.579 26.110 1.00 23.04 45 GLU B CA 1
ATOM 2971 C C . GLU B 1 46 ? 263.287 100.694 25.781 1.00 22.44 45 GLU B C 1
ATOM 2972 O O . GLU B 1 46 ? 264.041 100.343 26.686 1.00 19.21 45 GLU B O 1
ATOM 2978 N N . GLU B 1 47 ? 263.405 100.270 24.527 1.00 18.14 46 GLU B N 1
ATOM 2979 C CA . GLU B 1 47 ? 264.563 99.469 24.113 1.00 18.77 46 GLU B CA 1
ATOM 2980 C C . GLU B 1 47 ? 265.863 100.254 24.356 1.00 19.83 46 GLU B C 1
ATOM 2981 O O . GLU B 1 47 ? 266.891 99.685 24.809 1.00 19.02 46 GLU B O 1
ATOM 2987 N N . LEU B 1 48 ? 265.861 101.514 23.983 1.00 18.10 47 LEU B N 1
ATOM 2988 C CA A LEU B 1 48 ? 267.047 102.330 24.127 0.50 19.26 47 LEU B CA 1
ATOM 2989 C CA B LEU B 1 48 ? 267.028 102.379 24.159 0.50 20.87 47 LEU B CA 1
ATOM 2990 C C . LEU B 1 48 ? 267.378 102.566 25.613 1.00 19.42 47 LEU B C 1
ATOM 2991 O O . LEU B 1 48 ? 268.583 102.511 26.014 1.00 20.33 47 LEU B O 1
ATOM 3000 N N . LYS B 1 49 ? 266.366 102.848 26.419 1.00 20.75 48 LYS B N 1
ATOM 3001 C CA . LYS B 1 49 ? 266.529 103.035 27.842 1.00 22.38 48 LYS B CA 1
ATOM 3002 C C . LYS B 1 49 ? 267.143 101.798 28.483 1.00 22.56 48 LYS B C 1
ATOM 3003 O O . LYS B 1 49 ? 268.101 101.903 29.266 1.00 20.63 48 LYS B O 1
ATOM 3009 N N . ARG B 1 50 ? 266.646 100.626 28.128 1.00 20.76 49 ARG B N 1
ATOM 3010 C CA . ARG B 1 50 ? 267.191 99.378 28.668 1.00 19.46 49 ARG B CA 1
ATOM 3011 C C . ARG B 1 50 ? 268.673 99.149 28.295 1.00 17.77 49 ARG B C 1
ATOM 3012 O O . ARG B 1 50 ? 269.443 98.619 29.161 1.00 18.83 49 ARG B O 1
ATOM 3020 N N . ALA B 1 51 ? 269.022 99.456 27.056 1.00 17.20 50 ALA B N 1
ATOM 3021 C CA . ALA B 1 51 ? 270.391 99.244 26.575 1.00 18.00 50 ALA B CA 1
ATOM 3022 C C . ALA B 1 51 ? 271.319 100.208 27.331 1.00 19.74 50 ALA B C 1
ATOM 3023 O O . ALA B 1 51 ? 272.382 99.832 27.819 1.00 18.52 50 ALA B O 1
ATOM 3025 N N . ILE B 1 52 ? 270.863 101.457 27.417 1.00 17.10 51 ILE B N 1
ATOM 3026 C CA . ILE B 1 52 ? 271.641 102.508 28.100 1.00 18.99 51 ILE B CA 1
ATOM 3027 C C . ILE B 1 52 ? 271.831 102.152 29.557 1.00 17.32 51 ILE B C 1
ATOM 3028 O O . ILE B 1 52 ? 273.006 102.219 30.032 1.00 21.30 51 ILE B O 1
ATOM 3033 N N . ASP B 1 53 ? 270.818 101.696 30.265 1.00 17.65 52 ASP B N 1
ATOM 3034 C CA . ASP B 1 53 ? 270.937 101.390 31.658 1.00 20.59 52 ASP B CA 1
ATOM 3035 C C . ASP B 1 53 ? 271.908 100.171 31.878 1.00 24.38 52 ASP B C 1
ATOM 3036 O O . ASP B 1 53 ? 272.745 100.181 32.790 1.00 19.50 52 ASP B O 1
ATOM 3041 N N . ALA B 1 54 ? 271.802 99.121 31.051 1.00 20.92 53 ALA B N 1
ATOM 3042 C CA . ALA B 1 54 ? 272.716 97.988 31.146 1.00 21.23 53 ALA B CA 1
ATOM 3043 C C . ALA B 1 54 ? 274.192 98.364 30.896 1.00 19.19 53 ALA B C 1
ATOM 3044 O O . ALA B 1 54 ? 275.055 97.932 31.656 1.00 21.74 53 ALA B O 1
ATOM 3046 N N . VAL B 1 55 ? 274.480 99.153 29.895 1.00 16.76 54 VAL B N 1
ATOM 3047 C CA . VAL B 1 55 ? 275.846 99.506 29.512 1.00 18.94 54 VAL B CA 1
ATOM 3048 C C . VAL B 1 55 ? 276.383 100.423 30.649 1.00 22.06 54 VAL B C 1
ATOM 3049 O O . VAL B 1 55 ? 277.543 100.297 31.055 1.00 21.86 54 VAL B O 1
ATOM 3053 N N . ASN B 1 56 ? 275.541 101.342 31.107 1.00 20.11 55 ASN B N 1
ATOM 3054 C CA . ASN B 1 56 ? 275.985 102.221 32.243 1.00 22.15 55 ASN B CA 1
ATOM 3055 C C . ASN B 1 56 ? 276.287 101.428 33.511 1.00 22.43 55 ASN B C 1
ATOM 3056 O O . ASN B 1 56 ? 277.170 101.838 34.253 1.00 21.86 55 ASN B O 1
ATOM 3061 N N . ALA B 1 57 ? 275.550 100.373 33.801 1.00 20.23 56 ALA B N 1
ATOM 3062 C CA . ALA B 1 57 ? 275.844 99.456 34.879 1.00 22.34 56 ALA B CA 1
ATOM 3063 C C . ALA B 1 57 ? 277.208 98.822 34.727 1.00 23.59 56 ALA B C 1
ATOM 3064 O O . ALA B 1 57 ? 277.934 98.751 35.709 1.00 21.92 56 ALA B O 1
ATOM 3066 N N . ALA B 1 58 ? 277.517 98.366 33.530 1.00 20.60 57 ALA B N 1
ATOM 3067 C CA . ALA B 1 58 ? 278.848 97.780 33.234 1.00 22.32 57 ALA B CA 1
ATOM 3068 C C . ALA B 1 58 ? 279.939 98.835 33.361 1.00 19.86 57 ALA B C 1
ATOM 3069 O O . ALA B 1 58 ? 280.992 98.554 33.904 1.00 19.11 57 ALA B O 1
ATOM 3071 N N . LYS B 1 59 ? 279.655 100.043 32.921 1.00 19.77 58 LYS B N 1
ATOM 3072 C CA . LYS B 1 59 ? 280.631 101.126 32.959 1.00 22.48 58 LYS B CA 1
ATOM 3073 C C . LYS B 1 59 ? 281.066 101.401 34.410 1.00 23.03 58 LYS B C 1
ATOM 3074 O O . LYS B 1 59 ? 282.228 101.755 34.622 1.00 22.35 58 LYS B O 1
ATOM 3080 N N . LYS B 1 60 ? 280.150 101.246 35.340 1.00 23.54 59 LYS B N 1
ATOM 3081 C CA . LYS B 1 60 ? 280.440 101.474 36.821 1.00 25.84 59 LYS B CA 1
ATOM 3082 C C . LYS B 1 60 ? 281.452 100.550 37.383 1.00 27.49 59 LYS B C 1
ATOM 3083 O O . LYS B 1 60 ? 282.069 100.911 38.356 1.00 23.62 59 LYS B O 1
ATOM 3089 N N . TYR B 1 61 ? 281.614 99.373 36.770 1.00 22.32 60 TYR B N 1
ATOM 3090 C CA . TYR B 1 61 ? 282.663 98.409 37.083 1.00 21.63 60 TYR B CA 1
ATOM 3091 C C . TYR B 1 61 ? 283.939 98.542 36.319 1.00 23.52 60 TYR B C 1
ATOM 3092 O O . TYR B 1 61 ? 284.861 97.747 36.464 1.00 25.53 60 TYR B O 1
ATOM 3101 N N . GLY B 1 62 ? 284.029 99.599 35.562 1.00 21.08 61 GLY B N 1
ATOM 3102 C CA . GLY B 1 62 ? 285.190 99.962 34.786 1.00 19.60 61 GLY B CA 1
ATOM 3103 C C . GLY B 1 62 ? 285.250 99.384 33.349 1.00 20.80 61 GLY B C 1
ATOM 3104 O O . GLY B 1 62 ? 286.272 99.505 32.666 1.00 21.70 61 GLY B O 1
ATOM 3105 N N . VAL B 1 63 ? 284.135 98.821 32.858 1.00 18.43 62 VAL B N 1
ATOM 3106 C CA . VAL B 1 63 ? 284.123 98.383 31.455 1.00 19.19 62 VAL B CA 1
ATOM 3107 C C . VAL B 1 63 ? 284.275 99.599 30.534 1.00 17.80 62 VAL B C 1
ATOM 3108 O O . VAL B 1 63 ? 283.535 100.621 30.666 1.00 21.20 62 VAL B O 1
ATOM 3112 N N . LYS B 1 64 ? 285.218 99.514 29.640 1.00 17.24 63 LYS B N 1
ATOM 3113 C CA . LYS B 1 64 ? 285.543 100.500 28.643 1.00 20.08 63 LYS B CA 1
ATOM 3114 C C . LYS B 1 64 ? 284.998 100.247 27.266 1.00 18.12 63 LYS B C 1
ATOM 3115 O O . LYS B 1 64 ? 284.745 101.228 26.486 1.00 18.81 63 LYS B O 1
ATOM 3121 N N . THR B 1 65 ? 284.896 98.967 26.960 1.00 16.04 64 THR B N 1
ATOM 3122 C CA . THR B 1 65 ? 284.562 98.511 25.598 1.00 15.53 64 THR B CA 1
ATOM 3123 C C . THR B 1 65 ? 283.615 97.283 25.657 1.00 15.81 64 THR B C 1
ATOM 3124 O O . THR B 1 65 ? 283.828 96.384 26.487 1.00 14.53 64 THR B O 1
ATOM 3128 N N . ILE B 1 66 ? 282.558 97.305 24.796 1.00 16.00 65 ILE B N 1
ATOM 3129 C CA . ILE B 1 66 ? 281.634 96.196 24.688 1.00 14.68 65 ILE B CA 1
ATOM 3130 C C . ILE B 1 66 ? 281.600 95.834 23.218 1.00 13.42 65 ILE B C 1
ATOM 3131 O O . ILE B 1 66 ? 281.479 96.698 22.330 1.00 14.02 65 ILE B O 1
ATOM 3136 N N . ILE B 1 67 ? 281.699 94.549 22.915 1.00 13.82 66 ILE B N 1
ATOM 3137 C CA . ILE B 1 67 ? 281.573 94.051 21.570 1.00 13.03 66 ILE B CA 1
ATOM 3138 C C . ILE B 1 67 ? 280.109 93.539 21.425 1.00 13.37 66 ILE B C 1
ATOM 3139 O O . ILE B 1 67 ? 279.686 92.647 22.124 1.00 13.09 66 ILE B O 1
ATOM 3144 N N . ASP B 1 68 ? 279.369 94.167 20.537 1.00 13.28 67 ASP B N 1
ATOM 3145 C CA . ASP B 1 68 ? 277.968 93.826 20.290 1.00 13.45 67 ASP B CA 1
ATOM 3146 C C . ASP B 1 68 ? 277.946 92.697 19.235 1.00 11.90 67 ASP B C 1
ATOM 3147 O O . ASP B 1 68 ? 278.381 92.891 18.059 1.00 13.05 67 ASP B O 1
ATOM 3152 N N . LEU B 1 69 ? 277.478 91.504 19.634 1.00 11.91 68 LEU B N 1
ATOM 3153 C CA . LEU B 1 69 ? 277.511 90.348 18.807 1.00 11.87 68 LEU B CA 1
ATOM 3154 C C . LEU B 1 69 ? 276.187 90.250 17.960 1.00 13.80 68 LEU B C 1
ATOM 3155 O O . LEU B 1 69 ? 275.920 89.216 17.334 1.00 12.92 68 LEU B O 1
ATOM 3160 N N . THR B 1 70 ? 275.434 91.314 17.952 1.00 12.44 69 THR B N 1
ATOM 3161 C CA . THR B 1 70 ? 274.192 91.402 17.137 1.00 13.77 69 THR B CA 1
ATOM 3162 C C . THR B 1 70 ? 274.593 91.678 15.682 1.00 14.59 69 THR B C 1
ATOM 3163 O O . THR B 1 70 ? 275.180 92.689 15.327 1.00 15.37 69 THR B O 1
ATOM 3167 N N . VAL B 1 71 ? 274.238 90.733 14.805 1.00 12.87 70 VAL B N 1
ATOM 3168 C CA . VAL B 1 71 ? 274.510 90.833 13.364 1.00 13.24 70 VAL B CA 1
ATOM 3169 C C . VAL B 1 71 ? 273.189 90.533 12.591 1.00 12.84 70 VAL B C 1
ATOM 3170 O O . VAL B 1 71 ? 272.130 90.434 13.188 1.00 13.38 70 VAL B O 1
ATOM 3174 N N . ALA B 1 72 ? 273.280 90.477 11.287 1.00 14.05 71 ALA B N 1
ATOM 3175 C CA . ALA B 1 72 ? 272.040 90.174 10.472 1.00 13.50 71 ALA B CA 1
ATOM 3176 C C . ALA B 1 72 ? 271.403 88.912 10.896 1.00 13.51 71 ALA B C 1
ATOM 3177 O O . ALA B 1 72 ? 272.099 87.926 11.123 1.00 14.31 71 ALA B O 1
ATOM 3179 N N . GLY B 1 73 ? 270.087 88.940 11.081 1.00 14.40 72 GLY B N 1
ATOM 3180 C CA . GLY B 1 73 ? 269.360 87.797 11.570 1.00 15.26 72 GLY B CA 1
ATOM 3181 C C . GLY B 1 73 ? 268.887 87.970 12.966 1.00 14.72 72 GLY B C 1
ATOM 3182 O O . GLY B 1 73 ? 267.855 87.389 13.393 1.00 14.87 72 GLY B O 1
ATOM 3183 N N . ILE B 1 74 ? 269.583 88.841 13.721 1.00 12.59 73 ILE B N 1
ATOM 3184 C CA . ILE B 1 74 ? 269.160 89.171 15.105 1.00 12.60 73 ILE B CA 1
ATOM 3185 C C . ILE B 1 74 ? 269.149 90.688 15.330 1.00 13.45 73 ILE B C 1
ATOM 3186 O O . ILE B 1 74 ? 269.093 91.172 16.453 1.00 15.00 73 ILE B O 1
ATOM 3191 N N . GLY B 1 75 ? 269.061 91.440 14.244 1.00 14.50 74 GLY B N 1
ATOM 3192 C CA . GLY B 1 75 ? 268.590 92.786 14.328 1.00 15.49 74 GLY B CA 1
ATOM 3193 C C . GLY B 1 75 ? 269.555 93.924 14.469 1.00 16.54 74 GLY B C 1
ATOM 3194 O O . GLY B 1 75 ? 269.168 95.000 14.907 1.00 17.97 74 GLY B O 1
ATOM 3195 N N . CYS B 1 76 ? 270.761 93.725 13.992 1.00 15.98 75 CYS B N 1
ATOM 3196 C CA . CYS B 1 76 ? 271.820 94.745 14.074 1.00 17.25 75 CYS B CA 1
ATOM 3197 C C . CYS B 1 76 ? 271.320 96.094 13.548 1.00 18.37 75 CYS B C 1
ATOM 3198 O O . CYS B 1 76 ? 270.768 96.153 12.412 1.00 17.91 75 CYS B O 1
ATOM 3201 N N . ASP B 1 77 ? 271.593 97.166 14.297 1.00 17.31 76 ASP B N 1
ATOM 3202 C CA . ASP B 1 77 ? 271.194 98.520 13.889 1.00 17.59 76 ASP B CA 1
ATOM 3203 C C . ASP B 1 77 ? 272.246 99.497 14.413 1.00 15.28 76 ASP B C 1
ATOM 3204 O O . ASP B 1 77 ? 272.292 99.848 15.620 1.00 16.84 76 ASP B O 1
ATOM 3209 N N . VAL B 1 78 ? 273.023 99.951 13.461 1.00 16.20 77 VAL B N 1
ATOM 3210 C CA . VAL B 1 78 ? 274.146 100.888 13.739 1.00 17.78 77 VAL B CA 1
ATOM 3211 C C . VAL B 1 78 ? 273.655 102.153 14.381 1.00 18.12 77 VAL B C 1
ATOM 3212 O O . VAL B 1 78 ? 274.197 102.645 15.369 1.00 19.14 77 VAL B O 1
ATOM 3216 N N . ARG B 1 79 ? 272.625 102.703 13.809 1.00 19.74 78 ARG B N 1
ATOM 3217 C CA . ARG B 1 79 ? 272.067 103.941 14.346 1.00 20.89 78 ARG B CA 1
ATOM 3218 C C . ARG B 1 79 ? 271.521 103.826 15.795 1.00 20.78 78 ARG B C 1
ATOM 3219 O O . ARG B 1 79 ? 271.660 104.774 16.579 1.00 20.88 78 ARG B O 1
ATOM 3227 N N . PHE B 1 80 ? 270.883 102.699 16.164 1.00 18.91 79 PHE B N 1
ATOM 3228 C CA . PHE B 1 80 ? 270.498 102.475 17.517 1.00 17.68 79 PHE B CA 1
ATOM 3229 C C . PHE B 1 80 ? 271.789 102.426 18.377 1.00 17.47 79 PHE B C 1
ATOM 3230 O O . PHE B 1 80 ? 271.829 103.053 19.430 1.00 20.11 79 PHE B O 1
ATOM 3238 N N . ASN B 1 81 ? 272.796 101.692 17.932 1.00 16.83 80 ASN B N 1
ATOM 3239 C CA . ASN B 1 81 ? 274.031 101.566 18.751 1.00 16.23 80 ASN B CA 1
ATOM 3240 C C . ASN B 1 81 ? 274.729 102.922 18.920 1.00 19.28 80 ASN B C 1
ATOM 3241 O O . ASN B 1 81 ? 275.273 103.216 20.007 1.00 20.05 80 ASN B O 1
ATOM 3246 N N . GLU B 1 82 ? 274.652 103.776 17.906 1.00 18.23 81 GLU B N 1
ATOM 3247 C CA . GLU B 1 82 ? 275.209 105.153 18.008 1.00 21.35 81 GLU B CA 1
ATOM 3248 C C . GLU B 1 82 ? 274.567 105.920 19.129 1.00 23.11 81 GLU B C 1
ATOM 3249 O O . GLU B 1 82 ? 275.298 106.653 19.842 1.00 23.00 81 GLU B O 1
ATOM 3255 N N . LYS B 1 83 ? 273.258 105.774 19.335 1.00 20.79 82 LYS B N 1
ATOM 3256 C CA . LYS B 1 83 ? 272.558 106.459 20.425 1.00 22.32 82 LYS B CA 1
ATOM 3257 C C . LYS B 1 83 ? 273.001 105.950 21.807 1.00 22.73 82 LYS B C 1
ATOM 3258 O O . LYS B 1 83 ? 273.186 106.718 22.728 1.00 21.51 82 LYS B O 1
ATOM 3264 N N . VAL B 1 84 ? 273.193 104.626 21.934 1.00 20.59 83 VAL B N 1
ATOM 3265 C CA . VAL B 1 84 ? 273.682 104.043 23.202 1.00 19.92 83 VAL B CA 1
ATOM 3266 C C . VAL B 1 84 ? 275.125 104.542 23.472 1.00 18.88 83 VAL B C 1
ATOM 3267 O O . VAL B 1 84 ? 275.493 104.837 24.631 1.00 22.27 83 VAL B O 1
ATOM 3271 N N . ALA B 1 85 ? 275.964 104.533 22.456 1.00 20.12 84 ALA B N 1
ATOM 3272 C CA . ALA B 1 85 ? 277.342 104.931 22.570 1.00 22.94 84 ALA B CA 1
ATOM 3273 C C . ALA B 1 85 ? 277.399 106.411 23.015 1.00 25.67 84 ALA B C 1
ATOM 3274 O O . ALA B 1 85 ? 278.103 106.730 23.980 1.00 27.60 84 ALA B O 1
ATOM 3276 N N . LYS B 1 86 ? 276.643 107.288 22.349 1.00 26.39 85 LYS B N 1
ATOM 3277 C CA A LYS B 1 86 ? 276.555 108.726 22.738 0.50 26.31 85 LYS B CA 1
ATOM 3278 C CA B LYS B 1 86 ? 276.605 108.704 22.745 0.50 28.52 85 LYS B CA 1
ATOM 3279 C C . LYS B 1 86 ? 276.141 108.899 24.180 1.00 25.65 85 LYS B C 1
ATOM 3280 O O . LYS B 1 86 ? 276.704 109.713 24.929 1.00 25.99 85 LYS B O 1
ATOM 3291 N N . ALA B 1 87 ? 275.151 108.168 24.624 1.00 22.25 86 ALA B N 1
ATOM 3292 C CA . ALA B 1 87 ? 274.650 108.300 25.973 1.00 25.17 86 ALA B CA 1
ATOM 3293 C C . ALA B 1 87 ? 275.577 107.793 27.088 1.00 29.28 86 ALA B C 1
ATOM 3294 O O . ALA B 1 87 ? 275.560 108.301 28.236 1.00 29.27 86 ALA B O 1
ATOM 3296 N N . THR B 1 88 ? 276.352 106.748 26.782 1.00 24.12 87 THR B N 1
ATOM 3297 C CA . THR B 1 88 ? 277.146 106.086 27.821 1.00 23.68 87 THR B CA 1
ATOM 3298 C C . THR B 1 88 ? 278.633 106.390 27.779 1.00 21.99 87 THR B C 1
ATOM 3299 O O . THR B 1 88 ? 279.313 106.159 28.793 1.00 23.02 87 THR B O 1
ATOM 3303 N N . GLY B 1 89 ? 279.183 106.791 26.647 1.00 19.80 88 GLY B N 1
ATOM 3304 C CA . GLY B 1 89 ? 280.628 106.939 26.435 1.00 25.25 88 GLY B CA 1
ATOM 3305 C C . GLY B 1 89 ? 281.422 105.629 26.401 1.00 26.70 88 GLY B C 1
ATOM 3306 O O . GLY B 1 89 ? 282.606 105.660 26.434 1.00 28.18 88 GLY B O 1
ATOM 3307 N N . VAL B 1 90 ? 280.751 104.483 26.293 1.00 21.78 89 VAL B N 1
ATOM 3308 C CA . VAL B 1 90 ? 281.430 103.186 26.192 1.00 20.55 89 VAL B CA 1
ATOM 3309 C C . VAL B 1 90 ? 281.693 102.915 24.728 1.00 21.94 89 VAL B C 1
ATOM 3310 O O . VAL B 1 90 ? 280.815 103.173 23.903 1.00 18.93 89 VAL B O 1
ATOM 3314 N N . ASN B 1 91 ? 282.867 102.373 24.370 1.00 18.02 90 ASN B N 1
ATOM 3315 C CA . ASN B 1 91 ? 283.178 102.019 23.035 1.00 17.41 90 ASN B CA 1
ATOM 3316 C C . ASN B 1 91 ? 282.310 100.794 22.624 1.00 19.68 90 ASN B C 1
ATOM 3317 O O . ASN B 1 91 ? 282.310 99.836 23.356 1.00 17.30 90 ASN B O 1
ATOM 3322 N N . ILE B 1 92 ? 281.615 100.875 21.496 1.00 16.80 91 ILE B N 1
ATOM 3323 C CA A ILE B 1 92 ? 280.801 99.734 21.013 0.50 15.02 91 ILE B CA 1
ATOM 3324 C CA B ILE B 1 92 ? 280.797 99.755 21.016 0.50 17.83 91 ILE B CA 1
ATOM 3325 C C . ILE B 1 92 ? 281.375 99.302 19.696 1.00 15.14 91 ILE B C 1
ATOM 3326 O O . ILE B 1 92 ? 281.364 100.031 18.709 1.00 16.58 91 ILE B O 1
ATOM 3335 N N . ILE B 1 93 ? 281.915 98.085 19.669 1.00 14.93 92 ILE B N 1
ATOM 3336 C CA . ILE B 1 93 ? 282.455 97.467 18.519 1.00 13.50 92 ILE B CA 1
ATOM 3337 C C . ILE B 1 93 ? 281.349 96.571 17.883 1.00 14.01 92 ILE B C 1
ATOM 3338 O O . ILE B 1 93 ? 280.671 95.855 18.587 1.00 12.88 92 ILE B O 1
ATOM 3343 N N . MET B 1 94 ? 281.251 96.652 16.567 1.00 14.40 93 MET B N 1
ATOM 3344 C CA . MET B 1 94 ? 280.236 95.891 15.762 1.00 13.60 93 MET B CA 1
ATOM 3345 C C . MET B 1 94 ? 280.872 94.995 14.781 1.00 14.33 93 MET B C 1
ATOM 3346 O O . MET B 1 94 ? 282.083 95.129 14.422 1.00 14.71 93 MET B O 1
ATOM 3351 N N . GLY B 1 95 ? 280.083 94.036 14.264 1.00 13.01 94 GLY B N 1
ATOM 3352 C CA . GLY B 1 95 ? 280.588 93.106 13.332 1.00 13.25 94 GLY B CA 1
ATOM 3353 C C . GLY B 1 95 ? 279.582 92.800 12.203 1.00 15.43 94 GLY B C 1
ATOM 3354 O O . GLY B 1 95 ? 278.642 93.531 12.010 1.00 15.38 94 GLY B O 1
ATOM 3355 N N . THR B 1 96 ? 279.861 91.761 11.483 1.00 13.12 95 THR B N 1
ATOM 3356 C CA . THR B 1 96 ? 279.030 91.299 10.368 1.00 14.66 95 THR B CA 1
ATOM 3357 C C . THR B 1 96 ? 278.934 89.786 10.455 1.00 15.62 95 THR B C 1
ATOM 3358 O O . THR B 1 96 ? 279.588 89.107 11.170 1.00 14.86 95 THR B O 1
ATOM 3362 N N . GLY B 1 97 ? 278.056 89.202 9.668 1.00 15.71 96 GLY B N 1
ATOM 3363 C CA . GLY B 1 97 ? 277.819 87.783 9.559 1.00 14.66 96 GLY B CA 1
ATOM 3364 C C . GLY B 1 97 ? 276.352 87.556 9.312 1.00 14.68 96 GLY B C 1
ATOM 3365 O O . GLY B 1 97 ? 275.609 88.495 9.151 1.00 14.74 96 GLY B O 1
ATOM 3366 N N . PHE B 1 98 ? 275.928 86.314 9.335 1.00 14.30 97 PHE B N 1
ATOM 3367 C CA . PHE B 1 98 ? 274.499 85.988 9.207 1.00 14.93 97 PHE B CA 1
ATOM 3368 C C . PHE B 1 98 ? 274.137 84.975 10.292 1.00 13.25 97 PHE B C 1
ATOM 3369 O O . PHE B 1 98 ? 274.593 83.808 10.282 1.00 17.03 97 PHE B O 1
ATOM 3377 N N . TYR B 1 99 ? 273.224 85.360 11.173 1.00 13.56 98 TYR B N 1
ATOM 3378 C CA . TYR B 1 99 ? 272.875 84.541 12.291 1.00 12.62 98 TYR B CA 1
ATOM 3379 C C . TYR B 1 99 ? 271.676 83.650 11.875 1.00 12.92 98 TYR B C 1
ATOM 3380 O O . TYR B 1 99 ? 270.609 84.159 11.580 1.00 14.19 98 TYR B O 1
ATOM 3389 N N . THR B 1 100 ? 271.916 82.354 11.828 1.00 13.11 99 THR B N 1
ATOM 3390 C CA . THR B 1 100 ? 270.880 81.376 11.558 1.00 14.69 99 THR B CA 1
ATOM 3391 C C . THR B 1 100 ? 271.255 80.036 12.117 1.00 16.97 99 THR B C 1
ATOM 3392 O O . THR B 1 100 ? 272.465 79.718 12.200 1.00 15.90 99 THR B O 1
ATOM 3396 N N . TYR B 1 101 ? 270.266 79.256 12.501 1.00 14.04 100 TYR B N 1
ATOM 3397 C CA . TYR B 1 101 ? 270.534 77.884 12.904 1.00 14.88 100 TYR B CA 1
ATOM 3398 C C . TYR B 1 101 ? 270.160 76.860 11.854 1.00 16.26 100 TYR B C 1
ATOM 3399 O O . TYR B 1 101 ? 270.422 75.682 12.048 1.00 16.98 100 TYR B O 1
ATOM 3408 N N . THR B 1 102 ? 269.450 77.298 10.795 1.00 16.24 101 THR B N 1
ATOM 3409 C CA . THR B 1 102 ? 268.979 76.334 9.794 1.00 16.71 101 THR B CA 1
ATOM 3410 C C . THR B 1 102 ? 269.123 76.834 8.367 1.00 16.92 101 THR B C 1
ATOM 3411 O O . THR B 1 102 ? 269.824 76.239 7.620 1.00 17.67 101 THR B O 1
ATOM 3415 N N . GLU B 1 103 ? 268.479 77.940 8.034 1.00 15.84 102 GLU B N 1
ATOM 3416 C CA . GLU B 1 103 ? 268.411 78.431 6.643 1.00 15.46 102 GLU B CA 1
ATOM 3417 C C . GLU B 1 103 ? 269.000 79.777 6.422 1.00 15.55 102 GLU B C 1
ATOM 3418 O O . GLU B 1 103 ? 268.992 80.618 7.325 1.00 18.03 102 GLU B O 1
ATOM 3424 N N . ILE B 1 104 ? 269.467 79.999 5.178 1.00 16.80 103 ILE B N 1
ATOM 3425 C CA . ILE B 1 104 ? 269.825 81.335 4.773 1.00 17.16 103 ILE B CA 1
ATOM 3426 C C . ILE B 1 104 ? 268.848 81.860 3.646 1.00 16.22 103 ILE B C 1
ATOM 3427 O O . ILE B 1 104 ? 268.179 81.011 3.030 1.00 17.86 103 ILE B O 1
ATOM 3432 N N . PRO B 1 105 ? 268.808 83.151 3.464 1.00 16.94 104 PRO B N 1
ATOM 3433 C CA . PRO B 1 105 ? 267.857 83.696 2.478 1.00 16.82 104 PRO B CA 1
ATOM 3434 C C . PRO B 1 105 ? 268.085 83.164 1.072 1.00 16.69 104 PRO B C 1
ATOM 3435 O O . PRO B 1 105 ? 269.249 82.995 0.597 1.00 13.92 104 PRO B O 1
ATOM 3439 N N . PHE B 1 106 ? 266.961 83.003 0.332 1.00 16.51 105 PHE B N 1
ATOM 3440 C CA . PHE B 1 106 ? 267.064 82.736 -1.092 1.00 17.32 105 PHE B CA 1
ATOM 3441 C C . PHE B 1 106 ? 268.004 83.710 -1.838 1.00 14.46 105 PHE B C 1
ATOM 3442 O O . PHE B 1 106 ? 268.718 83.274 -2.749 1.00 16.65 105 PHE B O 1
ATOM 3450 N N . TYR B 1 107 ? 267.999 84.991 -1.506 1.00 14.35 106 TYR B N 1
ATOM 3451 C CA . TYR B 1 107 ? 268.830 86.019 -2.064 1.00 14.95 106 TYR B CA 1
ATOM 3452 C C . TYR B 1 107 ? 270.274 85.444 -2.270 1.00 16.81 106 TYR B C 1
ATOM 3453 O O . TYR B 1 107 ? 270.912 85.566 -3.309 1.00 15.38 106 TYR B O 1
ATOM 3462 N N . PHE B 1 108 ? 270.786 84.888 -1.190 1.00 17.58 107 PHE B N 1
ATOM 3463 C CA . PHE B 1 108 ? 272.141 84.377 -1.224 1.00 17.20 107 PHE B CA 1
ATOM 3464 C C . PHE B 1 108 ? 272.266 83.009 -1.778 1.00 17.74 107 PHE B C 1
ATOM 3465 O O . PHE B 1 108 ? 273.253 82.745 -2.506 1.00 19.97 107 PHE B O 1
ATOM 3473 N N . LYS B 1 109 ? 271.355 82.113 -1.479 1.00 16.11 108 LYS B N 1
ATOM 3474 C CA . LYS B 1 109 ? 271.435 80.767 -2.009 1.00 22.04 108 LYS B CA 1
ATOM 3475 C C . LYS B 1 109 ? 271.371 80.741 -3.521 1.00 22.49 108 LYS B C 1
ATOM 3476 O O . LYS B 1 109 ? 272.109 79.962 -4.166 1.00 23.39 108 LYS B O 1
ATOM 3482 N N . ASN B 1 110 ? 270.612 81.667 -4.102 1.00 18.98 109 ASN B N 1
ATOM 3483 C CA . ASN B 1 110 ? 270.432 81.693 -5.547 1.00 19.81 109 ASN B CA 1
ATOM 3484 C C . ASN B 1 110 ? 271.620 82.357 -6.239 1.00 22.84 109 ASN B C 1
ATOM 3485 O O . ASN B 1 110 ? 271.784 82.258 -7.453 1.00 25.34 109 ASN B O 1
ATOM 3490 N N . ARG B 1 111 ? 272.438 83.097 -5.485 1.00 19.15 110 ARG B N 1
ATOM 3491 C CA . ARG B 1 111 ? 273.602 83.765 -6.043 1.00 19.03 110 ARG B CA 1
ATOM 3492 C C . ARG B 1 111 ? 274.908 83.004 -5.765 1.00 22.44 110 ARG B C 1
ATOM 3493 O O . ARG B 1 111 ? 275.845 83.176 -6.514 1.00 26.04 110 ARG B O 1
ATOM 3501 N N . GLY B 1 112 ? 274.966 82.245 -4.697 1.00 19.62 111 GLY B N 1
ATOM 3502 C CA . GLY B 1 112 ? 276.160 81.446 -4.373 1.00 22.22 111 GLY B CA 1
ATOM 3503 C C . GLY B 1 112 ? 276.952 82.145 -3.229 1.00 17.82 111 GLY B C 1
ATOM 3504 O O . GLY B 1 112 ? 276.749 83.305 -2.875 1.00 19.06 111 GLY B O 1
ATOM 3505 N N . ILE B 1 113 ? 277.851 81.362 -2.667 1.00 19.90 112 ILE B N 1
ATOM 3506 C CA . ILE B 1 113 ? 278.648 81.800 -1.488 1.00 18.57 112 ILE B CA 1
ATOM 3507 C C . ILE B 1 113 ? 279.305 83.104 -1.636 1.00 17.77 112 ILE B C 1
ATOM 3508 O O . ILE B 1 113 ? 279.347 83.895 -0.705 1.00 16.72 112 ILE B O 1
ATOM 3513 N N . ASP B 1 114 ? 279.842 83.413 -2.809 1.00 18.08 113 ASP B N 1
ATOM 3514 C CA . ASP B 1 114 ? 280.506 84.681 -2.979 1.00 19.32 113 ASP B CA 1
ATOM 3515 C C . ASP B 1 114 ? 279.672 85.872 -2.765 1.00 19.33 113 ASP B C 1
ATOM 3516 O O . ASP B 1 114 ? 280.200 86.913 -2.374 1.00 18.14 113 ASP B O 1
ATOM 3521 N N . SER B 1 115 ? 278.348 85.772 -3.006 1.00 16.72 114 SER B N 1
ATOM 3522 C CA . SER B 1 115 ? 277.521 86.919 -2.741 1.00 17.76 114 SER B CA 1
ATOM 3523 C C . SER B 1 115 ? 277.459 87.247 -1.244 1.00 16.16 114 SER B C 1
ATOM 3524 O O . SER B 1 115 ? 277.323 88.442 -0.854 1.00 16.31 114 SER B O 1
ATOM 3527 N N . LEU B 1 116 ? 277.551 86.209 -0.411 1.00 16.00 115 LEU B N 1
ATOM 3528 C CA . LEU B 1 116 ? 277.453 86.398 1.051 1.00 14.91 115 LEU B CA 1
ATOM 3529 C C . LEU B 1 116 ? 278.823 86.919 1.566 1.00 16.12 115 LEU B C 1
ATOM 3530 O O . LEU B 1 116 ? 278.872 87.889 2.300 1.00 15.27 115 LEU B O 1
ATOM 3535 N N . VAL B 1 117 ? 279.905 86.287 1.065 1.00 15.32 116 VAL B N 1
ATOM 3536 C CA . VAL B 1 117 ? 281.304 86.806 1.357 1.00 15.95 116 VAL B CA 1
ATOM 3537 C C . VAL B 1 117 ? 281.389 88.266 1.045 1.00 14.63 116 VAL B C 1
ATOM 3538 O O . VAL B 1 117 ? 281.823 89.125 1.812 1.00 14.97 116 VAL B O 1
ATOM 3542 N N . ASP B 1 118 ? 280.925 88.627 -0.165 1.00 15.65 117 ASP B N 1
ATOM 3543 C CA . ASP B 1 118 ? 281.013 89.995 -0.578 1.00 16.41 117 ASP B CA 1
ATOM 3544 C C . ASP B 1 118 ? 280.259 90.986 0.280 1.00 16.91 117 ASP B C 1
ATOM 3545 O O . ASP B 1 118 ? 280.707 92.156 0.459 1.00 15.67 117 ASP B O 1
ATOM 3550 N N . ALA B 1 119 ? 279.084 90.589 0.789 1.00 15.07 118 ALA B N 1
ATOM 3551 C CA . ALA B 1 119 ? 278.346 91.453 1.660 1.00 13.94 118 ALA B CA 1
ATOM 3552 C C . ALA B 1 119 ? 279.083 91.648 2.997 1.00 12.89 118 ALA B C 1
ATOM 3553 O O . ALA B 1 119 ? 279.182 92.776 3.493 1.00 13.60 118 ALA B O 1
ATOM 3555 N N . PHE B 1 120 ? 279.676 90.564 3.461 1.00 14.54 119 PHE B N 1
ATOM 3556 C CA . PHE B 1 120 ? 280.441 90.715 4.736 1.00 14.09 119 PHE B CA 1
ATOM 3557 C C . PHE B 1 120 ? 281.639 91.660 4.486 1.00 14.87 119 PHE B C 1
ATOM 3558 O O . PHE B 1 120 ? 281.977 92.525 5.324 1.00 14.37 119 PHE B O 1
ATOM 3566 N N . VAL B 1 121 ? 282.315 91.384 3.383 1.00 17.11 120 VAL B N 1
ATOM 3567 C CA . VAL B 1 121 ? 283.496 92.180 3.017 1.00 17.29 120 VAL B CA 1
ATOM 3568 C C . VAL B 1 121 ? 283.171 93.655 2.845 1.00 17.17 120 VAL B C 1
ATOM 3569 O O . VAL B 1 121 ? 283.929 94.582 3.263 1.00 16.19 120 VAL B O 1
ATOM 3573 N N . HIS B 1 122 ? 281.990 93.962 2.280 1.00 16.26 121 HIS B N 1
ATOM 3574 C CA . HIS B 1 122 ? 281.476 95.312 2.241 1.00 16.64 121 HIS B CA 1
ATOM 3575 C C . HIS B 1 122 ? 281.368 95.969 3.605 1.00 16.69 121 HIS B C 1
ATOM 3576 O O . HIS B 1 122 ? 281.777 97.123 3.789 1.00 16.48 121 HIS B O 1
ATOM 3583 N N . ASP B 1 123 ? 280.835 95.260 4.603 1.00 14.87 122 ASP B N 1
ATOM 3584 C CA . ASP B 1 123 ? 280.674 95.791 5.884 1.00 13.89 122 ASP B CA 1
ATOM 3585 C C . ASP B 1 123 ? 282.026 96.060 6.581 1.00 14.68 122 ASP B C 1
ATOM 3586 O O . ASP B 1 123 ? 282.132 97.025 7.351 1.00 15.65 122 ASP B O 1
ATOM 3591 N N . ILE B 1 124 ? 282.932 95.149 6.345 1.00 14.06 123 ILE B N 1
ATOM 3592 C CA . ILE B 1 124 ? 284.281 95.204 6.961 1.00 15.16 123 ILE B CA 1
ATOM 3593 C C . ILE B 1 124 ? 285.113 96.324 6.343 1.00 18.85 123 ILE B C 1
ATOM 3594 O O . ILE B 1 124 ? 285.881 97.010 7.040 1.00 18.17 123 ILE B O 1
ATOM 3599 N N . THR B 1 125 ? 284.984 96.511 5.039 1.00 18.93 124 THR B N 1
ATOM 3600 C CA . THR B 1 125 ? 285.914 97.432 4.349 1.00 20.18 124 THR B CA 1
ATOM 3601 C C . THR B 1 125 ? 285.342 98.812 4.032 1.00 24.23 124 THR B C 1
ATOM 3602 O O . THR B 1 125 ? 286.103 99.785 3.814 1.00 21.35 124 THR B O 1
ATOM 3606 N N . ILE B 1 126 ? 284.044 98.924 3.943 1.00 19.88 125 ILE B N 1
ATOM 3607 C CA . ILE B 1 126 ? 283.366 100.154 3.666 1.00 20.36 125 ILE B CA 1
ATOM 3608 C C . ILE B 1 126 ? 282.599 100.655 4.801 1.00 20.10 125 ILE B C 1
ATOM 3609 O O . ILE B 1 126 ? 282.792 101.799 5.265 1.00 20.52 125 ILE B O 1
ATOM 3614 N N . GLY B 1 127 ? 281.615 99.873 5.287 1.00 18.10 126 GLY B N 1
ATOM 3615 C CA . GLY B 1 127 ? 280.908 100.239 6.404 1.00 15.51 126 GLY B CA 1
ATOM 3616 C C . GLY B 1 127 ? 2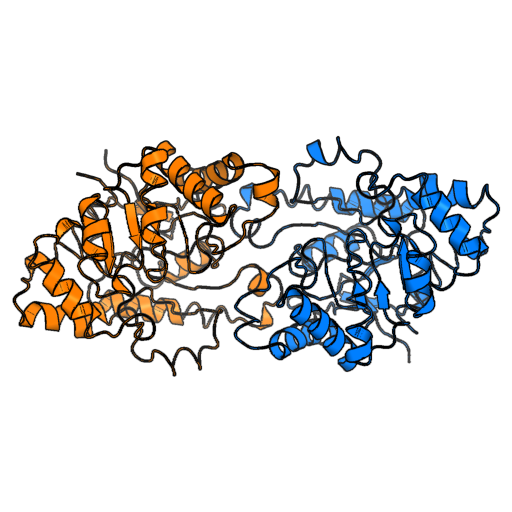79.534 99.593 6.467 1.00 18.83 126 GLY B C 1
ATOM 3617 O O . GLY B 1 127 ? 279.056 99.113 5.473 1.00 19.03 126 GLY B O 1
ATOM 3618 N N . ILE B 1 128 ? 279.023 99.476 7.642 1.00 17.31 127 ILE B N 1
ATOM 3619 C CA . ILE B 1 128 ? 277.707 98.843 7.950 1.00 17.27 127 ILE B CA 1
ATOM 3620 C C . ILE B 1 128 ? 276.539 99.824 7.713 1.00 17.01 127 ILE B C 1
ATOM 3621 O O . ILE B 1 128 ? 276.501 100.919 8.226 1.00 19.00 127 ILE B O 1
ATOM 3626 N N . GLN B 1 129 ? 275.523 99.341 6.961 1.00 16.76 128 GLN B N 1
ATOM 3627 C CA . GLN B 1 129 ? 274.248 100.018 6.852 1.00 15.92 128 GLN B CA 1
ATOM 3628 C C . GLN B 1 129 ? 274.329 101.473 6.354 1.00 18.55 128 GLN B C 1
ATOM 3629 O O . GLN B 1 129 ? 273.669 102.351 6.861 1.00 19.46 128 GLN B O 1
ATOM 3635 N N . GLY B 1 130 ? 275.219 101.698 5.399 1.00 20.62 129 GLY B N 1
ATOM 3636 C CA . GLY B 1 130 ? 275.345 103.060 4.817 1.00 22.75 129 GLY B CA 1
ATOM 3637 C C . GLY B 1 130 ? 276.153 104.041 5.689 1.00 26.07 129 GLY B C 1
ATOM 3638 O O . GLY B 1 130 ? 276.260 105.255 5.394 1.00 26.30 129 GLY B O 1
ATOM 3639 N N . THR B 1 131 ? 276.755 103.538 6.756 1.00 20.18 130 THR B N 1
ATOM 3640 C CA . THR B 1 131 ? 277.546 104.366 7.686 1.00 21.98 130 THR B CA 1
ATOM 3641 C C . THR B 1 131 ? 279.015 104.145 7.458 1.00 20.94 130 THR B C 1
ATOM 3642 O O . THR B 1 131 ? 279.468 103.296 6.635 1.00 22.31 130 THR B O 1
ATOM 3646 N N . ASN B 1 132 ? 279.826 104.957 8.171 1.00 22.84 131 ASN B N 1
ATOM 3647 C CA A ASN B 1 132 ? 281.257 104.825 8.130 0.50 25.43 131 ASN B CA 1
ATOM 3648 C CA B ASN B 1 132 ? 281.274 104.807 8.102 0.50 25.17 131 ASN B CA 1
ATOM 3649 C C . ASN B 1 132 ? 281.786 103.892 9.251 1.00 25.26 131 ASN B C 1
ATOM 3650 O O . ASN B 1 132 ? 282.966 103.846 9.510 1.00 26.19 131 ASN B O 1
ATOM 3659 N N . THR B 1 133 ? 280.891 103.174 9.911 1.00 23.60 132 THR B N 1
ATOM 3660 C CA . THR B 1 133 ? 281.291 102.255 10.987 1.00 20.45 132 THR B CA 1
ATOM 3661 C C . THR B 1 133 ? 281.492 100.913 10.411 1.00 20.72 132 THR B C 1
ATOM 3662 O O . THR B 1 133 ? 280.510 100.254 10.000 1.00 20.35 132 THR B O 1
ATOM 3666 N N . ARG B 1 134 ? 282.703 100.459 10.338 1.00 16.73 133 ARG B N 1
ATOM 3667 C CA . ARG B 1 134 ? 283.009 99.208 9.723 1.00 18.30 133 ARG B CA 1
ATOM 3668 C C . ARG B 1 134 ? 282.915 98.018 10.712 1.00 18.50 133 ARG B C 1
ATOM 3669 O O . ARG B 1 134 ? 283.291 98.141 11.900 1.00 18.17 133 ARG B O 1
ATOM 3677 N N . ALA B 1 135 ? 282.552 96.846 10.189 1.00 16.04 134 ALA B N 1
ATOM 3678 C CA . ALA B 1 135 ? 282.583 95.636 11.001 1.00 14.63 134 ALA B CA 1
ATOM 3679 C C . ALA B 1 135 ? 284.048 95.304 11.321 1.00 14.58 134 ALA B C 1
ATOM 3680 O O . ALA B 1 135 ? 284.903 95.274 10.449 1.00 15.46 134 ALA B O 1
ATOM 3682 N N . ALA B 1 136 ? 284.305 95.003 12.610 1.00 15.02 135 ALA B N 1
ATOM 3683 C CA . ALA B 1 136 ? 285.648 94.709 13.106 1.00 15.36 135 ALA B CA 1
ATOM 3684 C C . ALA B 1 136 ? 285.852 93.225 13.390 1.00 16.17 135 ALA B C 1
ATOM 3685 O O . ALA B 1 136 ? 286.943 92.759 13.660 1.00 14.67 135 ALA B O 1
ATOM 3687 N N . PHE B 1 137 ? 284.782 92.420 13.155 1.00 13.68 136 PHE B N 1
ATOM 3688 C CA . PHE B 1 137 ? 284.844 90.968 13.262 1.00 13.47 136 PHE B CA 1
ATOM 3689 C C . PHE B 1 137 ? 283.757 90.384 12.362 1.00 15.12 136 PHE B C 1
ATOM 3690 O O . PHE B 1 137 ? 282.897 91.146 11.923 1.00 13.49 136 PHE B O 1
ATOM 3698 N N . VAL B 1 138 ? 283.852 89.103 12.123 1.00 12.56 137 VAL B N 1
ATOM 3699 C CA . VAL B 1 138 ? 282.769 88.366 11.411 1.00 12.55 137 VAL B CA 1
ATOM 3700 C C . VAL B 1 138 ? 282.306 87.250 12.323 1.00 15.63 137 VAL B C 1
ATOM 3701 O O . VAL B 1 138 ? 283.070 86.668 13.088 1.00 13.53 137 VAL B O 1
ATOM 3717 N N . ALA B 1 140 ? 280.099 83.540 12.841 1.00 13.17 139 ALA B N 1
ATOM 3718 C CA . ALA B 1 140 ? 279.607 82.286 12.253 1.00 14.51 139 ALA B CA 1
ATOM 3719 C C . ALA B 1 140 ? 278.823 81.582 13.358 1.00 15.30 139 ALA B C 1
ATOM 3720 O O . ALA B 1 140 ? 279.194 81.644 14.523 1.00 14.25 139 ALA B O 1
ATOM 3722 N N . VAL B 1 141 ? 277.720 80.911 12.972 1.00 13.01 140 VAL B N 1
ATOM 3723 C CA . VAL B 1 141 ? 276.741 80.388 13.878 1.00 12.12 140 VAL B CA 1
ATOM 3724 C C . VAL B 1 141 ? 276.375 78.956 13.537 1.00 12.96 140 VAL B C 1
ATOM 3725 O O . VAL B 1 141 ? 276.170 78.641 12.342 1.00 13.47 140 VAL B O 1
ATOM 3729 N N . ILE B 1 142 ? 276.283 78.146 14.544 1.00 14.50 141 ILE B N 1
ATOM 3730 C CA . ILE B 1 142 ? 275.768 76.772 14.452 1.00 13.07 141 ILE B CA 1
ATOM 3731 C C . ILE B 1 142 ? 275.045 76.456 15.761 1.00 14.11 141 ILE B C 1
ATOM 3732 O O . ILE B 1 142 ? 275.444 76.833 16.830 1.00 13.54 141 ILE B O 1
ATOM 3737 N N . ASP B 1 143 ? 273.918 75.707 15.688 1.00 12.84 142 ASP B N 1
ATOM 3738 C CA . ASP B 1 143 ? 273.179 75.391 16.870 1.00 13.26 142 ASP B CA 1
ATOM 3739 C C . ASP B 1 143 ? 272.647 73.926 16.876 1.00 13.28 142 ASP B C 1
ATOM 3740 O O . ASP B 1 143 ? 273.346 73.065 16.357 1.00 15.96 142 ASP B O 1
ATOM 3745 N N . SER B 1 144 ? 271.508 73.687 17.496 1.00 17.86 143 SER B N 1
ATOM 3746 C CA . SER B 1 144 ? 271.078 72.289 17.762 1.00 17.59 143 SER B CA 1
ATOM 3747 C C . SER B 1 144 ? 270.596 71.574 16.529 1.00 21.90 143 SER B C 1
ATOM 3748 O O . SER B 1 144 ? 270.522 70.326 16.585 1.00 20.36 143 SER B O 1
ATOM 3751 N N . SER B 1 145 ? 270.362 72.272 15.418 1.00 20.23 144 SER B N 1
ATOM 3752 C CA . SER B 1 145 ? 270.121 71.629 14.115 1.00 21.85 144 SER B CA 1
ATOM 3753 C C . SER B 1 145 ? 271.350 71.102 13.456 1.00 21.19 144 SER B C 1
ATOM 3754 O O . SER B 1 145 ? 271.264 70.427 12.456 1.00 20.13 144 SER B O 1
ATOM 3757 N N . GLY B 1 146 ? 272.558 71.442 13.967 1.00 16.72 145 GLY B N 1
ATOM 3758 C CA . GLY B 1 146 ? 273.781 70.970 13.389 1.00 16.71 145 GLY B CA 1
ATOM 3759 C C . GLY B 1 146 ? 274.169 71.623 12.099 1.00 16.95 145 GLY B C 1
ATOM 3760 O O . GLY B 1 146 ? 273.736 72.734 11.808 1.00 16.41 145 GLY B O 1
ATOM 3761 N N . LEU B 1 147 ? 274.926 70.918 11.297 1.00 16.58 146 LEU B N 1
ATOM 3762 C CA . LEU B 1 147 ? 275.521 71.490 10.113 1.00 15.77 146 LEU B CA 1
ATOM 3763 C C . LEU B 1 147 ? 274.631 71.309 8.918 1.00 20.68 146 LEU B C 1
ATOM 3764 O O . LEU B 1 147 ? 274.863 70.409 8.076 1.00 20.15 146 LEU B O 1
ATOM 3769 N N . THR B 1 148 ? 273.575 72.112 8.837 1.00 16.98 147 THR B N 1
ATOM 3770 C CA . THR B 1 148 ? 272.724 72.077 7.663 1.00 18.55 147 THR B CA 1
ATOM 3771 C C . THR B 1 148 ? 273.517 72.608 6.494 1.00 19.32 147 THR B C 1
ATOM 3772 O O . THR B 1 148 ? 274.555 73.292 6.633 1.00 17.00 147 THR B O 1
ATOM 3776 N N . LYS B 1 149 ? 273.026 72.407 5.266 1.00 18.42 148 LYS B N 1
ATOM 3777 C CA A LYS B 1 149 ? 273.697 72.936 4.077 0.50 19.84 148 LYS B CA 1
ATOM 3778 C CA B LYS B 1 149 ? 273.767 72.922 4.111 0.50 19.31 148 LYS B CA 1
ATOM 3779 C C . LYS B 1 149 ? 273.894 74.462 4.135 1.00 18.48 148 LYS B C 1
ATOM 3780 O O . LYS B 1 149 ? 274.983 75.004 3.794 1.00 18.26 148 LYS B O 1
ATOM 3791 N N . ASP B 1 150 ? 272.843 75.182 4.561 1.00 16.03 149 ASP B N 1
ATOM 3792 C CA . ASP B 1 150 ? 272.890 76.613 4.536 1.00 16.25 149 ASP B CA 1
ATOM 3793 C C . ASP B 1 150 ? 273.819 77.127 5.717 1.00 14.94 149 ASP B C 1
ATOM 3794 O O . ASP B 1 150 ? 274.560 78.110 5.554 1.00 14.24 149 ASP B O 1
ATOM 3799 N N . VAL B 1 151 ? 273.744 76.451 6.853 1.00 14.72 150 VAL B N 1
ATOM 3800 C CA . VAL B 1 151 ? 274.590 76.794 7.986 1.00 15.87 150 VAL B CA 1
ATOM 3801 C C . VAL B 1 151 ? 276.054 76.598 7.557 1.00 15.97 150 VAL B C 1
ATOM 3802 O O . VAL B 1 151 ? 276.886 77.486 7.823 1.00 15.37 150 VAL B O 1
ATOM 3806 N N . GLU B 1 152 ? 276.379 75.491 6.903 1.00 14.76 151 GLU B N 1
ATOM 3807 C CA . GLU B 1 152 ? 277.735 75.288 6.399 1.00 15.83 151 GLU B CA 1
ATOM 3808 C C . GLU B 1 152 ? 278.159 76.389 5.450 1.00 16.05 151 GLU B C 1
ATOM 3809 O O . GLU B 1 152 ? 279.254 76.893 5.550 1.00 15.62 151 GLU B O 1
ATOM 3815 N N . MET B 1 153 ? 277.315 76.816 4.507 1.00 14.76 152 MET B N 1
ATOM 3816 C CA . MET B 1 153 ? 277.639 77.874 3.614 1.00 16.35 152 MET B CA 1
ATOM 3817 C C . MET B 1 153 ? 277.959 79.207 4.333 1.00 14.63 152 MET B C 1
ATOM 3818 O O . MET B 1 153 ? 278.935 79.897 4.010 1.00 16.78 152 MET B O 1
ATOM 3823 N N . ALA B 1 154 ? 277.157 79.559 5.352 1.00 14.50 153 ALA B N 1
ATOM 3824 C CA . ALA B 1 154 ? 277.411 80.789 6.112 1.00 14.89 153 ALA B CA 1
ATOM 3825 C C . ALA B 1 154 ? 278.708 80.722 6.966 1.00 14.77 153 ALA B C 1
ATOM 3826 O O . ALA B 1 154 ? 279.422 81.714 7.043 1.00 14.82 153 ALA B O 1
ATOM 3828 N N . ILE B 1 155 ? 279.012 79.555 7.494 1.00 14.97 154 ILE B N 1
ATOM 3829 C CA . ILE B 1 155 ? 280.313 79.386 8.240 1.00 15.99 154 ILE B CA 1
ATOM 3830 C C . ILE B 1 155 ? 281.476 79.508 7.272 1.00 16.74 154 ILE B C 1
ATOM 3831 O O . ILE B 1 155 ? 282.439 80.299 7.555 1.00 14.35 154 ILE B O 1
ATOM 3836 N N . ARG B 1 156 ? 281.361 78.901 6.101 1.00 14.57 155 ARG B N 1
ATOM 3837 C CA . ARG B 1 156 ? 282.402 79.053 5.118 1.00 15.25 155 ARG B CA 1
ATOM 3838 C C . ARG B 1 156 ? 282.556 80.444 4.637 1.00 14.71 155 ARG B C 1
ATOM 3839 O O . ARG B 1 156 ? 283.683 80.932 4.345 1.00 14.88 155 ARG B O 1
ATOM 3847 N N . ALA B 1 157 ? 281.453 81.175 4.451 1.00 13.32 156 ALA B N 1
ATOM 3848 C CA . ALA B 1 157 ? 281.544 82.524 4.028 1.00 13.56 156 ALA B CA 1
ATOM 3849 C C . ALA B 1 157 ? 282.228 83.428 5.048 1.00 13.86 156 ALA B C 1
ATOM 3850 O O . ALA B 1 157 ? 282.997 84.363 4.710 1.00 13.37 156 ALA B O 1
ATOM 3852 N N . ALA B 1 158 ? 281.903 83.224 6.318 1.00 12.74 157 ALA B N 1
ATOM 3853 C CA . ALA B 1 158 ? 282.628 83.946 7.385 1.00 13.68 157 ALA B CA 1
ATOM 3854 C C . ALA B 1 158 ? 284.131 83.693 7.339 1.00 13.50 157 ALA B C 1
ATOM 3855 O O . ALA B 1 158 ? 284.927 84.664 7.366 1.00 15.46 157 ALA B O 1
ATOM 3857 N N . ALA B 1 159 ? 284.485 82.439 7.170 1.00 14.27 158 ALA B N 1
ATOM 3858 C CA . ALA B 1 159 ? 285.902 82.028 7.039 1.00 15.73 158 ALA B CA 1
ATOM 3859 C C . ALA B 1 159 ? 286.565 82.743 5.878 1.00 15.81 158 ALA B C 1
ATOM 3860 O O . ALA B 1 159 ? 287.644 83.312 5.980 1.00 15.90 158 ALA B O 1
ATOM 3862 N N . LYS B 1 160 ? 285.925 82.739 4.715 1.00 15.36 159 LYS B N 1
ATOM 3863 C CA . LYS B 1 160 ? 286.447 83.425 3.551 1.00 15.97 159 LYS B CA 1
ATOM 3864 C C . LYS B 1 160 ? 286.555 84.954 3.662 1.00 17.92 159 LYS B C 1
ATOM 3865 O O . LYS B 1 160 ? 287.523 85.549 3.200 1.00 17.64 159 LYS B O 1
ATOM 3871 N N . ALA B 1 161 ? 285.630 85.610 4.364 1.00 15.80 160 ALA B N 1
ATOM 3872 C CA . ALA B 1 161 ? 285.707 86.980 4.618 1.00 16.94 160 ALA B CA 1
ATOM 3873 C C . ALA B 1 161 ? 286.883 87.304 5.560 1.00 17.17 160 ALA B C 1
ATOM 3874 O O . ALA B 1 161 ? 287.532 88.363 5.394 1.00 17.81 160 ALA B O 1
ATOM 3876 N N . HIS B 1 162 ? 287.099 86.424 6.549 1.00 15.66 161 HIS B N 1
ATOM 3877 C CA . HIS B 1 162 ? 288.277 86.565 7.451 1.00 16.70 161 HIS B CA 1
ATOM 3878 C C . HIS B 1 162 ? 289.557 86.453 6.595 1.00 17.34 161 HIS B C 1
ATOM 3879 O O . HIS B 1 162 ? 290.520 87.218 6.821 1.00 17.68 161 HIS B O 1
ATOM 3886 N N . ILE B 1 163 ? 289.627 85.499 5.709 1.00 16.21 162 ILE B N 1
ATOM 3887 C CA . ILE B 1 163 ? 290.824 85.336 4.902 1.00 19.48 162 ILE B CA 1
ATOM 3888 C C . ILE B 1 163 ? 291.110 86.564 4.073 1.00 22.74 162 ILE B C 1
ATOM 3889 O O . ILE B 1 163 ? 292.266 87.080 3.958 1.00 21.17 162 ILE B O 1
ATOM 3894 N N . LYS B 1 164 ? 290.070 87.191 3.575 1.00 20.85 163 LYS B N 1
ATOM 3895 C CA . LYS B 1 164 ? 290.262 88.441 2.799 1.00 21.02 163 LYS B CA 1
ATOM 3896 C C . LYS B 1 164 ? 290.603 89.665 3.573 1.00 22.45 163 LYS B C 1
ATOM 3897 O O . LYS B 1 164 ? 291.289 90.542 3.043 1.00 21.87 163 LYS B O 1
ATOM 3903 N N . THR B 1 165 ? 290.182 89.768 4.837 1.00 18.27 164 THR B N 1
ATOM 3904 C CA . THR B 1 165 ? 290.238 91.019 5.611 1.00 17.19 164 THR B CA 1
ATOM 3905 C C . THR B 1 165 ? 291.056 90.962 6.877 1.00 18.21 164 THR B C 1
ATOM 3906 O O . THR B 1 165 ? 291.346 91.987 7.471 1.00 19.03 164 THR B O 1
ATOM 3910 N N . ASP B 1 166 ? 291.329 89.783 7.332 1.00 18.97 165 ASP B N 1
ATOM 3911 C CA . ASP B 1 166 ? 292.000 89.514 8.610 1.00 22.01 165 ASP B CA 1
ATOM 3912 C C . ASP B 1 166 ? 291.345 89.921 9.901 1.00 21.42 165 ASP B C 1
ATOM 3913 O O . ASP B 1 166 ? 291.978 89.905 10.932 1.00 22.11 165 ASP B O 1
ATOM 3918 N N . VAL B 1 167 ? 290.034 90.224 9.913 1.00 16.52 166 VAL B N 1
ATOM 3919 C CA . VAL B 1 167 ? 289.286 90.451 11.121 1.00 16.09 166 VAL B CA 1
ATOM 3920 C C . VAL B 1 167 ? 289.031 89.127 11.819 1.00 13.99 166 VAL B C 1
ATOM 3921 O O . VAL B 1 167 ? 288.961 88.054 11.186 1.00 15.79 166 VAL B O 1
ATOM 3925 N N . PRO B 1 168 ? 288.910 89.177 13.126 1.00 13.93 167 PRO B N 1
ATOM 3926 C CA . PRO B 1 168 ? 288.734 87.913 13.836 1.00 14.64 167 PRO B CA 1
ATOM 3927 C C . PRO B 1 168 ? 287.317 87.333 13.635 1.00 13.83 167 PRO B C 1
ATOM 3928 O O . PRO B 1 168 ? 286.447 88.085 13.159 1.00 14.16 167 PRO B O 1
ATOM 3932 N N . ILE B 1 169 ? 287.170 86.040 13.889 1.00 13.87 168 ILE B N 1
ATOM 3933 C CA . ILE B 1 169 ? 285.900 85.358 13.797 1.00 12.98 168 ILE B CA 1
ATOM 3934 C C . ILE B 1 169 ? 285.422 85.049 15.221 1.00 14.81 168 ILE B C 1
ATOM 3935 O O . ILE B 1 169 ? 286.100 84.349 15.999 1.00 14.11 168 ILE B O 1
ATOM 3940 N N . ILE B 1 170 ? 284.245 85.543 15.594 1.00 12.14 169 ILE B N 1
ATOM 3941 C CA . ILE B 1 170 ? 283.620 85.252 16.858 1.00 12.08 169 ILE B CA 1
ATOM 3942 C C . ILE B 1 170 ? 282.392 84.399 16.586 1.00 14.38 169 ILE B C 1
ATOM 3943 O O . ILE B 1 170 ? 281.591 84.791 15.748 1.00 15.34 169 ILE B O 1
ATOM 3948 N N . THR B 1 171 ? 282.268 83.270 17.245 1.00 12.94 170 THR B N 1
ATOM 3949 C CA . THR B 1 171 ? 281.218 82.327 16.866 1.00 13.14 170 THR B CA 1
ATOM 3950 C C . THR B 1 171 ? 280.235 82.068 17.975 1.00 12.59 170 THR B C 1
ATOM 3951 O O . THR B 1 171 ? 280.375 82.429 19.152 1.00 11.61 170 THR B O 1
ATOM 3955 N N . HIS B 1 172 ? 279.111 81.484 17.544 1.00 11.93 171 HIS B N 1
ATOM 3956 C CA . HIS B 1 172 ? 278.067 80.914 18.371 1.00 12.80 171 HIS B CA 1
ATOM 3957 C C . HIS B 1 172 ? 277.995 79.415 18.047 1.00 12.98 171 HIS B C 1
ATOM 3958 O O . HIS B 1 172 ? 278.010 79.043 16.874 1.00 13.12 171 HIS B O 1
ATOM 3965 N N . SER B 1 173 ? 278.136 78.561 19.074 1.00 12.71 172 SER B N 1
ATOM 3966 C CA . SER B 1 173 ? 277.895 77.115 18.915 1.00 13.93 172 SER B CA 1
ATOM 3967 C C . SER B 1 173 ? 276.971 76.581 20.027 1.00 14.58 172 SER B C 1
ATOM 3968 O O . SER B 1 173 ? 276.450 77.341 20.873 1.00 14.93 172 SER B O 1
ATOM 3971 N N . PHE B 1 174 ? 276.650 75.283 19.907 1.00 16.31 173 PHE B N 1
ATOM 3972 C CA . PHE B 1 174 ? 275.744 74.585 20.810 1.00 15.47 173 PHE B CA 1
ATOM 3973 C C . PHE B 1 174 ? 276.449 73.361 21.327 1.00 17.47 173 PHE B C 1
ATOM 3974 O O . PHE B 1 174 ? 276.883 72.503 20.574 1.00 16.51 173 PHE B O 1
ATOM 3982 N N . VAL B 1 175 ? 276.644 73.274 22.640 1.00 20.28 174 VAL B N 1
ATOM 3983 C CA . VAL B 1 175 ? 277.615 72.208 23.101 1.00 24.42 174 VAL B CA 1
ATOM 3984 C C . VAL B 1 175 ? 277.061 70.738 23.056 1.00 25.27 174 VAL B C 1
ATOM 3985 O O . VAL B 1 175 ? 277.918 69.733 22.847 1.00 24.86 174 VAL B O 1
ATOM 3989 N N . GLY B 1 176 ? 275.717 70.646 23.173 1.00 25.87 175 GLY B N 1
ATOM 3990 C CA . GLY B 1 176 ? 275.000 69.344 23.174 1.00 26.43 175 GLY B CA 1
ATOM 3991 C C . GLY B 1 176 ? 275.222 68.384 21.995 1.00 28.11 175 GLY B C 1
ATOM 3992 O O . GLY B 1 176 ? 275.078 67.190 22.159 1.00 28.95 175 GLY B O 1
ATOM 3993 N N . ASN B 1 177 ? 275.542 68.859 20.793 1.00 20.39 176 ASN B N 1
ATOM 3994 C CA . ASN B 1 177 ? 275.793 68.050 19.631 1.00 20.10 176 ASN B CA 1
ATOM 3995 C C . ASN B 1 177 ? 277.168 68.157 19.087 1.00 20.38 176 ASN B C 1
ATOM 3996 O O . ASN B 1 177 ? 277.465 67.772 17.949 1.00 19.40 176 ASN B O 1
ATOM 4001 N N . LYS B 1 178 ? 278.065 68.722 19.892 1.00 21.20 177 LYS B N 1
ATOM 4002 C CA . LYS B 1 178 ? 279.424 68.866 19.463 1.00 22.08 177 LYS B CA 1
ATOM 4003 C C . LYS B 1 178 ? 279.617 69.717 18.211 1.00 19.97 177 LYS B C 1
ATOM 4004 O O . LYS B 1 178 ? 280.601 69.602 17.491 1.00 19.61 177 LYS B O 1
ATOM 4010 N N . SER B 1 179 ? 278.663 70.664 17.995 1.00 17.67 178 SER B N 1
ATOM 4011 C CA . SER B 1 179 ? 278.694 71.496 16.814 1.00 16.08 178 SER B CA 1
ATOM 4012 C C . SER B 1 179 ? 279.910 72.429 16.855 1.00 16.09 178 SER B C 1
ATOM 4013 O O . SER B 1 179 ? 280.441 72.820 15.837 1.00 16.81 178 SER B O 1
ATOM 4016 N N . SER B 1 180 ? 280.435 72.654 18.050 1.00 15.14 179 SER B N 1
ATOM 4017 C CA . SER B 1 180 ? 281.686 73.432 18.162 1.00 16.65 179 SER B CA 1
ATOM 4018 C C . SER B 1 180 ? 282.787 72.842 17.331 1.00 17.46 179 SER B C 1
ATOM 4019 O O . SER B 1 180 ? 283.621 73.573 16.733 1.00 16.21 179 SER B O 1
ATOM 4022 N N . LEU B 1 181 ? 282.858 71.503 17.275 1.00 17.64 180 LEU B N 1
ATOM 4023 C CA . LEU B 1 181 ? 283.895 70.852 16.504 1.00 19.73 180 LEU B CA 1
ATOM 4024 C C . LEU B 1 181 ? 283.762 70.989 14.993 1.00 20.86 180 LEU B C 1
ATOM 4025 O O . LEU B 1 181 ? 284.746 70.989 14.261 1.00 20.24 180 LEU B O 1
ATOM 4030 N N . ASP B 1 182 ? 282.525 71.159 14.494 1.00 20.21 181 ASP B N 1
ATOM 4031 C CA . ASP B 1 182 ? 282.316 71.473 13.083 1.00 19.74 181 ASP B CA 1
ATOM 4032 C C . ASP B 1 182 ? 282.874 72.811 12.686 1.00 18.86 181 ASP B C 1
ATOM 4033 O O . ASP B 1 182 ? 283.451 72.968 11.602 1.00 17.42 181 ASP B O 1
ATOM 4038 N N . LEU B 1 183 ? 282.740 73.806 13.560 1.00 18.36 182 LEU B N 1
ATOM 4039 C CA . LEU B 1 183 ? 283.369 75.128 13.258 1.00 17.23 182 LEU B CA 1
ATOM 4040 C C . LEU B 1 183 ? 284.848 74.926 13.086 1.00 18.79 182 LEU B C 1
ATOM 4041 O O . LEU B 1 183 ? 285.430 75.450 12.141 1.00 18.17 182 LEU B O 1
ATOM 4046 N N . ILE B 1 184 ? 285.461 74.197 14.016 1.00 18.04 183 ILE B N 1
ATOM 4047 C CA A ILE B 1 184 ? 286.921 73.965 13.992 0.50 18.05 183 ILE B CA 1
ATOM 4048 C CA B ILE B 1 184 ? 286.924 74.037 13.939 0.50 17.40 183 ILE B CA 1
ATOM 4049 C C . ILE B 1 184 ? 287.319 73.319 12.668 1.00 18.46 183 ILE B C 1
ATOM 4050 O O . ILE B 1 184 ? 288.217 73.769 11.945 1.00 18.18 183 ILE B O 1
ATOM 4059 N N . ARG B 1 185 ? 286.620 72.261 12.314 1.00 18.76 184 ARG B N 1
ATOM 4060 C CA A ARG B 1 185 ? 286.955 71.506 11.096 0.50 20.39 184 ARG B CA 1
ATOM 4061 C CA B ARG B 1 185 ? 286.948 71.483 11.103 0.50 20.15 184 ARG B CA 1
ATOM 4062 C C . ARG B 1 185 ? 286.850 72.353 9.833 1.00 20.87 184 ARG B C 1
ATOM 4063 O O . ARG B 1 185 ? 287.747 72.368 8.991 1.00 19.83 184 ARG B O 1
ATOM 4078 N N . ILE B 1 186 ? 285.779 73.112 9.710 1.00 19.22 185 ILE B N 1
ATOM 4079 C CA . ILE B 1 186 ? 285.584 74.004 8.538 1.00 18.70 185 ILE B CA 1
ATOM 4080 C C . ILE B 1 186 ? 286.607 75.150 8.466 1.00 17.48 185 ILE B C 1
ATOM 4081 O O . ILE B 1 186 ? 287.194 75.470 7.398 1.00 18.67 185 ILE B O 1
ATOM 4086 N N . PHE B 1 187 ? 286.883 75.742 9.630 1.00 17.15 186 PHE B N 1
ATOM 4087 C CA . PHE B 1 187 ? 287.889 76.791 9.706 1.00 17.26 186 PHE B CA 1
ATOM 4088 C C . PHE B 1 187 ? 289.274 76.234 9.249 1.00 17.83 186 PHE B C 1
ATOM 4089 O O . PHE B 1 187 ? 289.940 76.876 8.443 1.00 18.94 186 PHE B O 1
ATOM 4097 N N . LYS B 1 188 ? 289.596 75.022 9.643 1.00 17.80 187 LYS B N 1
ATOM 4098 C CA . LYS B 1 188 ? 290.891 74.450 9.213 1.00 19.17 187 LYS B CA 1
ATOM 4099 C C . LYS B 1 188 ? 290.894 74.200 7.675 1.00 23.40 187 LYS B C 1
ATOM 4100 O O . LYS B 1 188 ? 291.894 74.511 7.009 1.00 22.41 187 LYS B O 1
ATOM 4106 N N . GLU B 1 189 ? 289.818 73.671 7.127 1.00 20.44 188 GLU B N 1
ATOM 4107 C CA . GLU B 1 189 ? 289.678 73.464 5.685 1.00 22.09 188 GLU B CA 1
ATOM 4108 C C . GLU B 1 189 ? 289.816 74.743 4.945 1.00 23.69 188 GLU B C 1
ATOM 4109 O O . GLU B 1 189 ? 290.385 74.753 3.853 1.00 22.50 188 GLU B O 1
ATOM 4115 N N . GLU B 1 190 ? 289.350 75.876 5.512 1.00 19.70 189 GLU B N 1
ATOM 4116 C CA . GLU B 1 190 ? 289.441 77.172 4.858 1.00 18.90 189 GLU B CA 1
ATOM 4117 C C . GLU B 1 190 ? 290.727 77.888 5.122 1.00 20.56 189 GLU B C 1
ATOM 4118 O O . GLU B 1 190 ? 290.903 79.053 4.694 1.00 21.02 189 GLU B O 1
ATOM 4124 N N . GLY B 1 191 ? 291.639 77.259 5.857 1.00 20.74 190 GLY B N 1
ATOM 4125 C CA . GLY B 1 191 ? 292.898 77.940 6.125 1.00 21.28 190 GLY B CA 1
ATOM 4126 C C . GLY B 1 191 ? 292.969 79.040 7.169 1.00 21.64 190 GLY B C 1
ATOM 4127 O O . GLY B 1 191 ? 293.856 79.829 7.143 1.00 21.93 190 GLY B O 1
ATOM 4128 N N . VAL B 1 192 ? 292.031 79.060 8.130 1.00 17.52 191 VAL B N 1
ATOM 4129 C CA . VA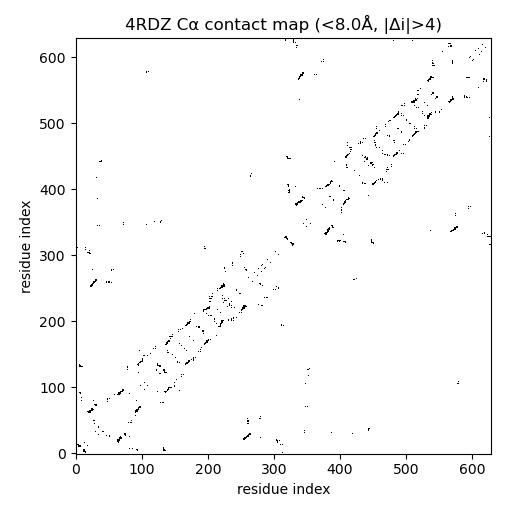L B 1 192 ? 291.938 80.089 9.129 1.00 17.79 191 VAL B CA 1
ATOM 4130 C C . VAL B 1 192 ? 292.925 79.770 10.229 1.00 18.98 191 VAL B C 1
ATOM 4131 O O . VAL B 1 192 ? 292.993 78.659 10.689 1.00 18.72 191 VAL B O 1
ATOM 4135 N N . ASP B 1 193 ? 293.651 80.761 10.681 1.00 21.31 192 ASP B N 1
ATOM 4136 C CA . ASP B 1 193 ? 294.484 80.601 11.896 1.00 20.20 192 ASP B CA 1
ATOM 4137 C C . ASP B 1 193 ? 293.517 80.633 13.099 1.00 16.98 192 ASP B C 1
ATOM 4138 O O . ASP B 1 193 ? 292.851 81.646 13.326 1.00 18.46 192 ASP B O 1
ATOM 4143 N N . LEU B 1 194 ? 293.440 79.546 13.832 1.00 19.10 193 LEU B N 1
ATOM 4144 C CA . LEU B 1 194 ? 292.430 79.431 14.888 1.00 18.20 193 LEU B CA 1
ATOM 4145 C C . LEU B 1 194 ? 292.664 80.342 16.024 1.00 17.66 193 LEU B C 1
ATOM 4146 O O . LEU B 1 194 ? 291.762 80.614 16.829 1.00 16.00 193 LEU B O 1
ATOM 4151 N N . ALA B 1 195 ? 293.885 80.891 16.143 1.00 16.90 194 ALA B N 1
ATOM 4152 C CA . ALA B 1 195 ? 294.126 81.906 17.163 1.00 17.90 194 ALA B CA 1
ATOM 4153 C C . ALA B 1 195 ? 293.449 83.202 16.959 1.00 18.07 194 ALA B C 1
ATOM 4154 O O . ALA B 1 195 ? 293.489 84.069 17.826 1.00 19.45 194 ALA B O 1
ATOM 4156 N N . ARG B 1 196 ? 292.849 83.380 15.767 1.00 15.73 195 ARG B N 1
ATOM 4157 C CA . ARG B 1 196 ? 292.097 84.577 15.442 1.00 16.50 195 ARG B CA 1
ATOM 4158 C C . ARG B 1 196 ? 290.573 84.263 15.518 1.00 15.52 195 ARG B C 1
ATOM 4159 O O . ARG B 1 196 ? 289.841 85.035 14.978 1.00 13.06 195 ARG B O 1
ATOM 4167 N N . THR B 1 197 ? 290.228 83.176 16.178 1.00 15.21 196 THR B N 1
ATOM 4168 C CA . THR B 1 197 ? 288.818 82.773 16.334 1.00 14.68 196 THR B CA 1
ATOM 4169 C C . THR B 1 197 ? 288.422 82.533 17.762 1.00 15.01 196 THR B C 1
ATOM 4170 O O . THR B 1 197 ? 289.246 82.166 18.601 1.00 13.40 196 THR B O 1
ATOM 4174 N N . VAL B 1 198 ? 287.154 82.709 18.036 1.00 11.61 197 VAL B N 1
ATOM 4175 C CA . VAL B 1 198 ? 286.579 82.341 19.300 1.00 12.25 197 VAL B CA 1
ATOM 4176 C C . VAL B 1 198 ? 285.498 81.306 19.017 1.00 13.32 197 VAL B C 1
ATOM 4177 O O . VAL B 1 198 ? 284.588 81.557 18.219 1.00 14.42 197 VAL B O 1
ATOM 4181 N N . ILE B 1 199 ? 285.596 80.184 19.726 1.00 12.81 198 ILE B N 1
ATOM 4182 C CA . ILE B 1 199 ? 284.568 79.116 19.739 1.00 12.98 198 ILE B CA 1
ATOM 4183 C C . ILE B 1 199 ? 283.585 79.451 20.839 1.00 12.43 198 ILE B C 1
ATOM 4184 O O . ILE B 1 199 ? 283.894 79.389 22.060 1.00 14.01 198 ILE B O 1
ATOM 4189 N N . GLY B 1 200 ? 282.413 79.936 20.424 1.00 13.25 199 GLY B N 1
ATOM 4190 C CA . GLY B 1 200 ? 281.445 80.460 21.335 1.00 12.70 199 GLY B CA 1
ATOM 4191 C C . GLY B 1 200 ? 280.596 79.462 22.129 1.00 14.52 199 GLY B C 1
ATOM 4192 O O . GLY B 1 200 ? 280.309 78.370 21.676 1.00 13.95 199 GLY B O 1
ATOM 4193 N N . HIS B 1 201 ? 280.155 79.891 23.319 1.00 13.53 200 HIS B N 1
ATOM 4194 C CA . HIS B 1 201 ? 279.194 79.162 24.156 1.00 13.20 200 HIS B CA 1
ATOM 4195 C C . HIS B 1 201 ? 279.728 77.871 24.713 1.00 14.04 200 HIS B C 1
ATOM 4196 O O . HIS B 1 201 ? 278.990 77.014 25.212 1.00 14.11 200 HIS B O 1
ATOM 4203 N N . VAL B 1 202 ? 281.048 77.796 24.794 1.00 13.83 201 VAL B N 1
ATOM 4204 C CA . VAL B 1 202 ? 281.720 76.644 25.418 1.00 14.49 201 VAL B CA 1
ATOM 4205 C C . VAL B 1 202 ? 281.470 76.641 26.918 1.00 13.46 201 VAL B C 1
ATOM 4206 O O . VAL B 1 202 ? 281.457 75.573 27.557 1.00 15.32 201 VAL B O 1
ATOM 4210 N N . GLY B 1 203 ? 281.247 77.793 27.512 1.00 13.81 202 GLY B N 1
ATOM 4211 C CA . GLY B 1 203 ? 280.886 77.838 28.926 1.00 14.57 202 GLY B CA 1
ATOM 4212 C C . GLY B 1 203 ? 279.571 77.189 29.292 1.00 14.75 202 GLY B C 1
ATOM 4213 O O . GLY B 1 203 ? 279.262 77.083 30.435 1.00 14.39 202 GLY B O 1
ATOM 4214 N N . ASP B 1 204 ? 278.779 76.822 28.277 1.00 14.21 203 ASP B N 1
ATOM 4215 C CA . ASP B 1 204 ? 277.526 76.123 28.541 1.00 15.29 203 ASP B CA 1
ATOM 4216 C C . ASP B 1 204 ? 277.773 74.665 28.920 1.00 16.69 203 ASP B C 1
ATOM 4217 O O . ASP B 1 204 ? 276.847 73.946 29.301 1.00 15.42 203 ASP B O 1
ATOM 4222 N N . THR B 1 205 ? 278.988 74.197 28.996 1.00 14.36 204 THR B N 1
ATOM 4223 C CA . THR B 1 205 ? 279.286 72.890 29.584 1.00 16.64 204 THR B CA 1
ATOM 4224 C C . THR B 1 205 ? 280.398 72.957 30.612 1.00 16.50 204 THR B C 1
ATOM 4225 O O . THR B 1 205 ? 281.216 73.895 30.556 1.00 15.06 204 THR B O 1
ATOM 4229 N N . ASP B 1 206 ? 280.423 71.974 31.539 1.00 15.87 205 ASP B N 1
ATOM 4230 C CA . ASP B 1 206 ? 281.500 71.797 32.448 1.00 17.63 205 ASP B CA 1
ATOM 4231 C C . ASP B 1 206 ? 282.300 70.521 32.197 1.00 17.36 205 ASP B C 1
ATOM 4232 O O . ASP B 1 206 ? 283.146 70.096 33.059 1.00 18.31 205 ASP B O 1
ATOM 4237 N N . ASP B 1 207 ? 282.179 69.993 30.997 1.00 17.59 206 ASP B N 1
ATOM 4238 C CA . ASP B 1 207 ? 282.837 68.738 30.567 1.00 17.32 206 ASP B CA 1
ATOM 4239 C C . ASP B 1 207 ? 284.273 69.154 30.141 1.00 17.41 206 ASP B C 1
ATOM 4240 O O . ASP B 1 207 ? 284.502 69.624 29.020 1.00 15.42 206 ASP B O 1
ATOM 4245 N N . ILE B 1 208 ? 285.222 68.965 31.056 1.00 14.68 207 ILE B N 1
ATOM 4246 C CA . ILE B 1 208 ? 286.618 69.390 30.804 1.00 14.61 207 ILE B CA 1
ATOM 4247 C C . ILE B 1 208 ? 287.255 68.711 29.609 1.00 15.11 207 ILE B C 1
ATOM 4248 O O . ILE B 1 208 ? 287.980 69.334 28.842 1.00 16.06 207 ILE B O 1
ATOM 4253 N N . SER B 1 209 ? 286.981 67.424 29.403 1.00 14.47 208 SER B N 1
ATOM 4254 C CA A SER B 1 209 ? 287.544 66.716 28.258 0.50 13.68 208 SER B CA 1
ATOM 4255 C CA B SER B 1 209 ? 287.553 66.707 28.293 0.50 15.72 208 SER B CA 1
ATOM 4256 C C . SER B 1 209 ? 287.110 67.346 26.944 1.00 15.14 208 SER B C 1
ATOM 4257 O O . SER B 1 209 ? 287.925 67.569 26.026 1.00 14.46 208 SER B O 1
ATOM 4262 N N . PHE B 1 210 ? 285.819 67.651 26.815 1.00 14.72 209 PHE B N 1
ATOM 4263 C CA . PHE B 1 210 ? 285.325 68.320 25.614 1.00 14.31 209 PHE B CA 1
ATOM 4264 C C . PHE B 1 210 ? 285.909 69.707 25.422 1.00 14.12 209 PHE B C 1
ATOM 4265 O O . PHE B 1 210 ? 286.360 70.080 24.320 1.00 15.37 209 PHE B O 1
ATOM 4273 N N . ILE B 1 211 ? 285.978 70.444 26.506 1.00 13.41 210 ILE B N 1
ATOM 4274 C CA . ILE B 1 211 ? 286.521 71.830 26.449 1.00 13.41 210 ILE B CA 1
ATOM 4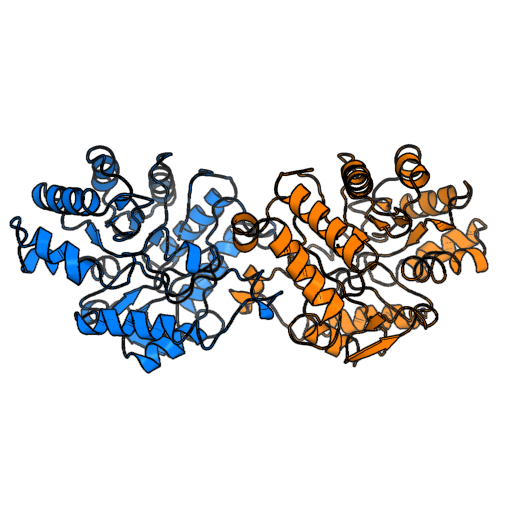275 C C . ILE B 1 211 ? 287.992 71.738 25.994 1.00 14.27 210 ILE B C 1
ATOM 4276 O O . ILE B 1 211 ? 288.441 72.539 25.128 1.00 13.84 210 ILE B O 1
ATOM 4281 N N . GLU B 1 212 ? 288.787 70.844 26.570 1.00 13.52 211 GLU B N 1
ATOM 4282 C CA . GLU B 1 212 ? 290.219 70.748 26.200 1.00 14.24 211 GLU B CA 1
ATOM 4283 C C . GLU B 1 212 ? 290.389 70.230 24.780 1.00 15.77 211 GLU B C 1
ATOM 4284 O O . GLU B 1 212 ? 291.403 70.576 24.151 1.00 15.85 211 GLU B O 1
ATOM 4290 N N . GLN B 1 213 ? 289.419 69.453 24.210 1.00 14.41 212 GLN B N 1
ATOM 4291 C CA . GLN B 1 213 ? 289.481 69.191 22.822 1.00 15.19 212 GLN B CA 1
ATOM 4292 C C . GLN B 1 213 ? 289.510 70.425 21.972 1.00 15.45 212 GLN B C 1
ATOM 4293 O O . GLN B 1 213 ? 290.231 70.425 20.971 1.00 16.27 212 GLN B O 1
ATOM 4299 N N . ILE B 1 214 ? 288.705 71.384 22.309 1.00 13.42 213 ILE B N 1
ATOM 4300 C CA . ILE B 1 214 ? 288.664 72.665 21.579 1.00 13.85 213 ILE B CA 1
ATOM 4301 C C . ILE B 1 214 ? 289.960 73.481 21.832 1.00 14.28 213 ILE B C 1
ATOM 4302 O O . ILE B 1 214 ? 290.597 74.006 20.930 1.00 14.54 213 ILE B O 1
ATOM 4307 N N . LEU B 1 215 ? 290.329 73.573 23.096 1.00 13.04 214 LEU B N 1
ATOM 4308 C CA . LEU B 1 215 ? 291.486 74.357 23.511 1.00 14.29 214 LEU B CA 1
ATOM 4309 C C . LEU B 1 215 ? 292.777 73.854 22.820 1.00 14.60 214 LEU B C 1
ATOM 4310 O O . LEU B 1 215 ? 293.656 74.655 22.480 1.00 14.83 214 LEU B O 1
ATOM 4315 N N . ARG B 1 216 ? 292.958 72.533 22.697 1.00 13.51 215 ARG B N 1
ATOM 4316 C CA . ARG B 1 216 ? 294.178 72.022 22.070 1.00 14.61 215 ARG B CA 1
ATOM 4317 C C . ARG B 1 216 ? 294.280 72.468 20.630 1.00 16.86 215 ARG B C 1
ATOM 4318 O O . ARG B 1 216 ? 295.382 72.435 20.059 1.00 16.37 215 ARG B O 1
ATOM 4326 N N . GLU B 1 217 ? 293.179 72.882 19.993 1.00 15.72 216 GLU B N 1
ATOM 4327 C CA . GLU B 1 217 ? 293.263 73.394 18.629 1.00 15.89 216 GLU B CA 1
ATOM 4328 C C . GLU B 1 217 ? 293.800 74.816 18.549 1.00 16.86 216 GLU B C 1
ATOM 4329 O O . GLU B 1 217 ? 294.142 75.287 17.455 1.00 18.49 216 GLU B O 1
ATOM 4335 N N . GLY B 1 218 ? 293.870 75.523 19.634 1.00 16.29 217 GLY B N 1
ATOM 4336 C CA . GLY B 1 218 ? 294.501 76.869 19.636 1.00 16.85 217 GLY B CA 1
ATOM 4337 C C . GLY B 1 218 ? 293.587 78.068 19.575 1.00 15.83 217 GLY B C 1
ATOM 4338 O O . GLY B 1 218 ? 294.028 79.200 19.630 1.00 16.38 217 GLY B O 1
ATOM 4339 N N . ALA B 1 219 ? 292.284 77.795 19.507 1.00 14.76 218 ALA B N 1
ATOM 4340 C CA . ALA B 1 219 ? 291.257 78.849 19.526 1.00 14.47 218 ALA B CA 1
ATOM 4341 C C . ALA B 1 219 ? 290.989 79.414 20.918 1.00 12.72 218 ALA B C 1
ATOM 4342 O O . ALA B 1 219 ? 291.239 78.768 21.930 1.00 14.00 218 ALA B O 1
ATOM 4344 N N . PHE B 1 220 ? 290.509 80.661 20.954 1.00 12.69 219 PHE B N 1
ATOM 4345 C CA . PHE B 1 220 ? 289.869 81.146 22.117 1.00 11.93 219 PHE B CA 1
ATOM 4346 C C . PHE B 1 220 ? 288.518 80.409 22.301 1.00 12.38 219 PHE B C 1
ATOM 4347 O O . PHE B 1 220 ? 287.914 79.943 21.299 1.00 12.57 219 PHE B O 1
ATOM 4355 N N . ILE B 1 221 ? 288.130 80.345 23.556 1.00 12.31 220 ILE B N 1
ATOM 4356 C CA . ILE B 1 221 ? 286.813 79.806 23.940 1.00 12.18 220 ILE B CA 1
ATOM 4357 C C . ILE B 1 221 ? 286.012 80.818 24.674 1.00 12.56 220 ILE B C 1
ATOM 4358 O O . ILE B 1 221 ? 286.524 81.621 25.502 1.00 13.73 220 ILE B O 1
ATOM 4363 N N . GLY B 1 222 ? 284.722 80.826 24.355 1.00 11.31 221 GLY B N 1
ATOM 4364 C CA . GLY B 1 222 ? 283.825 81.791 24.976 1.00 11.85 221 GLY B CA 1
ATOM 4365 C C . GLY B 1 222 ? 283.134 81.183 26.204 1.00 13.41 221 GLY B C 1
ATOM 4366 O O . GLY B 1 222 ? 282.181 80.337 26.087 1.00 14.62 221 GLY B O 1
ATOM 4367 N N . LEU B 1 223 ? 283.567 81.636 27.395 1.00 11.58 222 LEU B N 1
ATOM 4368 C CA . LEU B 1 223 ? 282.936 81.345 28.643 1.00 12.69 222 LEU B CA 1
ATOM 4369 C C . LEU B 1 223 ? 281.948 82.514 28.824 1.00 13.34 222 LEU B C 1
ATOM 4370 O O . LEU B 1 223 ? 282.170 83.500 29.559 1.00 13.00 222 LEU B O 1
ATOM 4375 N N . ASP B 1 224 ? 280.920 82.526 27.979 1.00 12.33 223 ASP B N 1
ATOM 4376 C CA . ASP B 1 224 ? 280.320 83.783 27.530 1.00 11.84 223 ASP B CA 1
ATOM 4377 C C . ASP B 1 224 ? 278.829 83.978 27.862 1.00 14.27 223 ASP B C 1
ATOM 4378 O O . ASP B 1 224 ? 278.257 84.935 27.376 1.00 13.60 223 ASP B O 1
ATOM 4383 N N . ARG B 1 225 ? 278.297 83.129 28.721 1.00 12.68 224 ARG B N 1
ATOM 4384 C CA . ARG B 1 225 ? 276.858 83.197 29.102 1.00 13.34 224 ARG B CA 1
ATOM 4385 C C . ARG B 1 225 ? 276.687 83.156 30.610 1.00 13.32 224 ARG B C 1
ATOM 4386 O O . ARG B 1 225 ? 275.735 82.605 31.143 1.00 13.73 224 ARG B O 1
ATOM 4394 N N . PHE B 1 226 ? 277.637 83.780 31.352 1.00 14.27 225 PHE B N 1
ATOM 4395 C CA . PHE B 1 226 ? 277.456 83.856 32.792 1.00 14.33 225 PHE B CA 1
ATOM 4396 C C . PHE B 1 226 ? 276.137 84.630 33.133 1.00 15.24 225 PHE B C 1
ATOM 4397 O O . PHE B 1 226 ? 275.849 85.712 32.595 1.00 17.89 225 PHE B O 1
ATOM 4405 N N . GLY B 1 227 ? 275.299 83.956 33.904 1.00 16.67 226 GLY B N 1
ATOM 4406 C CA . GLY B 1 227 ? 273.966 84.416 34.217 1.00 16.31 226 GLY B CA 1
ATOM 4407 C C . GLY B 1 227 ? 272.816 83.722 33.496 1.00 18.25 226 GLY B C 1
ATOM 4408 O O . GLY B 1 227 ? 271.656 83.909 33.862 1.00 19.67 226 GLY B O 1
ATOM 4409 N N . LEU B 1 228 ? 273.104 82.865 32.519 1.00 16.52 227 LEU B N 1
ATOM 4410 C CA . LEU B 1 228 ? 272.110 82.062 31.849 1.00 17.28 227 LEU B CA 1
ATOM 4411 C C . LEU B 1 228 ? 272.140 80.638 32.431 1.00 16.11 227 LEU B C 1
ATOM 4412 O O . LEU B 1 228 ? 272.712 79.729 31.870 1.00 16.98 227 LEU B O 1
ATOM 4417 N N . ASP B 1 229 ? 271.534 80.458 33.616 1.00 17.19 228 ASP B N 1
ATOM 4418 C CA . ASP B 1 229 ? 271.547 79.210 34.342 1.00 18.58 228 ASP B CA 1
ATOM 4419 C C . ASP B 1 229 ? 270.882 78.114 33.551 1.00 18.95 228 ASP B C 1
ATOM 4420 O O . ASP B 1 229 ? 271.258 76.931 33.661 1.00 21.50 228 ASP B O 1
ATOM 4425 N N . ILE B 1 230 ? 269.914 78.489 32.735 1.00 21.61 229 ILE B N 1
ATOM 4426 C CA A ILE B 1 230 ? 269.216 77.554 31.857 0.50 22.56 229 ILE B CA 1
ATOM 4427 C CA B ILE B 1 230 ? 269.217 77.560 31.853 0.50 21.59 229 ILE B CA 1
ATOM 4428 C C . ILE B 1 230 ? 270.144 76.786 30.913 1.00 24.33 229 ILE B C 1
ATOM 4429 O O . ILE B 1 230 ? 269.832 75.701 30.481 1.00 22.90 229 ILE B O 1
ATOM 4438 N N . TYR B 1 231 ? 271.286 77.370 30.577 1.00 21.33 230 TYR B N 1
ATOM 4439 C CA . TYR B 1 231 ? 272.306 76.685 29.826 1.00 19.64 230 TYR B CA 1
ATOM 4440 C C . TYR B 1 231 ? 273.291 75.985 30.753 1.00 22.31 230 TYR B C 1
ATOM 4441 O O . TYR B 1 231 ? 273.604 74.853 30.537 1.00 22.56 230 TYR B O 1
ATOM 4450 N N . LEU B 1 232 ? 273.758 76.672 31.783 1.00 19.70 231 LEU B N 1
ATOM 4451 C CA . LEU B 1 232 ? 274.596 76.048 32.820 1.00 18.08 231 LEU B CA 1
ATOM 4452 C C . LEU B 1 232 ? 274.621 76.909 34.029 1.00 17.96 231 LEU B C 1
ATOM 4453 O O . LEU B 1 232 ? 274.791 78.156 33.960 1.00 16.82 231 LEU B O 1
ATOM 4458 N N . PRO B 1 233 ? 274.352 76.306 35.192 1.00 19.41 232 PRO B N 1
ATOM 4459 C CA . PRO B 1 233 ? 274.333 77.094 36.410 1.00 20.27 232 PRO B CA 1
ATOM 4460 C C . PRO B 1 233 ? 275.640 77.851 36.723 1.00 18.39 232 PRO B C 1
ATOM 4461 O O . PRO B 1 233 ? 276.749 77.379 36.419 1.00 17.98 232 PRO B O 1
ATOM 4465 N N . LEU B 1 234 ? 275.479 78.998 37.375 1.00 16.91 233 LEU B N 1
ATOM 4466 C CA . LEU B 1 234 ? 276.586 79.885 37.691 1.00 18.43 233 LEU B CA 1
ATOM 4467 C C . LEU B 1 234 ? 277.711 79.187 38.451 1.00 19.54 233 LEU B C 1
ATOM 4468 O O . LEU B 1 234 ? 278.893 79.301 38.054 1.00 18.46 233 LEU B O 1
ATOM 4473 N N . ASP B 1 235 ? 277.377 78.377 39.447 1.00 19.14 234 ASP B N 1
ATOM 4474 C CA A ASP B 1 235 ? 278.465 77.760 40.233 0.50 20.08 234 ASP B CA 1
ATOM 4475 C CA B ASP B 1 235 ? 278.428 77.716 40.264 0.50 20.46 234 ASP B CA 1
ATOM 4476 C C . ASP B 1 235 ? 279.342 76.816 39.383 1.00 18.80 234 ASP B C 1
ATOM 4477 O O . ASP B 1 235 ? 280.578 76.807 39.544 1.00 19.66 234 ASP B O 1
ATOM 4486 N N . LYS B 1 236 ? 278.746 76.082 38.424 1.00 16.86 235 LYS B N 1
ATOM 4487 C CA . LYS B 1 236 ? 279.474 75.214 37.529 1.00 17.99 235 LYS B CA 1
ATOM 4488 C C . LYS B 1 236 ? 280.358 76.013 36.532 1.00 15.85 235 LYS B C 1
ATOM 4489 O O . LYS B 1 236 ? 281.467 75.584 36.199 1.00 16.52 235 LYS B O 1
ATOM 4495 N N . ARG B 1 237 ? 279.835 77.147 36.051 1.00 16.06 236 ARG B N 1
ATOM 4496 C CA . ARG B 1 237 ? 280.593 78.010 35.122 1.00 14.84 236 ARG B CA 1
ATOM 4497 C C . ARG B 1 237 ? 281.806 78.546 35.840 1.00 15.84 236 ARG B C 1
ATOM 4498 O O . ARG B 1 237 ? 282.878 78.647 35.242 1.00 14.51 236 ARG B O 1
ATOM 4506 N N . VAL B 1 238 ? 281.651 78.943 37.095 1.00 15.37 237 VAL B N 1
ATOM 4507 C CA . VAL B 1 238 ? 282.794 79.586 37.801 1.00 16.20 237 VAL B CA 1
ATOM 4508 C C . VAL B 1 238 ? 283.853 78.522 38.136 1.00 15.94 237 VAL B C 1
ATOM 4509 O O . VAL B 1 238 ? 285.074 78.724 37.945 1.00 15.31 237 VAL B O 1
ATOM 4513 N N . LYS B 1 239 ? 283.379 77.331 38.554 1.00 17.32 238 LYS B N 1
ATOM 4514 C CA . LYS B 1 239 ? 284.283 76.222 38.849 1.00 17.97 238 LYS B CA 1
ATOM 4515 C C . LYS B 1 239 ? 285.079 75.846 37.590 1.00 18.44 238 LYS B C 1
ATOM 4516 O O . LYS B 1 239 ? 286.279 75.546 37.629 1.00 16.17 238 LYS B O 1
ATOM 4522 N N . THR B 1 240 ? 284.378 75.800 36.435 1.00 15.39 239 THR B N 1
ATOM 4523 C CA . THR B 1 240 ? 285.040 75.512 35.192 1.00 16.71 239 THR B CA 1
ATOM 4524 C C . THR B 1 240 ? 286.105 76.576 34.816 1.00 13.70 239 THR B C 1
ATOM 4525 O O . THR B 1 240 ? 287.249 76.169 34.447 1.00 15.84 239 THR B O 1
ATOM 4529 N N . ALA B 1 241 ? 285.793 77.852 34.949 1.00 14.15 240 ALA B N 1
ATOM 4530 C CA . ALA B 1 241 ? 286.713 78.909 34.598 1.00 16.03 240 ALA B CA 1
ATOM 4531 C C . ALA B 1 241 ? 288.022 78.756 35.444 1.00 16.67 240 ALA B C 1
ATOM 4532 O O . ALA B 1 241 ? 289.143 78.870 34.965 1.00 16.97 240 ALA B O 1
ATOM 4534 N N . ILE B 1 242 ? 287.812 78.497 36.723 1.00 14.76 241 ILE B N 1
ATOM 4535 C CA . ILE B 1 242 ? 288.921 78.426 37.691 1.00 16.16 241 ILE B CA 1
ATOM 4536 C C . ILE B 1 242 ? 289.785 77.245 37.343 1.00 14.77 241 ILE B C 1
ATOM 4537 O O . ILE B 1 242 ? 291.033 77.352 37.308 1.00 16.51 241 ILE B O 1
ATOM 4542 N N . GLU B 1 243 ? 289.170 76.085 37.077 1.00 15.32 242 GLU B N 1
ATOM 4543 C CA . GLU B 1 243 ? 289.903 74.868 36.718 1.00 17.52 242 GLU B CA 1
ATOM 4544 C C . GLU B 1 243 ? 290.695 75.060 35.441 1.00 17.07 242 GLU B C 1
ATOM 4545 O O . GLU B 1 243 ? 291.857 74.578 35.320 1.00 16.92 242 GLU B O 1
ATOM 4551 N N . LEU B 1 244 ? 290.110 75.744 34.413 1.00 13.68 243 LEU B N 1
ATOM 4552 C CA . LEU B 1 244 ? 290.834 75.907 33.184 1.00 14.69 243 LEU B CA 1
ATOM 4553 C C . LEU B 1 244 ? 292.074 76.833 33.368 1.00 14.12 243 LEU B C 1
ATOM 4554 O O . LEU B 1 244 ? 293.105 76.618 32.701 1.00 15.45 243 LEU B O 1
ATOM 4559 N N . ILE B 1 245 ? 291.949 77.799 34.238 1.00 14.27 244 ILE B N 1
ATOM 4560 C CA . ILE B 1 245 ? 293.166 78.630 34.586 1.00 15.47 244 ILE B CA 1
ATOM 4561 C C . ILE B 1 245 ? 294.208 77.760 35.294 1.00 16.61 244 ILE B C 1
ATOM 4562 O O . ILE B 1 245 ? 295.432 77.763 34.961 1.00 17.47 244 ILE B O 1
ATOM 4567 N N . LYS B 1 246 ? 293.756 76.963 36.255 1.00 18.63 245 LYS B N 1
ATOM 4568 C CA A LYS B 1 246 ? 294.699 76.122 36.934 0.50 20.16 245 LYS B CA 1
ATOM 4569 C CA B LYS B 1 246 ? 294.605 75.982 36.953 0.50 20.10 245 LYS B CA 1
ATOM 4570 C C . LYS B 1 246 ? 295.382 75.097 35.995 1.00 20.34 245 LYS B C 1
ATOM 4571 O O . LYS B 1 246 ? 296.595 74.790 36.187 1.00 21.01 245 LYS B O 1
ATOM 4582 N N . ARG B 1 247 ? 294.721 74.651 34.932 1.00 16.62 246 ARG B N 1
ATOM 4583 C CA . ARG B 1 247 ? 295.322 73.773 33.972 1.00 16.77 246 ARG B CA 1
ATOM 4584 C C . ARG B 1 247 ? 296.107 74.444 32.875 1.00 16.62 246 ARG B C 1
ATOM 4585 O O . ARG B 1 247 ? 296.554 73.739 31.947 1.00 18.18 246 ARG B O 1
ATOM 4593 N N . GLY B 1 248 ? 296.262 75.769 32.941 1.00 15.59 247 GLY B N 1
ATOM 4594 C CA . GLY B 1 248 ? 297.224 76.406 32.084 1.00 15.44 247 GLY B CA 1
ATOM 4595 C C . GLY B 1 248 ? 296.694 77.128 30.866 1.00 16.54 247 GLY B C 1
ATOM 4596 O O . GLY B 1 248 ? 297.449 77.588 30.019 1.00 16.01 247 GLY B O 1
ATOM 4597 N N . TRP B 1 249 ? 295.367 77.249 30.768 1.00 14.72 248 TRP B N 1
ATOM 4598 C CA . TRP B 1 249 ? 294.728 77.740 29.540 1.00 13.33 248 TRP B CA 1
ATOM 4599 C C . TRP B 1 249 ? 294.348 79.198 29.558 1.00 14.88 248 TRP B C 1
ATOM 4600 O O . TRP B 1 249 ? 293.595 79.642 28.687 1.00 13.89 248 TRP B O 1
ATOM 4611 N N . ILE B 1 250 ? 294.848 80.000 30.503 1.00 14.14 249 ILE B N 1
ATOM 4612 C CA . ILE B 1 250 ? 294.401 81.379 30.617 1.00 14.85 249 ILE B CA 1
ATOM 4613 C C . ILE B 1 250 ? 294.428 82.234 29.368 1.00 14.72 249 ILE B C 1
ATOM 4614 O O . ILE B 1 250 ? 293.529 83.065 29.220 1.00 14.48 249 ILE B O 1
ATOM 4619 N N . ASP B 1 251 ? 295.415 82.038 28.525 1.00 14.25 250 ASP B N 1
ATOM 4620 C CA . ASP B 1 251 ? 295.567 82.854 27.330 1.00 14.25 250 ASP B CA 1
ATOM 4621 C C . ASP B 1 251 ? 294.431 82.633 26.279 1.00 14.86 250 ASP B C 1
ATOM 4622 O O . ASP B 1 251 ? 294.330 83.364 25.344 1.00 15.97 250 ASP B O 1
ATOM 4627 N N . GLN B 1 252 ? 293.665 81.556 26.471 1.00 12.74 251 GLN B N 1
ATOM 4628 C CA . GLN B 1 252 ? 292.601 81.182 25.525 1.00 12.74 251 GLN B CA 1
ATOM 4629 C C . GLN B 1 252 ? 291.210 81.466 26.050 1.00 13.49 251 GLN B C 1
ATOM 4630 O O . GLN B 1 252 ? 290.215 81.130 25.350 1.00 13.67 251 GLN B O 1
ATOM 4636 N N . LEU B 1 253 ? 291.097 82.049 27.231 1.00 13.61 252 LEU B N 1
ATOM 4637 C CA . LEU B 1 253 ? 289.764 82.240 27.858 1.00 13.93 252 LEU B CA 1
ATOM 4638 C C . LEU B 1 253 ? 289.204 83.617 27.655 1.00 14.88 252 LEU B C 1
ATOM 4639 O O . LEU B 1 253 ? 289.877 84.643 27.878 1.00 14.43 252 LEU B O 1
ATOM 4644 N N . LEU B 1 254 ? 287.907 83.697 27.304 1.00 13.50 253 LEU B N 1
ATOM 4645 C CA . LEU B 1 254 ? 287.195 84.942 27.215 1.00 13.10 253 LEU B CA 1
ATOM 4646 C C . LEU B 1 254 ? 285.904 84.878 28.019 1.00 14.40 253 LEU B C 1
ATOM 4647 O O . LEU B 1 254 ? 285.214 83.866 27.939 1.00 15.26 253 LEU B O 1
ATOM 4652 N N . LEU B 1 255 ? 285.622 85.868 28.843 1.00 13.73 254 LEU B N 1
ATOM 4653 C CA . LEU B 1 255 ? 284.400 85.866 29.666 1.00 13.82 254 LEU B CA 1
ATOM 4654 C C . LEU B 1 255 ? 283.380 86.889 29.211 1.00 14.50 254 LEU B C 1
ATOM 4655 O O . LEU B 1 255 ? 283.719 88.000 28.893 1.00 15.43 254 LEU B O 1
ATOM 4660 N N . SER B 1 256 ? 282.091 86.551 29.282 1.00 13.63 255 SER B N 1
ATOM 4661 C CA . SER B 1 256 ? 281.043 87.523 29.052 1.00 12.37 255 SER B CA 1
ATOM 4662 C C . SER B 1 256 ? 279.732 87.013 29.530 1.00 13.09 255 SER B C 1
ATOM 4663 O O . SER B 1 256 ? 279.672 85.902 30.079 1.00 13.39 255 SER B O 1
ATOM 4666 N N . HIS B 1 257 ? 278.655 87.800 29.337 1.00 13.44 256 HIS B N 1
ATOM 4667 C CA . HIS B 1 257 ? 277.340 87.444 29.826 1.00 13.41 256 HIS B CA 1
ATOM 4668 C C . HIS B 1 257 ? 276.306 87.131 28.720 1.00 13.25 256 HIS B C 1
ATOM 4669 O O . HIS B 1 257 ? 275.220 86.587 29.000 1.00 14.58 256 HIS B O 1
ATOM 4676 N N . ASP B 1 258 ? 276.585 87.561 27.492 1.00 13.68 257 ASP B N 1
ATOM 4677 C CA . ASP B 1 258 ? 275.634 87.445 26.363 1.00 13.10 257 ASP B CA 1
ATOM 4678 C C . ASP B 1 258 ? 274.372 88.215 26.682 1.00 14.46 257 ASP B C 1
ATOM 4679 O O . ASP B 1 258 ? 273.265 87.830 26.182 1.00 13.44 257 ASP B O 1
ATOM 4684 N N . TYR B 1 259 ? 274.458 89.312 27.431 1.00 13.14 258 TYR B N 1
ATOM 4685 C CA . TYR B 1 259 ? 273.241 89.943 27.953 1.00 14.12 258 TYR B CA 1
ATOM 4686 C C . TYR B 1 259 ? 272.484 90.653 26.853 1.00 13.42 258 TYR B C 1
ATOM 4687 O O . TYR B 1 259 ? 273.048 91.339 26.021 1.00 14.35 258 TYR B O 1
ATOM 4696 N N . CYS B 1 260 ? 271.154 90.454 26.848 1.00 14.00 259 CYS B N 1
ATOM 4697 C CA . CYS B 1 260 ? 270.274 91.166 25.914 1.00 13.62 259 CYS B CA 1
ATOM 4698 C C . CYS B 1 260 ? 269.345 92.070 26.688 1.00 13.65 259 CYS B C 1
ATOM 4699 O O . CYS B 1 260 ? 268.373 91.565 27.301 1.00 15.05 259 CYS B O 1
ATOM 4702 N N . PRO B 1 261 ? 269.617 93.347 26.661 1.00 13.71 260 PRO B N 1
ATOM 4703 C CA . PRO B 1 261 ? 268.707 94.270 27.369 1.00 17.20 260 PRO B CA 1
ATOM 4704 C C . PRO B 1 261 ? 267.255 94.226 26.911 1.00 18.56 260 PRO B C 1
ATOM 4705 O O . PRO B 1 261 ? 266.361 94.401 27.750 1.00 19.00 260 PRO B O 1
ATOM 4709 N N . THR B 1 262 ? 267.085 93.998 25.616 1.00 16.17 261 THR B N 1
ATOM 4710 C CA . THR B 1 262 ? 265.744 93.555 24.969 1.00 19.91 261 THR B CA 1
ATOM 4711 C C . THR B 1 262 ? 266.080 92.325 24.172 1.00 18.00 261 THR B C 1
ATOM 4712 O O . THR B 1 262 ? 267.155 92.220 23.516 1.00 18.88 261 THR B O 1
ATOM 4716 N N . ILE B 1 263 ? 265.213 91.338 24.228 1.00 16.19 262 ILE B N 1
ATOM 4717 C CA . ILE B 1 263 ? 265.303 90.188 23.325 1.00 14.69 262 ILE B CA 1
ATOM 4718 C C . ILE B 1 263 ? 263.860 89.802 22.875 1.00 16.21 262 ILE B C 1
ATOM 4719 O O . ILE B 1 263 ? 262.988 89.458 23.718 1.00 17.14 262 ILE B O 1
ATOM 4724 N N . ASP B 1 264 ? 263.567 89.975 21.584 1.00 15.45 263 ASP B N 1
ATOM 4725 C CA . ASP B 1 264 ? 262.153 89.642 21.180 1.00 13.28 263 ASP B CA 1
ATOM 4726 C C . ASP B 1 264 ? 261.738 88.239 21.064 1.00 14.48 263 ASP B C 1
ATOM 4727 O O . ASP B 1 264 ? 260.525 87.969 20.958 1.00 16.62 263 ASP B O 1
ATOM 4732 N N . TRP B 1 265 ? 262.636 87.293 21.230 1.00 13.30 264 TRP B N 1
ATOM 4733 C CA . TRP B 1 265 ? 262.364 85.869 21.120 1.00 14.24 264 TRP B CA 1
ATOM 4734 C C . TRP B 1 265 ? 261.386 85.462 22.210 1.00 16.59 264 TRP B C 1
ATOM 4735 O O . TRP B 1 265 ? 260.647 84.528 22.035 1.00 15.99 264 TRP B O 1
ATOM 4746 N N . TYR B 1 266 ? 261.422 86.164 23.345 1.00 17.69 265 TYR B N 1
ATOM 4747 C CA . TYR B 1 266 ? 260.570 85.804 24.515 1.00 19.08 265 TYR B CA 1
ATOM 4748 C C . TYR B 1 266 ? 259.941 87.001 25.130 1.00 19.81 265 TYR B C 1
ATOM 4749 O O . TYR B 1 266 ? 260.503 88.060 25.148 1.00 21.50 265 TYR B O 1
ATOM 4758 N N . PRO B 1 267 ? 258.727 86.810 25.723 1.00 20.97 266 PRO B N 1
ATOM 4759 C CA . PRO B 1 267 ? 258.187 87.947 26.432 1.00 23.62 266 PRO B CA 1
ATOM 4760 C C . PRO B 1 267 ? 259.115 88.353 27.645 1.00 21.14 266 PRO B C 1
ATOM 4761 O O . PRO B 1 267 ? 259.709 87.456 28.248 1.00 22.18 266 PRO B O 1
ATOM 4765 N N . PRO B 1 268 ? 259.226 89.618 27.957 1.00 24.29 267 PRO B N 1
ATOM 4766 C CA . PRO B 1 268 ? 260.133 90.091 29.048 1.00 27.21 267 PRO B CA 1
ATOM 4767 C C . PRO B 1 268 ? 259.817 89.456 30.417 1.00 29.47 267 PRO B C 1
ATOM 4768 O O . PRO B 1 268 ? 260.736 89.120 31.202 1.00 24.50 267 PRO B O 1
ATOM 4772 N N . GLU B 1 269 ? 258.549 89.159 30.647 1.00 27.99 268 GLU B N 1
ATOM 4773 C CA A GLU B 1 269 ? 258.050 88.465 31.866 0.30 27.49 268 GLU B CA 1
ATOM 4774 C CA B GLU B 1 269 ? 258.197 88.535 31.924 0.70 26.37 268 GLU B CA 1
ATOM 4775 C C . GLU B 1 269 ? 258.658 87.113 32.050 1.00 25.71 268 GLU B C 1
ATOM 4776 O O . GLU B 1 269 ? 259.006 86.686 33.134 1.00 22.62 268 GLU B O 1
ATOM 4787 N N . VAL B 1 270 ? 258.751 86.376 30.951 1.00 22.60 269 VAL B N 1
ATOM 4788 C CA . VAL B 1 270 ? 259.272 85.074 30.933 1.00 20.44 269 VAL B CA 1
ATOM 4789 C C . VAL B 1 270 ? 260.834 85.063 31.200 1.00 18.27 269 VAL B C 1
ATOM 4790 O O . VAL B 1 270 ? 261.323 84.156 31.944 1.00 22.48 269 VAL B O 1
ATOM 4794 N N . VAL B 1 271 ? 261.491 86.025 30.586 1.00 20.02 270 VAL B N 1
ATOM 4795 C CA . VAL B 1 271 ? 262.955 86.187 30.802 1.00 20.83 270 VAL B CA 1
ATOM 4796 C C . VAL B 1 271 ? 263.220 86.461 32.312 1.00 21.81 270 VAL B C 1
ATOM 4797 O O . VAL B 1 271 ? 264.005 85.778 32.899 1.00 20.65 270 VAL B O 1
ATOM 4801 N N . ARG B 1 272 ? 262.477 87.402 32.899 1.00 21.73 271 ARG B N 1
ATOM 4802 C CA A ARG B 1 272 ? 262.580 87.807 34.338 0.50 24.47 271 ARG B CA 1
ATOM 4803 C CA B ARG B 1 272 ? 262.746 87.772 34.304 0.50 23.93 271 ARG B CA 1
ATOM 4804 C C . ARG B 1 272 ? 262.358 86.647 35.226 1.00 23.25 271 ARG B C 1
ATOM 4805 O O . ARG B 1 272 ? 263.075 86.425 36.190 1.00 24.51 271 ARG B O 1
ATOM 4820 N N . SER B 1 273 ? 261.345 85.870 34.902 1.00 20.85 272 SER B N 1
ATOM 4821 C CA A SER B 1 273 ? 261.032 84.719 35.715 0.50 21.91 272 SER B CA 1
ATOM 4822 C CA B SER B 1 273 ? 260.985 84.673 35.610 0.50 22.48 272 SER B CA 1
ATOM 4823 C C . SER B 1 273 ? 262.026 83.588 35.615 1.00 22.63 272 SER B C 1
ATOM 4824 O O . SER B 1 273 ? 262.202 82.844 36.592 1.00 23.37 272 SER B O 1
ATOM 4829 N N . THR B 1 274 ? 262.674 83.404 34.468 1.00 17.52 273 THR B N 1
ATOM 4830 C CA . THR B 1 274 ? 263.432 82.228 34.241 1.00 16.62 273 THR B CA 1
ATOM 4831 C C . THR B 1 274 ? 264.917 82.447 34.597 1.00 16.46 273 THR B C 1
ATOM 4832 O O . THR B 1 274 ? 265.533 81.520 35.117 1.00 19.23 273 THR B O 1
ATOM 4836 N N . VAL B 1 275 ? 265.462 83.614 34.274 1.00 16.19 274 VAL B N 1
ATOM 4837 C CA . VAL B 1 275 ? 266.909 83.937 34.498 1.00 17.28 274 VAL B CA 1
ATOM 4838 C C . VAL B 1 275 ? 266.983 85.295 35.118 1.00 17.16 274 VAL B C 1
ATOM 4839 O O . VAL B 1 275 ? 267.522 86.253 34.597 1.00 16.87 274 VAL B O 1
ATOM 4843 N N . PRO B 1 276 ? 266.445 85.457 36.363 1.00 18.38 275 PRO B N 1
ATOM 4844 C CA . PRO B 1 276 ? 266.409 86.723 37.042 1.00 18.20 275 PRO B CA 1
ATOM 4845 C C . PRO B 1 276 ? 267.781 87.338 37.356 1.00 16.63 275 PRO B C 1
ATOM 4846 O O . PRO B 1 276 ? 267.878 88.536 37.524 1.00 20.04 275 PRO B O 1
ATOM 4850 N N . ASP B 1 277 ? 268.799 86.502 37.413 1.00 16.22 276 ASP B N 1
ATOM 4851 C CA . ASP B 1 277 ? 270.150 87.005 37.696 1.00 18.26 276 ASP B CA 1
ATOM 4852 C C . ASP B 1 277 ? 270.962 87.447 36.454 1.00 19.53 276 ASP B C 1
ATOM 4853 O O . ASP B 1 277 ? 272.086 87.978 36.599 1.00 18.54 276 ASP B O 1
ATOM 4858 N N . TRP B 1 278 ? 270.407 87.260 35.249 1.00 17.41 277 TRP B N 1
ATOM 4859 C CA . TRP B 1 278 ? 271.133 87.649 34.003 1.00 16.12 277 TRP B CA 1
ATOM 4860 C C . TRP B 1 278 ? 271.168 89.150 33.903 1.00 16.56 277 TRP B C 1
ATOM 4861 O O . TRP B 1 278 ? 270.100 89.820 33.858 1.00 17.67 277 TRP B O 1
ATOM 4872 N N . THR B 1 279 ? 272.359 89.716 33.846 1.00 15.83 278 THR B N 1
ATOM 4873 C CA . THR B 1 279 ? 272.637 91.120 33.695 1.00 15.21 278 THR B CA 1
ATOM 4874 C C . THR B 1 279 ? 273.922 91.345 32.949 1.00 15.43 278 THR B C 1
ATOM 4875 O O . THR B 1 279 ? 274.535 90.350 32.516 1.00 15.89 278 THR B O 1
ATOM 4879 N N . MET B 1 280 ? 274.343 92.597 32.750 1.00 14.99 279 MET B N 1
ATOM 4880 C CA . MET B 1 280 ? 275.611 92.816 32.142 1.00 15.13 279 MET B CA 1
ATOM 4881 C C . MET B 1 280 ? 276.724 93.092 33.189 1.00 15.91 279 MET B C 1
ATOM 4882 O O . MET B 1 280 ? 277.823 93.560 32.815 1.00 17.93 279 MET B O 1
ATOM 4887 N N . THR B 1 281 ? 276.459 92.706 34.419 1.00 18.12 280 THR B N 1
ATOM 4888 C CA . THR B 1 281 ? 277.415 92.986 35.500 1.00 18.54 280 THR B CA 1
ATOM 4889 C C . THR B 1 281 ? 277.728 91.809 36.396 1.00 19.32 280 THR B C 1
ATOM 4890 O O . THR B 1 281 ? 278.528 91.922 37.345 1.00 19.27 280 THR B O 1
ATOM 4894 N N . LEU B 1 282 ? 277.088 90.665 36.188 1.00 18.32 281 LEU B N 1
ATOM 4895 C CA . LEU B 1 282 ? 277.243 89.539 37.075 1.00 16.81 281 LEU B CA 1
ATOM 4896 C C . LEU B 1 282 ? 278.703 89.053 37.218 1.00 16.83 281 LEU B C 1
ATOM 4897 O O . LEU B 1 282 ? 279.098 88.507 38.283 1.00 18.40 281 LEU B O 1
ATOM 4902 N N . ILE B 1 283 ? 279.525 89.217 36.182 1.00 17.33 282 ILE B N 1
ATOM 4903 C CA . ILE B 1 283 ? 280.948 88.794 36.239 1.00 16.24 282 ILE B CA 1
ATOM 4904 C C . ILE B 1 283 ? 281.616 89.594 37.395 1.00 18.07 282 ILE B C 1
ATOM 4905 O O . ILE B 1 283 ? 282.469 89.061 38.086 1.00 19.21 282 ILE B O 1
ATOM 4910 N N . PHE B 1 284 ? 281.276 90.837 37.477 1.00 16.05 283 PHE B N 1
ATOM 4911 C CA . PHE B 1 284 ? 281.939 91.747 38.484 1.00 18.15 283 PHE B CA 1
ATOM 4912 C C . PHE B 1 284 ? 281.356 91.477 39.847 1.00 21.49 283 PHE B C 1
ATOM 4913 O O . PHE B 1 284 ? 282.046 91.567 40.904 1.00 19.57 283 PHE B O 1
ATOM 4921 N N . GLU B 1 285 ? 280.070 91.240 39.910 1.00 21.03 284 GLU B N 1
ATOM 4922 C CA . GLU B 1 285 ? 279.414 91.035 41.214 1.00 23.28 284 GLU B CA 1
ATOM 4923 C C . GLU B 1 285 ? 279.674 89.739 41.848 1.00 26.36 284 GLU B C 1
ATOM 4924 O O . GLU B 1 285 ? 279.731 89.628 43.099 1.00 23.89 284 GLU B O 1
ATOM 4930 N N . LYS B 1 286 ? 279.724 88.683 41.071 1.00 21.23 285 LYS B N 1
ATOM 4931 C CA . LYS B 1 286 ? 279.817 87.337 41.648 1.00 21.73 285 LYS B CA 1
ATOM 4932 C C . LYS B 1 286 ? 281.023 86.517 41.161 1.00 22.34 285 LYS B C 1
ATOM 4933 O O . LYS B 1 286 ? 281.659 85.798 41.946 1.00 23.41 285 LYS B O 1
ATOM 4939 N N . VAL B 1 287 ? 281.325 86.541 39.857 1.00 18.58 286 VAL B N 1
ATOM 4940 C CA . VAL B 1 287 ? 282.313 85.634 39.334 1.00 16.71 286 VAL B CA 1
ATOM 4941 C C . VAL B 1 287 ? 283.719 85.999 39.779 1.00 17.03 286 VAL B C 1
ATOM 4942 O O . VAL B 1 287 ? 284.472 85.140 40.292 1.00 20.11 286 VAL B O 1
ATOM 4946 N N . ILE B 1 288 ? 284.084 87.247 39.543 1.00 17.27 287 ILE B N 1
ATOM 4947 C CA . ILE B 1 288 ? 285.468 87.658 39.866 1.00 18.18 287 ILE B CA 1
ATOM 4948 C C . ILE B 1 288 ? 285.731 87.507 41.376 1.00 19.12 287 ILE B C 1
ATOM 4949 O O . ILE B 1 288 ? 286.769 86.917 41.757 1.00 17.06 287 ILE B O 1
ATOM 4954 N N . PRO B 1 289 ? 284.806 87.935 42.204 1.00 20.39 288 PRO B N 1
ATOM 4955 C CA . PRO B 1 289 ? 285.133 87.739 43.663 1.00 24.44 288 PRO B CA 1
ATOM 4956 C C . PRO B 1 289 ? 285.332 86.317 44.087 1.00 23.88 288 PRO B C 1
ATOM 4957 O O . PRO B 1 289 ? 286.212 85.998 44.904 1.00 21.32 288 PRO B O 1
ATOM 4961 N N . ARG B 1 290 ? 284.539 85.400 43.534 1.00 20.63 289 ARG B N 1
ATOM 4962 C CA . ARG B 1 290 ? 284.760 83.990 43.764 1.00 21.35 289 ARG B CA 1
ATOM 4963 C C . ARG B 1 290 ? 286.081 83.482 43.210 1.00 21.51 289 ARG B C 1
ATOM 4964 O O . ARG B 1 290 ? 286.808 82.758 43.910 1.00 20.54 289 ARG B O 1
ATOM 4972 N N . MET B 1 291 ? 286.463 83.874 41.997 1.00 18.26 290 MET B N 1
ATOM 4973 C CA . MET B 1 291 ? 287.741 83.450 41.470 1.00 16.96 290 MET B CA 1
ATOM 4974 C C . MET B 1 291 ? 288.914 83.982 42.337 1.00 16.37 290 MET B C 1
ATOM 4975 O O . MET B 1 291 ? 289.844 83.209 42.570 1.00 20.24 290 MET B O 1
ATOM 4980 N N . ARG B 1 292 ? 288.809 85.250 42.763 1.00 17.71 291 ARG B N 1
ATOM 4981 C CA . ARG B 1 292 ? 289.885 85.861 43.580 1.00 20.29 291 ARG B CA 1
ATOM 4982 C C . ARG B 1 292 ? 290.005 85.085 44.928 1.00 24.29 291 ARG B C 1
ATOM 4983 O O . ARG B 1 292 ? 291.112 84.741 45.391 1.00 22.82 291 ARG B O 1
ATOM 4991 N N . SER B 1 293 ? 288.856 84.727 45.483 1.00 24.01 292 SER B N 1
ATOM 4992 C CA . SER B 1 293 ? 288.841 83.975 46.752 1.00 25.28 292 SER B CA 1
ATOM 4993 C C . SER B 1 293 ? 289.439 82.583 46.593 1.00 26.26 292 SER B C 1
ATOM 4994 O O . SER B 1 293 ? 289.936 82.029 47.571 1.00 27.17 292 SER B O 1
ATOM 4997 N N . GLU B 1 294 ? 289.423 81.973 45.399 1.00 22.70 293 GLU B N 1
ATOM 4998 C CA . GLU B 1 294 ? 290.026 80.708 45.148 1.00 22.06 293 GLU B CA 1
ATOM 4999 C C . GLU B 1 294 ? 291.439 80.761 44.636 1.00 23.41 293 GLU B C 1
ATOM 5000 O O . GLU B 1 294 ? 291.967 79.760 44.107 1.00 27.42 293 GLU B O 1
ATOM 5006 N N . GLY B 1 295 ? 292.033 81.932 44.726 1.00 22.31 294 GLY B N 1
ATOM 5007 C CA . GLY B 1 295 ? 293.459 82.066 44.399 1.00 24.54 294 GLY B CA 1
ATOM 5008 C C . GLY B 1 295 ? 293.823 82.623 43.052 1.00 23.51 294 GLY B C 1
ATOM 5009 O O . GLY B 1 295 ? 294.995 82.711 42.706 1.00 21.98 294 GLY B O 1
ATOM 5010 N N . ILE B 1 296 ? 292.805 82.939 42.242 1.00 18.93 295 ILE B N 1
ATOM 5011 C CA . ILE B 1 296 ? 293.108 83.565 40.952 1.00 18.66 295 ILE B CA 1
ATOM 5012 C C . ILE B 1 296 ? 293.605 84.980 41.270 1.00 17.39 295 ILE B C 1
ATOM 5013 O O . ILE B 1 296 ? 292.997 85.670 42.092 1.00 20.51 295 ILE B O 1
ATOM 5018 N N . THR B 1 297 ? 294.656 85.449 40.595 1.00 19.71 296 THR B N 1
ATOM 5019 C CA . THR B 1 297 ? 295.241 86.768 40.942 1.00 19.47 296 THR B CA 1
ATOM 5020 C C . THR B 1 297 ? 294.633 87.937 40.234 1.00 22.22 296 THR B C 1
ATOM 5021 O O . THR B 1 297 ? 293.934 87.777 39.211 1.00 18.39 296 THR B O 1
ATOM 5025 N N . GLU B 1 298 ? 294.896 89.141 40.731 1.00 19.28 297 GLU B N 1
ATOM 5026 C CA . GLU B 1 298 ? 294.424 90.310 40.064 1.00 20.85 297 GLU B CA 1
ATOM 5027 C C . GLU B 1 298 ? 294.944 90.385 38.656 1.00 18.56 297 GLU B C 1
ATOM 5028 O O . GLU B 1 298 ? 294.185 90.791 37.681 1.00 18.59 297 GLU B O 1
ATOM 5034 N N . GLU B 1 299 ? 296.226 90.090 38.467 1.00 18.73 298 GLU B N 1
ATOM 5035 C CA . GLU B 1 299 ? 296.805 90.186 37.154 1.00 17.61 298 GLU B CA 1
ATOM 5036 C C . GLU B 1 299 ? 296.243 89.084 36.212 1.00 18.40 298 GLU B C 1
ATOM 5037 O O . GLU B 1 299 ? 296.019 89.331 35.050 1.00 15.97 298 GLU B O 1
ATOM 5043 N N . GLN B 1 300 ? 295.888 87.929 36.759 1.00 14.92 299 GLN B N 1
ATOM 5044 C CA . GLN B 1 300 ? 295.247 86.901 35.921 1.00 14.17 299 GLN B CA 1
ATOM 5045 C C . GLN B 1 300 ? 293.859 87.386 35.464 1.00 14.66 299 GLN B C 1
ATOM 5046 O O . GLN B 1 300 ? 293.543 87.163 34.271 1.00 16.05 299 GLN B O 1
ATOM 5052 N N . ILE B 1 301 ? 293.082 88.057 36.267 1.00 15.79 300 ILE B N 1
ATOM 5053 C CA . ILE B 1 301 ? 291.782 88.598 35.813 1.00 17.62 300 ILE B CA 1
ATOM 5054 C C . ILE B 1 301 ? 291.995 89.645 34.720 1.00 18.43 300 ILE B C 1
ATOM 5055 O O . ILE B 1 301 ? 291.295 89.689 33.697 1.00 14.04 300 ILE B O 1
ATOM 5060 N N . ASN B 1 302 ? 293.022 90.506 34.850 1.00 16.44 301 ASN B N 1
ATOM 5061 C CA . ASN B 1 302 ? 293.391 91.435 33.786 1.00 17.04 301 ASN B CA 1
ATOM 5062 C C . ASN B 1 302 ? 293.809 90.790 32.511 1.00 15.33 301 ASN B C 1
ATOM 5063 O O . ASN B 1 302 ? 293.487 91.310 31.433 1.00 15.40 301 ASN B O 1
ATOM 5068 N N . ARG B 1 303 ? 294.545 89.677 32.577 1.00 14.50 302 ARG B N 1
ATOM 5069 C CA A ARG B 1 303 ? 294.933 89.019 31.380 0.50 14.13 302 ARG B CA 1
ATOM 5070 C CA B ARG B 1 303 ? 294.932 88.947 31.413 0.50 16.70 302 ARG B CA 1
ATOM 5071 C C . ARG B 1 303 ? 293.677 88.553 30.575 1.00 14.93 302 ARG B C 1
ATOM 5072 O O . ARG B 1 303 ? 293.685 88.624 29.351 1.00 16.16 302 ARG B O 1
ATOM 5087 N N . VAL B 1 304 ? 292.704 88.056 31.294 1.00 16.19 303 VAL B N 1
ATOM 5088 C CA . VAL B 1 304 ? 291.460 87.524 30.672 1.00 14.46 303 VAL B CA 1
ATOM 5089 C C . VAL B 1 304 ? 290.561 88.640 30.121 1.00 15.19 303 VAL B C 1
ATOM 5090 O O . VAL B 1 304 ? 290.082 88.540 29.006 1.00 15.43 303 VAL B O 1
ATOM 5094 N N . LEU B 1 305 ? 290.361 89.709 30.878 1.00 15.48 304 LEU B N 1
ATOM 5095 C CA . LEU B 1 305 ? 289.408 90.746 30.555 1.00 16.25 304 LEU B CA 1
ATOM 5096 C C . LEU B 1 305 ? 289.980 91.904 29.707 1.00 16.68 304 LEU B C 1
ATOM 5097 O O . LEU B 1 305 ? 289.242 92.665 29.115 1.00 18.28 304 LEU B O 1
ATOM 5102 N N . ILE B 1 306 ? 291.306 92.027 29.678 1.00 14.79 305 ILE B N 1
ATOM 5103 C CA . ILE B 1 306 ? 291.988 93.061 28.933 1.00 16.00 305 ILE B CA 1
ATOM 5104 C C . ILE B 1 306 ? 292.821 92.486 27.889 1.00 14.67 305 ILE B C 1
ATOM 5105 O O . ILE B 1 306 ? 292.635 92.844 26.703 1.00 15.82 305 ILE B O 1
ATOM 5110 N N . ASP B 1 307 ? 293.833 91.675 28.211 1.00 13.85 306 ASP B N 1
ATOM 5111 C CA . ASP B 1 307 ? 294.773 91.228 27.189 1.00 14.02 306 ASP B CA 1
ATOM 5112 C C . ASP B 1 307 ? 294.148 90.313 26.141 1.00 15.13 306 ASP B C 1
ATOM 5113 O O . ASP B 1 307 ? 294.452 90.393 24.963 1.00 14.59 306 ASP B O 1
ATOM 5118 N N . ASN B 1 308 ? 293.307 89.406 26.606 1.00 14.20 307 ASN B N 1
ATOM 5119 C CA . ASN B 1 308 ? 292.763 88.398 25.650 1.00 14.41 307 ASN B CA 1
ATOM 5120 C C . ASN B 1 308 ? 291.839 89.034 24.572 1.00 14.38 307 ASN B C 1
ATOM 5121 O O . ASN B 1 308 ? 292.088 88.776 23.382 1.00 14.62 307 ASN B O 1
ATOM 5126 N N . PRO B 1 309 ? 290.961 89.927 24.970 1.00 13.65 308 PRO B N 1
ATOM 5127 C CA . PRO B 1 309 ? 290.155 90.557 23.913 1.00 15.52 308 PRO B CA 1
ATOM 5128 C C . PRO B 1 309 ? 290.987 91.418 22.968 1.00 16.30 308 PRO B C 1
ATOM 5129 O O . PRO B 1 309 ? 290.821 91.410 21.727 1.00 16.51 308 PRO B O 1
ATOM 5133 N N . ARG B 1 310 ? 292.030 92.084 23.526 1.00 17.49 309 ARG B N 1
ATOM 5134 C CA . ARG B 1 310 ? 292.948 92.827 22.672 1.00 16.81 309 ARG B CA 1
ATOM 5135 C C . ARG B 1 310 ? 293.691 91.943 21.677 1.00 15.06 309 ARG B C 1
ATOM 5136 O O . ARG B 1 310 ? 293.774 92.275 20.473 1.00 16.41 309 ARG B O 1
ATOM 5144 N N . ARG B 1 311 ? 294.212 90.810 22.113 1.00 15.61 310 ARG B N 1
ATOM 5145 C CA A ARG B 1 311 ? 294.961 89.968 21.237 0.50 16.34 310 ARG B CA 1
ATOM 5146 C CA B ARG B 1 311 ? 294.964 89.915 21.269 0.50 16.78 310 ARG B CA 1
ATOM 5147 C C . ARG B 1 311 ? 294.091 89.258 20.164 1.00 16.85 310 ARG B C 1
ATOM 5148 O O . ARG B 1 311 ? 294.583 88.900 19.096 1.00 18.16 310 ARG B O 1
ATOM 5163 N N . LEU B 1 312 ? 292.840 89.024 20.469 1.00 18.63 311 LEU B N 1
ATOM 5164 C CA . LEU B 1 312 ? 291.905 88.548 19.402 1.00 16.83 311 LEU B CA 1
ATOM 5165 C C . LEU B 1 312 ? 291.938 89.523 18.202 1.00 16.95 311 LEU B C 1
ATOM 5166 O O . LEU B 1 312 ? 291.886 89.079 17.045 1.00 18.26 311 LEU B O 1
ATOM 5171 N N . PHE B 1 313 ? 292.039 90.800 18.488 1.00 16.21 312 PHE B N 1
ATOM 5172 C CA . PHE B 1 313 ? 292.093 91.816 17.456 1.00 18.21 312 PHE B CA 1
ATOM 5173 C C . PHE B 1 313 ? 293.471 92.064 16.836 1.00 24.10 312 PHE B C 1
ATOM 5174 O O . PHE B 1 313 ? 293.597 92.588 15.715 1.00 27.19 312 PHE B O 1
ATOM 5182 N N . THR B 1 314 ? 294.510 91.727 17.535 1.00 22.26 313 THR B N 1
ATOM 5183 C CA . THR B 1 314 ? 295.901 92.033 17.042 1.00 26.75 313 THR B CA 1
ATOM 5184 C C . THR B 1 314 ? 296.592 90.751 16.527 1.00 34.90 313 THR B C 1
ATOM 5185 O O . THR B 1 314 ? 297.387 90.834 15.634 1.00 39.07 313 THR B O 1
ATOM 5189 N N . GLY B 1 315 ? 296.314 89.589 17.119 1.00 29.56 314 GLY B N 1
ATOM 5190 C CA . GLY B 1 315 ? 297.161 88.349 16.976 1.00 31.51 314 GLY B CA 1
ATOM 5191 C C . GLY B 1 315 ? 298.392 88.447 17.917 1.00 37.02 314 GLY B C 1
ATOM 5192 O O . GLY B 1 315 ? 298.447 89.324 18.718 1.00 28.34 314 GLY B O 1
ATOM 5193 N N . ARG B 1 316 ? 299.344 87.548 17.858 1.00 36.26 315 ARG B N 1
ATOM 5194 C CA . ARG B 1 316 ? 300.622 87.685 18.640 1.00 38.25 315 ARG B CA 1
ATOM 5195 C C . ARG B 1 316 ? 301.695 88.734 18.100 1.00 34.16 315 ARG B C 1
ATOM 5196 O O . ARG B 1 316 ? 302.812 88.890 18.869 1.00 27.95 315 ARG B O 1
#

CATH classification: 3.20.20.140

Sequence (629 aa):
GMVRRISIAGGNEIDPGSMGLTLFHEHLRLITEVVRRWNWPHLYNEDEELLKRAIDAVNAAKKYGVKTIIDLTVAGIGCDVRFNEKVAKATGVNIIMGTGFYTYTEIIPFYFKKNRGIDSLVDAFVHDITIGIQGTNTRRAAFVAVIDSSGLTKKDVEMAIRAAAKAHIKTDVPIITHSFVGNKSSSLDLIRRIFKEEGVDLARTVIGHVGDTDDISSFIEQILREGAFIGLDRFGLDIYLPLDDKRVKTAIELIKRGWIDQLLLSHDYCPTIDWYPPEVVRRSSTVPDWTMTLIFEKVIPRMRSSEGITEEQINRRVLIDNPRRRLFTGGMMVRISIAGGNEIDPGSSMGLTLFHEHLRLIITEVVRWNWPHLYNEDEELLKRAIDAVNAAKKYGVKTIIDLTVAGIGCDVRFNEKVAKKATGVNIIIMGTGFYTYTEIPFYFKNRGIDSLVDAFVHDITIGIQGTNNTRAAFVAVIDSSGLTKKDVEMAIRAAAKAHIKTDVPIITHSFVGNKSSLDLIIRRIFKEEGVDLARTVIGHVGDTDDISSFIEQILREGAFIGLDRFGLDIIYLPLDDKRVKTAIELIKKRGWIDQLLLSHDYCPTIDWYPPEEVVRRSSTVPDWTMTLIFEKVIPRMRSEGITEEQINRRVLIDNPRRRLFTGR

Nearest PDB structures (foldseek):
  4re0-assembly1_A  TM=1.001E+00  e=2.977E-62  Vulcanisaeta moutnovskia 768-28
  4kez-assembly1_A  TM=9.840E-01  e=1.074E-45  Saccharolobus solfataricus
  5vsa-assembly2_B  TM=9.833E-01  e=1.959E-45  Saccharolobus solfataricus
  4if2-assembly1_A  TM=9.652E-01  e=2.823E-35  Mycobacterium tuberculosis
  5wcr-assembly1_A  TM=9.301E-01  e=4.838E-28  Brevundimonas diminuta

Solvent-accessible surface area: 23160 Å² total

Radius of gyration: 27.32 Å; Cα contacts (8 Å, |Δi|>4): 1366; chains: 2; bounding box: 75×43×77 Å

Secondary structure (DSSP, 8-state):
----EE-TTS-EE-GGG--SEEEEE-S-B--HHHHHH-GGG--HHHHHHHHHHHHHHHHTTT--EEEE---BTTT--HHHHHHHHHHH--EEE----B--SS---HHHHTT-HHHHHHHHHHHHHT-STTSS-------B--TT---HHHHHHHHHHHHHHHHH---EE-B--GGGTHHHHHHHHHHHTT--GGGEEETTGGG---HHHHHHHHTTT-EEEE--TT-TTTS-HHHHHHHHHHHHHTT-GGGEEE-----SSBTTS-HHHHHHH-TT--SSHIIIIIHHHHHHTT--HHHHHIIIIIHHHHHHH-/----EE-TTS-EE-GGG--SEEEEE-S-B--HHHHHH-GGG--HHHHHHHHHHHHHHHHTTT--EEEE---BTTT--HHHHHHHHHHH--EEE----B--SS---HHHHTT-HHHHHHHHHHHHHT-STTSS---S---B--TT-S-HHHHHHHHHHHHHHHHH---EE-B--GGGTHHHHHHHHHHHTT--GGGEEETTGGG---HHHHHHHHTTT-EEEE--TT-TTTS-HHHHHHHHHHHHHTT-GGGEEE-----SSBTTS-HHHHHHH-TT--S-HIIIIIHHHHHHTT--HHHHHIIIIIHHHHHHH--

Organism: Vulcanisaeta moutnovskia (strain 768-28) (NCBI:txid985053)

B-factor: mean 23.6, std 11.62, range [10.43, 86.5]

Foldseek 3Di:
DADWFFFQQQHTDGLQPQAQEFEAAALAFAAVVCCVVPVVVDDLVLSLVLSLVQLQVVVVVPGQEYEHAHEAGGDDDSVSVNSSCVSRVHTYGYAYFHDDAEADDPVDVVVDLVVRLVVRLCQQPQHPPPDNRHHQAYAEYEDVADYPRSLSRLLSRLVNCVVRVRAYEYYYYPVVPSLVVSVVSNVVSPHDQCLYESEPLLLDLPLVSSVVVVVSNHAYELAAQQQCVSPNNVSSLVSVLVCVVVPRLLRYEYFRRAHSYHPPDDPVVCCVRRVRRGRCCCVVPRVVVSVVVPQDPVSVSCHRRVNSSSSSGD/DADWFFFQQAHTDGLQVQAQEFEAAALAFAAVVCCVVPVVVDDLVLSLVLSLVQVQLVVVVPRQEYEHAHEARGDDDSVSRNSSCVNRVHTYGYAYFHEDAEADDPVDVVVDLVVRLVVRLCQQPQHPPPDNRHHQAYAEYEPVADYPRRLSRLLSSLVNCVVRVRAYEYYYYPVVPSLVVSLVSNVVSPHQQCLYESEPPLLDLPVVSVVVNVVSNHAYEVAAQQPCVSPNNVSSLVSVLVCVVVPRLLRYEYFRRYHSYHPVDDPVVCCVRRVRRGRCCCVVPRVVVSVVVPQDPVSVCSHRRVNVSCSSGPD